Protein AF-A0A934KB02-F1 (afdb_monomer)

Sequence (490 aa):
MTASIGWLVAQRDLTGSSVRVRDAPRLWVTLIFTIPSGHIVGMHIGATSRTSLKGAVSGALEAPAEGAPSERPAAVVTAAALLAPVRAALRSAGIAATVEEGATPDWAEDTIDELIGHLGGRMQADDPPTPADRAMLLQSAAAYARAAPWERRADDVHLRLEVTIGAKRSDMTAIVTGNAGISRGLVLCPGPDVPASFVGDGDGSPPAGTCHLAFAAPGTAPADVAGQAERYAWPADLETPLFLAIGTDGPQEIDADQARALTVALAAVVEHDRQGAGMGEPLTGELILTDGRRAGYRATMATNQAAEEPGDVRIYAGQVRDDLLPEGTVIGLGGLPWAELDRVRSRAAVHLSVSRQLPRSGDGLPILILGLESHDGERLAATLRAARPEGVTMLEHGGEVLVVIITATGLHGVTTLPVDAGAIDLFRLRLAATSGWHGILVSTSAGRRDDPIHGFFECVLATAPTPASGLSRGALPRRRKSKPKSRQAR

Foldseek 3Di:
DPDFKEKEKDKDKCQPFLADDPPQNTKMKIWIAIPPVRATQFIAIDSDPLVNLLRRVVSSAPPGPPPDDNDAGQEYEYAPVCQVSNVVSCVVVVHNHHYYYDDDDPVNLVVVLQVSCVSSVAAADPAAADPQLLLLLLVLVLLLQVLQCLCQDDQQKWKFKFKDWFNDTFTWIKGADQVVPDWGWIKIAGDRADDVCSPDPDPDDGDALIKIKTFDDPPRDGPSQVVSCVVSPRDPVGGRIDIWGQHPVGIHHDHNVSSVVSSVVSVVSSVCSVVVDDAADWDKDWDQGPVRIIMIMIIHMDGNDDPPPPDDDDDFRDDAAAPLADPPWDKAWDFDAPVCVVVLQVQAPAEADDPDDFDPFDRGAIEIETAADPVVLLVSQVVCVVQPFQAWDWDDDPQKTFIWTDGVVHIYTDDIGGPPPVSVVVSVVNCVRRQQKHKYWRFHNVPDPPTHTHYIYIHGDRDDPPPPPDPPPPDDPPPDDDDDDDDDDD

Structure (mmCIF, N/CA/C/O backbone):
data_AF-A0A934KB02-F1
#
_entry.id   AF-A0A934KB02-F1
#
loop_
_atom_site.group_PDB
_atom_site.id
_atom_site.type_symbol
_atom_site.label_atom_id
_atom_site.label_alt_id
_atom_site.label_comp_id
_atom_site.label_asym_id
_atom_site.label_entity_id
_atom_site.label_seq_id
_atom_site.pdbx_PDB_ins_code
_atom_site.Cartn_x
_atom_site.Cartn_y
_atom_site.Cartn_z
_atom_site.occupancy
_atom_site.B_iso_or_equiv
_atom_site.auth_seq_id
_atom_site.auth_comp_id
_atom_site.auth_asym_id
_atom_site.auth_atom_id
_atom_site.pdbx_PDB_model_num
ATOM 1 N N . MET A 1 1 ? -43.655 5.463 16.370 1.00 40.12 1 MET A N 1
ATOM 2 C CA . MET A 1 1 ? -43.003 4.549 17.330 1.00 40.12 1 MET A CA 1
ATOM 3 C C . MET A 1 1 ? -41.561 4.997 17.438 1.00 40.12 1 MET A C 1
ATOM 5 O O . MET A 1 1 ? -40.841 4.871 16.459 1.00 40.12 1 MET A O 1
ATOM 9 N N . THR A 1 2 ? -41.174 5.626 18.543 1.00 44.88 2 THR A N 1
ATOM 10 C CA . THR A 1 2 ? -39.766 5.915 18.833 1.00 44.88 2 THR A CA 1
ATOM 11 C C . THR A 1 2 ? -39.070 4.578 19.075 1.00 44.88 2 THR A C 1
ATOM 13 O O . THR A 1 2 ? -39.503 3.806 19.928 1.00 44.88 2 THR A O 1
ATOM 16 N N . ALA A 1 3 ? -38.075 4.241 18.253 1.00 55.78 3 ALA A N 1
ATOM 17 C CA . ALA A 1 3 ? -37.271 3.043 18.467 1.00 55.78 3 ALA A CA 1
ATOM 18 C C . ALA A 1 3 ? -36.585 3.166 19.836 1.00 55.78 3 ALA A C 1
ATOM 20 O O . ALA A 1 3 ? -35.970 4.191 20.119 1.00 55.78 3 ALA A O 1
ATOM 21 N N . SER A 1 4 ? -36.736 2.162 20.701 1.00 65.31 4 SER A N 1
ATOM 22 C CA . SER A 1 4 ? -36.067 2.150 22.002 1.00 65.31 4 SER A CA 1
ATOM 23 C C . SER A 1 4 ? -34.555 2.132 21.799 1.00 65.31 4 SER A C 1
ATOM 25 O O . SER A 1 4 ? -34.055 1.283 21.059 1.00 65.31 4 SER A O 1
ATOM 27 N N . ILE A 1 5 ? -33.834 3.028 22.469 1.00 73.19 5 ILE A N 1
ATOM 28 C CA . ILE A 1 5 ? -32.374 3.101 22.384 1.00 73.19 5 ILE A CA 1
ATOM 29 C C . ILE A 1 5 ? -31.760 1.837 23.000 1.00 73.19 5 ILE A C 1
ATOM 31 O O . ILE A 1 5 ? -32.059 1.466 24.142 1.00 73.19 5 ILE A O 1
ATOM 35 N N . GLY A 1 6 ? -30.913 1.164 22.221 1.00 90.31 6 GLY A N 1
ATOM 36 C CA . GLY A 1 6 ? -30.083 0.053 22.681 1.00 90.31 6 GLY A CA 1
ATOM 37 C C . GLY A 1 6 ? -28.641 0.497 22.905 1.00 90.31 6 GLY A C 1
ATOM 38 O O . GLY A 1 6 ? -28.198 1.478 22.307 1.00 90.31 6 GLY A O 1
ATOM 39 N N . TRP A 1 7 ? -27.897 -0.225 23.743 1.00 94.88 7 TRP A N 1
ATOM 40 C CA . TRP A 1 7 ? -26.448 -0.050 23.876 1.00 94.88 7 TRP A CA 1
ATOM 41 C C . TRP A 1 7 ? -25.677 -1.221 23.263 1.00 94.88 7 TRP A C 1
ATOM 43 O O . TRP A 1 7 ? -26.070 -2.371 23.419 1.00 94.88 7 TRP A O 1
ATOM 53 N N . LEU A 1 8 ? -24.543 -0.939 22.628 1.00 96.12 8 LEU A N 1
ATOM 54 C CA . LEU A 1 8 ? -23.495 -1.910 22.318 1.00 96.12 8 LEU A CA 1
ATOM 55 C C . LEU A 1 8 ? -22.348 -1.698 23.304 1.00 96.12 8 LEU A C 1
ATOM 57 O O . LEU A 1 8 ? -21.813 -0.595 23.372 1.00 96.12 8 LEU A O 1
ATOM 61 N N . VAL A 1 9 ? -21.944 -2.733 24.039 1.00 96.81 9 VAL A N 1
ATOM 62 C CA . VAL A 1 9 ? -20.787 -2.655 24.944 1.00 96.81 9 VAL A CA 1
ATOM 63 C C . VAL A 1 9 ? -19.628 -3.453 24.369 1.00 96.81 9 VAL A C 1
ATOM 65 O O . VAL A 1 9 ? -19.712 -4.681 24.261 1.00 96.81 9 VAL A O 1
ATOM 68 N N . ALA A 1 10 ? -18.531 -2.758 24.076 1.00 96.25 10 ALA A N 1
ATOM 69 C CA . ALA A 1 10 ? -17.290 -3.335 23.582 1.00 96.25 10 ALA A CA 1
ATOM 70 C C . ALA A 1 10 ? -16.131 -3.023 24.538 1.00 96.25 10 ALA A C 1
ATOM 72 O O . ALA A 1 10 ? -16.051 -1.942 25.121 1.00 96.25 10 ALA A O 1
ATOM 73 N N . GLN A 1 11 ? -15.228 -3.986 24.719 1.00 94.81 11 GLN A N 1
ATOM 74 C CA . GLN A 1 11 ? -14.091 -3.859 25.625 1.00 94.81 11 GLN A CA 1
ATOM 75 C C . GLN A 1 11 ? -12.829 -4.465 25.009 1.00 94.81 11 GLN A C 1
ATOM 77 O O . GLN A 1 11 ? -12.876 -5.566 24.455 1.00 94.81 11 GLN A O 1
ATOM 82 N N . ARG A 1 12 ? -11.694 -3.775 25.159 1.00 92.19 12 ARG A N 1
ATOM 83 C CA . ARG A 1 12 ? -10.375 -4.254 24.729 1.00 92.19 12 ARG A CA 1
ATOM 84 C C . ARG A 1 12 ? -9.361 -4.227 25.854 1.00 92.19 12 ARG A C 1
ATOM 86 O O . ARG A 1 12 ? -9.367 -3.322 26.691 1.00 92.19 12 ARG A O 1
ATOM 93 N N . ASP A 1 13 ? -8.489 -5.226 25.822 1.00 90.31 13 ASP A N 1
ATOM 94 C CA . ASP A 1 13 ? -7.211 -5.188 26.515 1.00 90.31 13 ASP A CA 1
ATOM 95 C C . ASP A 1 13 ? -6.234 -4.384 25.650 1.00 90.31 13 ASP A C 1
ATOM 97 O O . ASP A 1 13 ? -6.075 -4.660 24.464 1.00 90.31 13 ASP A O 1
ATOM 101 N N . LEU A 1 14 ? -5.622 -3.364 26.240 1.00 85.00 14 LEU A N 1
ATOM 102 C CA . LEU A 1 14 ? -4.618 -2.516 25.606 1.00 85.00 14 LEU A CA 1
ATOM 103 C C . LEU A 1 14 ? -3.194 -2.936 26.000 1.00 85.00 14 LEU A C 1
ATOM 105 O O . LEU A 1 14 ? -2.226 -2.286 25.599 1.00 85.00 14 LEU A O 1
ATOM 109 N N . THR A 1 15 ? -3.022 -3.996 26.795 1.00 76.75 15 THR A N 1
ATOM 110 C CA . THR A 1 15 ? -1.700 -4.518 27.148 1.00 76.75 15 THR A CA 1
ATOM 111 C C . THR A 1 15 ? -0.933 -4.951 25.902 1.00 76.75 15 THR A C 1
ATOM 113 O O . THR A 1 15 ? -1.366 -5.825 25.162 1.00 76.75 15 THR A O 1
ATOM 116 N N . GLY A 1 16 ? 0.248 -4.363 25.694 1.00 65.69 16 GLY A N 1
ATOM 117 C CA . GLY A 1 16 ? 1.089 -4.667 24.531 1.00 65.69 16 GLY A CA 1
ATOM 118 C C . GLY A 1 16 ? 0.664 -3.963 23.239 1.00 65.69 16 GLY A C 1
ATOM 119 O O . GLY A 1 16 ? 1.290 -4.196 22.211 1.00 65.69 16 GLY A O 1
ATOM 120 N N . SER A 1 17 ? -0.346 -3.088 23.292 1.00 70.00 17 SER A N 1
ATOM 121 C CA . SER A 1 17 ? -0.679 -2.172 22.194 1.00 70.00 17 SER A CA 1
ATOM 122 C C . SER A 1 17 ? 0.342 -1.026 22.076 1.00 70.00 17 SER A C 1
ATOM 124 O O . SER A 1 17 ? 1.315 -0.939 22.837 1.00 70.00 17 SER A O 1
ATOM 126 N N . SER A 1 18 ? 0.105 -0.111 21.133 1.00 69.75 18 SER A N 1
ATOM 127 C CA . SER A 1 18 ? 0.823 1.166 21.012 1.00 69.75 18 SER A CA 1
ATOM 128 C C . SER A 1 18 ? 0.671 2.069 22.250 1.00 69.75 18 SER A C 1
ATOM 130 O O . SER A 1 18 ? 1.485 2.970 22.454 1.00 69.75 18 SER A O 1
ATOM 132 N N . VAL A 1 19 ? -0.313 1.813 23.121 1.00 75.94 19 VAL A N 1
ATOM 133 C CA . VAL A 1 19 ? -0.602 2.622 24.312 1.00 75.94 19 VAL A CA 1
ATOM 134 C C . VAL A 1 19 ? 0.235 2.162 25.507 1.00 75.94 19 VAL A C 1
ATOM 136 O O . VAL A 1 19 ? 0.120 1.028 25.977 1.00 75.94 19 VAL A O 1
ATOM 139 N N . ARG A 1 20 ? 1.048 3.067 26.068 1.00 72.75 20 ARG A N 1
ATOM 140 C CA . ARG A 1 20 ? 1.815 2.822 27.302 1.00 72.75 20 ARG A CA 1
ATOM 141 C C . ARG A 1 20 ? 1.571 3.921 28.325 1.00 72.75 20 ARG A C 1
ATOM 143 O O . ARG A 1 20 ? 1.866 5.084 28.076 1.00 72.75 20 ARG A O 1
ATOM 150 N N . VAL A 1 21 ? 1.106 3.536 29.512 1.00 71.94 21 VAL A N 1
ATOM 151 C CA . VAL A 1 21 ? 0.960 4.442 30.658 1.00 71.94 21 VAL A CA 1
ATOM 152 C C . VAL A 1 21 ? 1.977 4.055 31.725 1.00 71.94 21 VAL A C 1
ATOM 154 O O . VAL A 1 21 ? 2.124 2.881 32.073 1.00 71.94 21 VAL A O 1
ATOM 157 N N . ARG A 1 22 ? 2.705 5.053 32.238 1.00 73.12 22 ARG A N 1
ATOM 158 C CA . ARG A 1 22 ? 3.676 4.863 33.323 1.00 73.12 22 ARG A CA 1
ATOM 159 C C . ARG A 1 22 ? 2.962 4.251 34.538 1.00 73.12 22 ARG A C 1
ATOM 161 O O . ARG A 1 22 ? 1.884 4.703 34.904 1.00 73.12 22 ARG A O 1
ATOM 168 N N . ASP A 1 23 ? 3.557 3.213 35.124 1.00 74.19 23 ASP A N 1
ATOM 169 C CA . ASP A 1 23 ? 3.058 2.497 36.311 1.00 74.19 23 ASP A CA 1
ATOM 170 C C . ASP A 1 23 ? 1.718 1.746 36.142 1.00 74.19 23 ASP A C 1
ATOM 172 O O . ASP A 1 23 ? 1.163 1.237 37.115 1.00 74.19 23 ASP A O 1
ATOM 176 N N . ALA A 1 24 ? 1.228 1.587 34.906 1.00 75.00 24 ALA A N 1
ATOM 177 C CA . ALA A 1 24 ? 0.050 0.782 34.587 1.00 75.00 24 ALA A CA 1
ATOM 178 C C . ALA A 1 24 ? 0.412 -0.313 33.562 1.00 75.00 24 ALA A C 1
ATOM 180 O O . ALA A 1 24 ? 0.262 -0.114 32.356 1.00 75.00 24 ALA A O 1
ATOM 181 N N . PRO A 1 25 ? 0.887 -1.494 34.013 1.00 74.19 25 PRO A N 1
ATOM 182 C CA . PRO A 1 25 ? 1.325 -2.566 33.111 1.00 74.19 25 PRO A CA 1
ATOM 183 C C . PRO A 1 25 ? 0.167 -3.202 32.331 1.00 74.19 25 PRO A C 1
ATOM 185 O O . PRO A 1 25 ? 0.390 -3.935 31.367 1.00 74.19 25 PRO A O 1
ATOM 188 N N . ARG A 1 26 ? -1.075 -2.954 32.766 1.00 83.44 26 ARG A N 1
ATOM 189 C CA . ARG A 1 26 ? -2.288 -3.375 32.076 1.00 83.44 26 ARG A CA 1
ATOM 190 C C . ARG A 1 26 ? -3.283 -2.242 31.999 1.00 83.44 26 ARG A C 1
ATOM 192 O O . ARG A 1 26 ? -3.492 -1.528 32.978 1.00 83.44 26 ARG A O 1
ATOM 199 N N . LEU A 1 27 ? -3.904 -2.123 30.838 1.00 88.94 27 LEU A N 1
ATOM 200 C CA . LEU A 1 27 ? -4.888 -1.101 30.538 1.00 88.94 27 LEU A CA 1
ATOM 201 C C . LEU A 1 27 ? -6.021 -1.760 29.781 1.00 88.94 27 LEU A C 1
ATOM 203 O O . LEU A 1 27 ? -5.795 -2.555 28.883 1.00 88.94 27 LEU A O 1
ATOM 207 N N . TRP A 1 28 ? -7.238 -1.423 30.159 1.00 92.06 28 TRP A N 1
ATOM 208 C CA . TRP A 1 28 ? -8.445 -1.884 29.505 1.00 92.06 28 TRP A CA 1
ATOM 209 C C . TRP A 1 28 ? -9.258 -0.671 29.120 1.00 92.06 28 TRP A C 1
ATOM 211 O O . TRP A 1 28 ? -9.430 0.223 29.947 1.00 92.06 28 TRP A O 1
ATOM 221 N N . VAL A 1 29 ? -9.822 -0.671 27.922 1.00 93.31 29 VAL A N 1
ATOM 222 C CA . VAL A 1 29 ? -10.780 0.349 27.495 1.00 93.31 29 VAL A CA 1
ATOM 223 C C . VAL A 1 29 ? -12.139 -0.293 27.285 1.00 93.31 29 VAL A C 1
ATOM 225 O O . VAL A 1 29 ? -12.238 -1.408 26.778 1.00 93.31 29 VAL A O 1
ATOM 228 N N . THR A 1 30 ? -13.193 0.372 27.746 1.00 96.06 30 THR A N 1
ATOM 229 C CA . THR A 1 30 ? -14.578 0.003 27.436 1.00 96.06 30 THR A CA 1
ATOM 230 C C . THR A 1 30 ? -15.261 1.176 26.767 1.00 96.06 30 THR A C 1
ATOM 232 O O . THR A 1 30 ? -15.181 2.291 27.284 1.00 96.06 30 THR A O 1
ATOM 235 N N . LEU A 1 31 ? -15.932 0.903 25.652 1.00 95.88 31 LEU A N 1
ATOM 236 C CA . LEU A 1 31 ? -16.780 1.843 24.938 1.00 95.88 31 LEU A CA 1
ATOM 237 C C . LEU A 1 31 ? -18.212 1.318 24.959 1.00 95.88 31 LEU A C 1
ATOM 239 O O . LEU A 1 31 ? -18.463 0.113 24.860 1.00 95.88 31 LEU A O 1
ATOM 243 N N . ILE A 1 32 ? -19.147 2.246 25.096 1.00 95.25 32 ILE A N 1
ATOM 244 C CA . ILE A 1 32 ? -20.575 2.000 25.012 1.00 95.25 32 ILE A CA 1
ATOM 245 C C . ILE A 1 32 ? -21.100 2.863 23.881 1.00 95.25 32 ILE A C 1
ATOM 247 O O . ILE A 1 32 ? -21.014 4.088 23.953 1.00 95.25 32 ILE A O 1
ATOM 251 N N . PHE A 1 33 ? -21.653 2.223 22.861 1.00 93.88 33 PHE A N 1
ATOM 252 C CA . PHE A 1 33 ? -22.272 2.893 21.728 1.00 93.88 33 PHE A CA 1
ATOM 253 C C . PHE A 1 33 ? -23.786 2.798 21.817 1.00 93.88 33 PHE A C 1
ATOM 255 O O . PHE A 1 33 ? -24.328 1.857 22.392 1.00 93.88 33 PHE A O 1
ATOM 262 N N . THR A 1 34 ? -24.477 3.736 21.194 1.00 91.25 34 THR A N 1
ATOM 263 C CA . THR A 1 34 ? -25.920 3.651 20.968 1.00 91.25 34 THR A CA 1
ATOM 264 C C . THR A 1 34 ? -26.221 2.892 19.690 1.00 91.25 34 THR A C 1
ATOM 266 O O . THR A 1 34 ? -25.536 3.046 18.686 1.00 91.25 34 THR A O 1
ATOM 269 N N . ILE A 1 35 ? -27.274 2.084 19.707 1.00 88.38 35 ILE A N 1
ATOM 270 C CA . ILE A 1 35 ? -27.809 1.411 18.525 1.00 88.38 35 ILE A CA 1
ATOM 271 C C . ILE A 1 35 ? -29.186 2.024 18.223 1.00 88.38 35 ILE A C 1
ATOM 273 O O . ILE A 1 35 ? -30.004 2.126 19.145 1.00 88.38 35 ILE A O 1
ATOM 277 N N . PRO A 1 36 ? -29.467 2.417 16.963 1.00 82.88 36 PRO A N 1
ATOM 278 C CA . PRO A 1 36 ? -28.640 2.202 15.766 1.00 82.88 36 PRO A CA 1
ATOM 279 C C . PRO A 1 36 ? -27.648 3.330 15.435 1.00 82.88 36 PRO A C 1
ATOM 281 O O . PRO A 1 36 ? -26.921 3.204 14.459 1.00 82.88 36 PRO A O 1
ATOM 284 N N . SER A 1 37 ? -27.621 4.429 16.193 1.00 81.88 37 SER A N 1
ATOM 285 C CA . SER A 1 37 ? -26.906 5.658 15.807 1.00 81.88 37 SER A CA 1
ATOM 286 C C . SER A 1 37 ? -25.379 5.573 15.813 1.00 81.88 37 SER A C 1
ATOM 288 O O . SER A 1 37 ? -24.732 6.419 15.211 1.00 81.88 37 SER A O 1
ATOM 290 N N . GLY A 1 38 ? -24.788 4.609 16.514 1.00 86.88 38 GLY A N 1
ATOM 291 C CA . GLY A 1 38 ? -23.339 4.435 16.590 1.00 86.88 38 GLY A CA 1
ATOM 292 C C . GLY A 1 38 ? -22.601 5.466 17.450 1.00 86.88 38 GLY A C 1
ATOM 293 O O . GLY A 1 38 ? -21.389 5.369 17.593 1.00 86.88 38 GLY A O 1
ATOM 294 N N . HIS A 1 39 ? -23.291 6.426 18.078 1.00 88.31 39 HIS A N 1
ATOM 295 C CA . HIS A 1 39 ? -22.640 7.397 18.963 1.00 88.31 39 HIS A CA 1
ATOM 296 C C . HIS A 1 39 ? -22.106 6.730 20.227 1.00 88.31 39 HIS A C 1
ATOM 298 O O . HIS A 1 39 ? -22.842 5.994 20.893 1.00 88.31 39 HIS A O 1
ATOM 304 N N . ILE A 1 40 ? -20.866 7.054 20.596 1.00 90.50 40 ILE A N 1
ATOM 305 C CA . ILE A 1 40 ? -20.289 6.703 21.894 1.00 90.50 40 ILE A CA 1
ATOM 306 C C . ILE A 1 40 ? -21.052 7.474 22.976 1.00 90.50 40 ILE A C 1
ATOM 308 O O . ILE A 1 40 ? -20.998 8.695 23.019 1.00 90.50 40 ILE A O 1
ATOM 312 N N . VAL A 1 41 ? -21.750 6.771 23.864 1.00 91.75 41 VAL A N 1
ATOM 313 C CA . VAL A 1 41 ? -22.393 7.362 25.051 1.00 91.75 41 VAL A CA 1
ATOM 314 C C . VAL A 1 41 ? -21.506 7.294 26.281 1.00 91.75 41 VAL A C 1
ATOM 316 O O . VAL A 1 41 ? -21.619 8.148 27.149 1.00 91.75 41 VAL A O 1
ATOM 319 N N . GLY A 1 42 ? -20.611 6.310 26.367 1.00 92.56 42 GLY A N 1
ATOM 320 C CA . GLY A 1 42 ? -19.703 6.174 27.499 1.00 92.56 42 GLY A CA 1
ATOM 321 C C . GLY A 1 42 ? -18.383 5.548 27.097 1.00 92.56 42 GLY A C 1
ATOM 322 O O . GLY A 1 42 ? -18.338 4.621 26.292 1.00 92.56 42 GLY A O 1
ATOM 323 N N . MET A 1 43 ? -17.303 6.038 27.694 1.00 93.81 43 MET A N 1
ATOM 324 C CA . MET A 1 43 ? -15.958 5.515 27.502 1.00 93.81 43 MET A CA 1
ATOM 325 C C . MET A 1 43 ? -15.203 5.575 28.823 1.00 93.81 43 MET A C 1
ATOM 327 O O . MET A 1 43 ? -15.277 6.569 29.544 1.00 93.81 43 MET A O 1
ATOM 331 N N . HIS A 1 44 ? -14.450 4.525 29.142 1.00 93.44 44 HIS A N 1
ATOM 332 C CA . HIS A 1 44 ? -13.530 4.577 30.270 1.00 93.44 44 HIS A CA 1
ATOM 333 C C . HIS A 1 44 ? -12.337 3.641 30.094 1.00 93.44 44 HIS A C 1
ATOM 335 O O . HIS A 1 44 ? -12.481 2.488 29.676 1.00 93.44 44 HIS A O 1
ATOM 341 N N . ILE A 1 45 ? -11.162 4.144 30.475 1.00 91.25 45 ILE A N 1
ATOM 342 C CA . ILE A 1 45 ? -9.910 3.392 30.542 1.00 91.25 45 ILE A CA 1
ATOM 343 C C . ILE A 1 45 ? -9.627 3.075 32.009 1.00 91.25 45 ILE A C 1
ATOM 345 O O . ILE A 1 45 ? -9.671 3.961 32.859 1.00 91.25 45 ILE A O 1
ATOM 349 N N . GLY A 1 46 ? -9.319 1.819 32.318 1.00 90.56 46 GLY A N 1
ATOM 350 C CA . GLY A 1 46 ? -8.985 1.400 33.676 1.00 90.56 46 GLY A CA 1
ATOM 351 C C . GLY A 1 46 ? -7.915 0.318 33.717 1.00 90.56 46 GLY A C 1
ATOM 352 O O . GLY A 1 46 ? -7.681 -0.383 32.738 1.00 90.56 46 GLY A O 1
ATOM 353 N N . ALA A 1 47 ? -7.293 0.135 34.882 1.00 88.94 47 ALA A N 1
ATOM 354 C CA . ALA A 1 47 ? -6.239 -0.867 35.085 1.00 88.94 47 ALA A CA 1
ATOM 355 C C . ALA A 1 47 ? -6.737 -2.326 34.988 1.00 88.94 47 ALA A C 1
ATOM 357 O O . ALA A 1 47 ? -5.946 -3.264 34.900 1.00 88.94 47 ALA A O 1
ATOM 358 N N . THR A 1 48 ? -8.056 -2.539 35.030 1.00 91.31 48 THR A N 1
ATOM 359 C CA . THR A 1 48 ? -8.694 -3.855 34.906 1.00 91.31 48 THR A CA 1
ATOM 360 C C . THR A 1 48 ? -9.926 -3.791 34.006 1.00 91.31 48 THR A C 1
ATOM 362 O O . THR A 1 48 ? -10.603 -2.760 33.950 1.00 91.31 48 THR A O 1
ATOM 365 N N . SER A 1 49 ? -10.289 -4.930 33.409 1.00 93.69 49 SER A N 1
ATOM 366 C CA . SER A 1 49 ? -11.556 -5.128 32.682 1.00 93.69 49 SER A CA 1
ATOM 367 C C . SER A 1 49 ? -12.782 -4.679 33.497 1.00 93.69 49 SER A C 1
ATOM 369 O O . SER A 1 49 ? -13.706 -4.051 32.985 1.00 93.69 49 SER A O 1
ATOM 371 N N . ARG A 1 50 ? -12.798 -4.939 34.810 1.00 94.31 50 ARG A N 1
ATOM 372 C CA . ARG A 1 50 ? -13.935 -4.567 35.663 1.00 94.31 50 ARG A CA 1
ATOM 373 C C . ARG A 1 50 ? -14.033 -3.058 35.875 1.00 94.31 50 ARG A C 1
ATOM 375 O O . ARG A 1 50 ? -15.139 -2.521 35.908 1.00 94.31 50 ARG A O 1
ATOM 382 N N . THR A 1 51 ? -12.899 -2.395 36.088 1.00 93.88 51 THR A N 1
ATOM 383 C CA . THR A 1 51 ? -12.858 -0.948 36.341 1.00 93.88 51 THR A CA 1
ATOM 384 C C . THR A 1 51 ? -13.198 -0.161 35.085 1.00 93.88 51 THR A C 1
ATOM 386 O O . THR A 1 51 ? -14.008 0.755 35.180 1.00 93.88 51 THR A O 1
ATOM 389 N N . SER A 1 52 ? -12.668 -0.561 33.919 1.00 95.44 52 SER A N 1
ATOM 390 C CA . SER A 1 52 ? -13.008 0.062 32.633 1.00 95.44 52 SER A CA 1
ATOM 391 C C . SER A 1 52 ? -14.508 -0.047 32.345 1.00 95.44 52 SER A C 1
ATOM 393 O O . SER A 1 52 ? -15.161 0.961 32.099 1.00 95.44 52 SER A O 1
ATOM 395 N N . LEU A 1 53 ? -15.098 -1.235 32.519 1.00 97.12 53 LEU A N 1
ATOM 396 C CA . LEU A 1 53 ? -16.530 -1.435 32.296 1.00 97.12 53 LEU A CA 1
ATOM 397 C C . LEU A 1 53 ? -17.409 -0.596 33.229 1.00 97.12 53 LEU A C 1
ATOM 399 O O . LEU A 1 53 ? -18.340 0.066 32.774 1.00 97.12 53 LEU A O 1
ATOM 403 N N . LYS A 1 54 ? -17.133 -0.618 34.538 1.00 95.56 54 LYS A N 1
ATOM 404 C CA . LYS A 1 54 ? -17.925 0.157 35.504 1.00 95.56 54 LYS A CA 1
ATOM 405 C C . LYS A 1 54 ? -17.868 1.653 35.214 1.00 95.56 54 LYS A C 1
ATOM 407 O O . LYS A 1 54 ? -18.913 2.292 35.225 1.00 95.56 54 LYS A O 1
ATOM 412 N N . GLY A 1 55 ? -16.676 2.187 34.949 1.00 94.19 55 GLY A N 1
ATOM 413 C CA . GLY A 1 55 ? -16.526 3.607 34.651 1.00 94.19 55 GLY A CA 1
ATOM 414 C C . GLY A 1 55 ? -17.229 4.009 33.357 1.00 94.19 55 GLY A C 1
ATOM 415 O O . GLY A 1 55 ? -17.858 5.059 33.329 1.00 94.19 55 GLY A O 1
ATOM 416 N N . ALA A 1 56 ? -17.215 3.159 32.323 1.00 95.06 56 ALA A N 1
ATOM 417 C CA . ALA A 1 56 ? -17.907 3.452 31.067 1.00 95.06 56 ALA A CA 1
ATOM 418 C C . ALA A 1 56 ? -19.433 3.488 31.253 1.00 95.06 56 ALA A C 1
ATOM 420 O O . ALA A 1 56 ? -20.089 4.388 30.735 1.00 95.06 56 ALA A O 1
ATOM 421 N N . VAL A 1 57 ? -19.992 2.558 32.043 1.00 94.56 57 VAL A N 1
ATOM 422 C CA . VAL A 1 57 ? -21.426 2.553 32.391 1.00 94.56 57 VAL A CA 1
ATOM 423 C C . VAL A 1 57 ? -21.800 3.788 33.210 1.00 94.56 57 VAL A C 1
ATOM 425 O O . VAL A 1 57 ? -22.812 4.412 32.913 1.00 94.56 57 VAL A O 1
ATOM 428 N N . SER A 1 58 ? -21.000 4.163 34.214 1.00 92.44 58 SER A N 1
ATOM 429 C CA . SER A 1 58 ? -21.233 5.393 34.985 1.00 92.44 58 SER A CA 1
ATOM 430 C C . SER A 1 58 ? -21.175 6.637 34.097 1.00 92.44 58 SER A C 1
ATOM 432 O O . SER A 1 58 ? -22.096 7.447 34.136 1.00 92.44 58 SER A O 1
ATOM 434 N N . GLY A 1 59 ? -20.156 6.749 33.238 1.00 89.81 59 GLY A N 1
ATOM 435 C CA . GLY A 1 59 ? -20.012 7.865 32.300 1.00 89.81 59 GLY A CA 1
ATOM 436 C C . GLY A 1 59 ? -21.214 8.006 31.367 1.00 89.81 59 GLY A C 1
ATOM 437 O O . GLY A 1 59 ? -21.762 9.097 31.250 1.00 89.81 59 GLY A O 1
ATOM 438 N N . ALA A 1 60 ? -21.698 6.891 30.808 1.00 90.75 60 ALA A N 1
ATOM 439 C CA . ALA A 1 60 ? -22.877 6.884 29.940 1.00 90.75 60 ALA A CA 1
ATOM 440 C C . ALA A 1 60 ? -24.168 7.367 30.623 1.00 90.75 60 ALA A C 1
ATOM 442 O O . ALA A 1 60 ? -25.084 7.819 29.943 1.00 90.75 60 ALA A O 1
ATOM 443 N N . LEU A 1 61 ? -24.266 7.259 31.952 1.00 88.56 61 LEU A N 1
ATOM 444 C CA . LEU A 1 61 ? -25.449 7.673 32.712 1.00 88.56 61 LEU A CA 1
ATOM 445 C C . LEU A 1 61 ? -25.357 9.101 33.242 1.00 88.56 61 LEU A C 1
ATOM 447 O O . LEU A 1 61 ? -26.377 9.778 33.342 1.00 88.56 61 LEU A O 1
ATOM 451 N N . GLU A 1 62 ? -24.166 9.515 33.667 1.00 86.25 62 GLU A N 1
ATOM 452 C CA . GLU A 1 62 ? -23.959 10.771 34.392 1.00 86.25 62 GLU A CA 1
ATOM 453 C C . GLU A 1 62 ? -23.673 11.940 33.448 1.00 86.25 62 GLU A C 1
ATOM 455 O O . GLU A 1 62 ? -24.134 13.054 33.690 1.00 86.25 62 GLU A O 1
ATOM 460 N N . ALA A 1 63 ? -22.929 11.684 32.372 1.00 80.06 63 ALA A N 1
ATOM 461 C CA . ALA A 1 63 ? -22.501 12.690 31.410 1.00 80.06 63 ALA A CA 1
ATOM 462 C C . ALA A 1 63 ? -22.306 12.034 30.031 1.00 80.06 63 ALA A C 1
ATOM 464 O O . ALA A 1 63 ? -21.161 11.837 29.610 1.00 80.06 63 ALA A O 1
ATOM 465 N N . PRO A 1 64 ? -23.400 11.650 29.339 1.00 78.69 64 PRO A N 1
ATOM 466 C CA . PRO A 1 64 ? -23.297 11.106 27.991 1.00 78.69 64 PRO A CA 1
ATOM 467 C C . PRO A 1 64 ? -22.575 12.101 27.078 1.00 78.69 64 PRO A C 1
ATOM 469 O O . PRO A 1 64 ? -22.687 13.316 27.264 1.00 78.69 64 PRO A O 1
ATOM 472 N N . ALA A 1 65 ? -21.824 11.581 26.105 1.00 75.88 65 ALA A N 1
ATOM 473 C CA . ALA A 1 65 ? -21.090 12.422 25.165 1.00 75.88 65 ALA A CA 1
ATOM 474 C C . ALA A 1 65 ? -22.025 13.408 24.442 1.00 75.88 65 ALA A C 1
ATOM 476 O O . ALA A 1 65 ? -23.215 13.144 24.252 1.00 75.88 65 ALA A O 1
ATOM 477 N N . GLU A 1 66 ? -21.480 14.553 24.034 1.00 75.69 66 GLU A N 1
ATOM 478 C CA . GLU A 1 66 ? -22.246 15.599 23.360 1.00 75.69 66 GLU A CA 1
ATOM 479 C C . GLU A 1 66 ? -22.967 15.053 22.114 1.00 75.69 66 GLU A C 1
ATOM 481 O O . GLU A 1 66 ? -22.391 14.324 21.309 1.00 75.69 66 GLU A O 1
ATOM 486 N N . GLY A 1 67 ? -24.261 15.363 21.985 1.00 73.69 67 GLY A N 1
ATOM 487 C CA . GLY A 1 67 ? -25.117 14.863 20.902 1.00 73.69 67 GLY A CA 1
ATOM 488 C C . GLY A 1 67 ? -25.627 13.428 21.081 1.00 73.69 67 GLY A C 1
ATOM 489 O O . GLY A 1 67 ? -26.517 13.008 20.339 1.00 73.69 67 GLY A O 1
ATOM 490 N N . ALA A 1 68 ? -25.137 12.683 22.075 1.00 75.81 68 ALA A N 1
ATOM 491 C CA . ALA A 1 68 ? -25.600 11.331 22.332 1.00 75.81 68 ALA A CA 1
ATOM 492 C C . ALA A 1 68 ? -26.918 11.324 23.141 1.00 75.81 68 ALA A C 1
ATOM 494 O O . ALA A 1 68 ? -27.125 12.171 24.018 1.00 75.81 68 ALA A O 1
ATOM 495 N N . PRO A 1 69 ? -27.827 10.365 22.886 1.00 76.69 69 PRO A N 1
ATOM 496 C CA . PRO A 1 69 ? -29.042 10.219 23.675 1.00 76.69 69 PRO A CA 1
ATOM 497 C C . PRO A 1 69 ? -28.740 10.009 25.164 1.00 76.69 69 PRO A C 1
ATOM 499 O O . PRO A 1 69 ? -27.965 9.126 25.526 1.00 76.69 69 PRO A O 1
ATOM 502 N N . SER A 1 70 ? -29.407 10.774 26.031 1.00 73.31 70 SER A N 1
ATOM 503 C CA . SER A 1 70 ? -29.294 10.648 27.493 1.00 73.31 70 SER A CA 1
ATOM 504 C C . SER A 1 70 ? -30.243 9.608 28.102 1.00 73.31 70 SER A C 1
ATOM 506 O O . SER A 1 70 ? -30.289 9.430 29.321 1.00 73.31 70 SER A O 1
ATOM 508 N N . GLU A 1 71 ? -31.023 8.915 27.271 1.00 79.94 71 GLU A N 1
ATOM 509 C CA . GLU A 1 71 ? -31.963 7.897 27.727 1.00 79.94 71 GLU A CA 1
ATOM 510 C C . GLU A 1 71 ? -31.247 6.616 28.171 1.00 79.94 71 GLU A C 1
ATOM 512 O O . GLU A 1 71 ? -30.239 6.185 27.606 1.00 79.94 71 GLU A O 1
ATOM 517 N N . ARG A 1 72 ? -31.811 5.965 29.193 1.00 86.44 72 ARG A N 1
ATOM 518 C CA . ARG A 1 72 ? -31.334 4.660 29.659 1.00 86.44 72 ARG A CA 1
ATOM 519 C C . ARG A 1 72 ? -31.668 3.575 28.629 1.00 86.44 72 ARG A C 1
ATOM 521 O O . ARG A 1 72 ? -32.760 3.607 28.061 1.00 86.44 72 ARG A O 1
ATOM 528 N N . PRO A 1 73 ? -30.791 2.577 28.435 1.00 91.12 73 PRO A N 1
ATOM 529 C CA . PRO A 1 73 ? -31.016 1.541 27.441 1.00 91.12 73 PRO A CA 1
ATOM 530 C C . PRO A 1 73 ? -32.134 0.601 27.887 1.00 91.12 73 PRO A C 1
ATOM 532 O O . PRO A 1 73 ? -32.185 0.189 29.048 1.00 91.12 73 PRO A O 1
ATOM 535 N N . ALA A 1 74 ? -32.986 0.199 26.946 1.00 90.00 74 ALA A N 1
ATOM 536 C CA . ALA A 1 74 ? -33.919 -0.910 27.161 1.00 90.00 74 ALA A CA 1
ATOM 537 C C . ALA A 1 74 ? -33.263 -2.275 26.873 1.00 90.00 74 ALA A C 1
ATOM 539 O O . ALA A 1 74 ? -33.630 -3.287 27.472 1.00 90.00 74 ALA A O 1
ATOM 540 N N . ALA A 1 75 ? -32.266 -2.288 25.985 1.00 93.75 75 ALA A N 1
ATOM 541 C CA . ALA A 1 75 ? -31.538 -3.474 25.551 1.00 93.75 75 ALA A CA 1
ATOM 542 C C . ALA A 1 75 ? -30.038 -3.181 25.429 1.00 93.75 75 ALA A C 1
ATOM 544 O O . ALA A 1 75 ? -29.638 -2.067 25.088 1.00 93.75 75 ALA A O 1
ATOM 545 N N . VAL A 1 76 ? -29.210 -4.186 25.697 1.00 95.56 76 VAL A N 1
ATOM 546 C CA . VAL A 1 76 ? -27.754 -4.123 25.584 1.00 95.56 76 VAL A CA 1
ATOM 547 C C . VAL A 1 76 ? -27.242 -5.342 24.828 1.00 95.56 76 VAL A C 1
ATOM 549 O O . VAL A 1 76 ? -27.563 -6.474 25.182 1.00 95.56 76 VAL A O 1
ATOM 552 N N . VAL A 1 77 ? -26.406 -5.111 23.825 1.00 96.06 77 VAL A N 1
ATOM 553 C CA . VAL A 1 77 ? -25.708 -6.139 23.054 1.00 96.06 77 VAL A CA 1
ATOM 554 C C . VAL A 1 77 ? -24.238 -6.137 23.455 1.00 96.06 77 VAL A C 1
ATOM 556 O O . VAL A 1 77 ? -23.625 -5.078 23.615 1.00 96.06 77 VAL A O 1
ATOM 559 N N . THR A 1 78 ? -23.657 -7.315 23.659 1.00 96.56 78 THR A N 1
ATOM 560 C CA . THR A 1 78 ? -22.229 -7.446 23.970 1.00 96.56 78 THR A CA 1
ATOM 561 C C . THR A 1 78 ? -21.696 -8.823 23.581 1.00 96.56 78 THR A C 1
ATOM 563 O O . THR A 1 78 ? -22.461 -9.775 23.427 1.00 96.56 78 THR A O 1
ATOM 566 N N . ALA A 1 79 ? -20.375 -8.948 23.459 1.00 94.06 79 ALA A N 1
ATOM 567 C CA . ALA A 1 79 ? -19.728 -10.226 23.190 1.00 94.06 79 ALA A CA 1
ATOM 568 C C . ALA A 1 79 ? -19.983 -11.242 24.321 1.00 94.06 79 ALA A C 1
ATOM 570 O O . ALA A 1 79 ? -20.092 -10.871 25.494 1.00 94.06 79 ALA A O 1
ATOM 571 N N . ALA A 1 80 ? -19.987 -12.537 23.991 1.00 93.88 80 ALA A N 1
ATOM 572 C CA . ALA A 1 80 ? -20.271 -13.631 24.930 1.00 93.88 80 ALA A CA 1
ATOM 573 C C . ALA A 1 80 ? -19.476 -13.531 26.246 1.00 93.88 80 ALA A C 1
ATOM 575 O O . ALA A 1 80 ? -20.029 -13.647 27.343 1.00 93.88 80 ALA A O 1
ATOM 576 N N . ALA A 1 81 ? -18.176 -13.235 26.137 1.00 93.56 81 ALA A N 1
ATOM 577 C CA . ALA A 1 81 ? -17.261 -13.105 27.270 1.00 93.56 81 ALA A CA 1
ATOM 578 C C . ALA A 1 81 ? -17.629 -11.962 28.242 1.00 93.56 81 ALA A C 1
ATOM 580 O O . ALA A 1 81 ? -17.235 -11.987 29.408 1.00 93.56 81 ALA A O 1
ATOM 581 N N . LEU A 1 82 ? -18.402 -10.972 27.787 1.00 95.62 82 LEU A N 1
ATOM 582 C CA . LEU A 1 82 ? -18.788 -9.786 28.552 1.00 95.62 82 LEU A CA 1
ATOM 583 C C . LEU A 1 82 ? -20.212 -9.861 29.120 1.00 95.62 82 LEU A C 1
ATOM 585 O O . LEU A 1 82 ? -20.560 -9.033 29.962 1.00 95.62 82 LEU A O 1
ATOM 589 N N . LEU A 1 83 ? -21.018 -10.869 28.764 1.00 95.62 83 LEU A N 1
ATOM 590 C CA . LEU A 1 83 ? -22.416 -10.989 29.203 1.00 95.62 83 LEU A CA 1
ATOM 591 C C . LEU A 1 83 ? -22.589 -10.884 30.724 1.00 95.62 83 LEU A C 1
ATOM 593 O O . LEU A 1 83 ? -23.373 -10.073 31.226 1.00 95.62 83 LEU A O 1
ATOM 597 N N . ALA A 1 84 ? -21.873 -11.718 31.483 1.00 96.44 84 ALA A N 1
ATOM 598 C CA . ALA A 1 84 ? -21.980 -11.729 32.940 1.00 96.44 84 ALA A CA 1
ATOM 599 C C . ALA A 1 84 ? -21.425 -10.438 33.585 1.00 96.44 84 ALA A C 1
ATOM 601 O O . ALA A 1 84 ? -22.136 -9.861 34.420 1.00 96.44 84 ALA A O 1
ATOM 602 N N . PRO A 1 85 ? -20.231 -9.936 33.198 1.00 96.94 85 PRO A N 1
ATOM 603 C CA . PRO A 1 85 ? -19.729 -8.635 33.644 1.00 96.94 85 PRO A CA 1
ATOM 604 C C . PRO A 1 85 ? -20.685 -7.465 33.377 1.00 96.94 85 PRO A C 1
ATOM 606 O O . PRO A 1 85 ? -20.962 -6.692 34.296 1.00 96.94 85 PRO A O 1
ATOM 609 N N . VAL A 1 86 ? -21.234 -7.358 32.162 1.00 97.06 86 VAL A N 1
ATOM 610 C CA . VAL A 1 86 ? -22.153 -6.279 31.759 1.00 97.06 86 VAL A CA 1
ATOM 611 C C . VAL A 1 86 ? -23.440 -6.341 32.571 1.00 97.06 86 VAL A C 1
ATOM 613 O O . VAL A 1 86 ? -23.822 -5.348 33.187 1.00 97.06 86 VAL A O 1
ATOM 616 N N . ARG A 1 87 ? -24.060 -7.522 32.699 1.00 96.62 87 ARG A N 1
ATOM 617 C CA . ARG A 1 87 ? -25.245 -7.704 33.557 1.00 96.62 87 ARG A CA 1
ATOM 618 C C . ARG A 1 87 ? -24.978 -7.284 35.001 1.00 96.62 87 ARG A C 1
ATOM 620 O O . ARG A 1 87 ? -25.836 -6.674 35.635 1.00 96.62 87 ARG A O 1
ATOM 627 N N . ALA A 1 88 ? -23.807 -7.614 35.544 1.00 95.75 88 ALA A N 1
ATOM 628 C CA . ALA A 1 88 ? -23.443 -7.213 36.898 1.00 95.75 88 ALA A CA 1
ATOM 629 C C . ALA A 1 88 ? -23.251 -5.690 37.026 1.00 95.75 88 ALA A C 1
ATOM 631 O O . ALA A 1 88 ? -23.696 -5.108 38.020 1.00 95.75 88 ALA A O 1
ATOM 632 N N . ALA A 1 89 ? -22.625 -5.045 36.036 1.00 95.81 89 ALA A N 1
ATOM 633 C CA . ALA A 1 89 ? -22.441 -3.594 36.007 1.00 95.81 89 ALA A CA 1
ATOM 634 C C . ALA A 1 89 ? -23.785 -2.850 35.915 1.00 95.81 89 ALA A C 1
ATOM 636 O O . ALA A 1 89 ? -24.051 -1.992 36.754 1.00 95.81 89 ALA A O 1
ATOM 637 N N . LEU A 1 90 ? -24.669 -3.255 34.996 1.00 94.69 90 LEU A N 1
ATOM 638 C CA . LEU A 1 90 ? -26.004 -2.666 34.825 1.00 94.69 90 LEU A CA 1
ATOM 639 C C . LEU A 1 90 ? -26.869 -2.820 36.083 1.00 94.69 90 LEU A C 1
ATOM 641 O O . LEU A 1 90 ? -27.463 -1.846 36.543 1.00 94.69 90 LEU A O 1
ATOM 645 N N . ARG A 1 91 ? -26.875 -4.009 36.709 1.00 94.44 91 ARG A N 1
ATOM 646 C CA . ARG A 1 91 ? -27.565 -4.216 37.997 1.00 94.44 91 ARG A CA 1
ATOM 647 C C . ARG A 1 91 ? -27.015 -3.319 39.102 1.00 94.44 91 ARG A C 1
ATOM 649 O O . ARG A 1 91 ? -27.798 -2.774 39.869 1.00 94.44 91 ARG A O 1
ATOM 656 N N . SER A 1 92 ? -25.693 -3.153 39.181 1.00 93.38 92 SER A N 1
ATOM 657 C CA . SER A 1 92 ? -25.079 -2.269 40.187 1.00 93.38 92 SER A CA 1
ATOM 658 C C . SER A 1 92 ? -25.476 -0.804 39.986 1.00 93.38 92 SER A C 1
ATOM 660 O O . SER A 1 92 ? -25.554 -0.064 40.958 1.00 93.38 92 SER A O 1
ATOM 662 N N . ALA A 1 93 ? -25.746 -0.403 38.741 1.00 90.88 93 ALA A N 1
ATOM 663 C CA . ALA A 1 93 ? -26.211 0.933 38.375 1.00 90.88 93 ALA A CA 1
ATOM 664 C C . ALA A 1 93 ? -27.748 1.093 38.431 1.00 90.88 93 ALA A C 1
ATOM 666 O O . ALA A 1 93 ? -28.275 2.157 38.103 1.00 90.88 93 ALA A O 1
ATOM 667 N N . GLY A 1 94 ? -28.489 0.046 38.819 1.00 92.69 94 GLY A N 1
ATOM 668 C CA . GLY A 1 94 ? -29.953 0.072 38.868 1.00 92.69 94 GLY A CA 1
ATOM 669 C C . GLY A 1 94 ? -30.619 0.187 37.490 1.00 92.69 94 GLY A C 1
ATOM 670 O O . GLY A 1 94 ? -31.675 0.806 37.373 1.00 92.69 94 GLY A O 1
ATOM 671 N N . ILE A 1 95 ? -30.000 -0.359 36.438 1.00 90.81 95 ILE A N 1
ATOM 672 C CA . ILE A 1 95 ? -30.553 -0.374 35.076 1.00 90.81 95 ILE A CA 1
ATOM 673 C C . ILE A 1 95 ? -31.235 -1.717 34.817 1.00 90.81 95 ILE A C 1
ATOM 675 O O . ILE A 1 95 ? -30.610 -2.776 34.911 1.00 90.81 95 ILE A O 1
ATOM 679 N N . ALA A 1 96 ? -32.513 -1.661 34.446 1.00 89.75 96 ALA A N 1
ATOM 680 C CA . ALA A 1 96 ? -33.276 -2.810 33.981 1.00 89.75 96 ALA A CA 1
ATOM 681 C C . ALA A 1 96 ? -33.258 -2.850 32.445 1.00 89.75 96 ALA A C 1
ATOM 683 O O . ALA A 1 96 ? -34.136 -2.284 31.802 1.00 89.75 96 ALA A O 1
ATOM 684 N N . ALA A 1 97 ? -32.245 -3.507 31.878 1.00 92.00 97 ALA A N 1
ATOM 685 C CA . ALA A 1 97 ? -32.116 -3.738 30.440 1.00 92.00 97 ALA A CA 1
ATOM 686 C C . ALA A 1 97 ? -31.939 -5.234 30.152 1.00 92.00 97 ALA A C 1
ATOM 688 O O . ALA A 1 97 ? -31.321 -5.957 30.946 1.00 92.00 97 ALA A O 1
ATOM 689 N N . THR A 1 98 ? -32.452 -5.703 29.014 1.00 94.62 98 THR A N 1
ATOM 690 C CA . THR A 1 98 ? -32.085 -7.030 28.503 1.00 94.62 98 THR A CA 1
ATOM 691 C C . THR A 1 98 ? -30.625 -7.005 28.056 1.00 94.62 98 THR A C 1
ATOM 693 O O . THR A 1 98 ? -30.148 -5.993 27.552 1.00 94.62 98 THR A O 1
ATOM 696 N N . VAL A 1 99 ? -29.882 -8.091 28.289 1.00 96.25 99 VAL A N 1
ATOM 697 C CA . VAL A 1 99 ? -28.489 -8.208 27.827 1.00 96.25 99 VAL A CA 1
ATOM 698 C C . VAL A 1 99 ? -28.365 -9.455 26.979 1.00 96.25 99 VAL A C 1
ATOM 700 O O . VAL A 1 99 ? -28.507 -10.570 27.503 1.00 96.25 99 VAL A O 1
ATOM 703 N N . GLU A 1 100 ? -28.091 -9.243 25.703 1.00 96.06 100 GLU A N 1
ATOM 704 C CA . GLU A 1 100 ? -28.023 -10.259 24.665 1.00 96.06 100 GLU A CA 1
ATOM 705 C C . GLU A 1 100 ? -26.601 -10.390 24.128 1.00 96.06 100 GLU A C 1
ATOM 707 O O . GLU A 1 100 ? -25.790 -9.461 24.182 1.00 96.06 100 GLU A O 1
ATOM 712 N N . GLU A 1 101 ? -26.300 -11.592 23.650 1.00 95.88 101 GLU A N 1
ATOM 713 C CA . GLU A 1 101 ? -25.046 -11.866 22.969 1.00 95.88 101 GLU A CA 1
ATOM 714 C C . GLU A 1 101 ? -25.124 -11.338 21.541 1.00 95.88 101 GLU A C 1
ATOM 716 O O . GLU A 1 101 ? -26.098 -11.593 20.835 1.00 95.88 101 GLU A O 1
ATOM 721 N N . GLY A 1 102 ? -24.086 -10.636 21.106 1.00 92.62 102 GLY A N 1
ATOM 722 C CA . GLY A 1 102 ? -23.937 -10.244 19.715 1.00 92.62 102 GLY A CA 1
ATOM 723 C C . GLY A 1 102 ? -22.483 -9.981 19.364 1.00 92.62 102 GLY A C 1
ATOM 724 O O . GLY A 1 102 ? -21.663 -9.661 20.229 1.00 92.62 102 GLY A O 1
ATOM 725 N N . ALA A 1 103 ? -22.171 -10.132 18.079 1.00 89.06 103 ALA A N 1
ATOM 726 C CA . ALA A 1 103 ? -20.885 -9.721 17.543 1.00 89.06 103 ALA A CA 1
ATOM 727 C C . ALA A 1 103 ? -20.765 -8.193 17.593 1.00 89.06 103 ALA A C 1
ATOM 729 O O . ALA A 1 103 ? -21.745 -7.475 17.376 1.00 89.06 103 ALA A O 1
ATOM 730 N N . THR A 1 104 ? -19.559 -7.698 17.862 1.00 89.19 104 THR A N 1
ATOM 731 C CA . THR A 1 104 ? -19.247 -6.284 17.664 1.00 89.19 104 THR A CA 1
ATOM 732 C C . THR A 1 104 ? -19.244 -6.014 16.155 1.00 89.19 104 THR A C 1
ATOM 734 O O . THR A 1 104 ? -18.514 -6.699 15.440 1.00 89.19 104 THR A O 1
ATOM 737 N N . PRO A 1 105 ? -20.051 -5.073 15.642 1.00 88.44 105 PRO A N 1
ATOM 738 C CA . PRO A 1 105 ? -20.021 -4.718 14.227 1.00 88.44 105 PRO A CA 1
ATOM 739 C C . PRO A 1 105 ? -18.692 -4.066 13.827 1.00 88.44 105 PRO A C 1
ATOM 741 O O . PRO A 1 105 ? -18.087 -3.370 14.644 1.00 88.44 105 PRO A O 1
ATOM 744 N N . ASP A 1 106 ? -18.304 -4.195 12.556 1.00 85.69 106 ASP A N 1
ATOM 745 C CA . ASP A 1 106 ? -17.024 -3.677 12.044 1.00 85.69 106 ASP A CA 1
ATOM 746 C C . ASP A 1 106 ? -16.836 -2.174 12.288 1.00 85.69 106 ASP A C 1
ATOM 748 O O . ASP A 1 106 ? -15.766 -1.759 12.712 1.00 85.69 106 ASP A O 1
ATOM 752 N N . TRP A 1 107 ? -17.888 -1.358 12.143 1.00 85.81 107 TRP A N 1
ATOM 753 C CA . TRP A 1 107 ? -17.803 0.088 12.405 1.00 85.81 107 TRP A CA 1
ATOM 754 C C . TRP A 1 107 ? -17.414 0.415 13.856 1.00 85.81 107 TRP A C 1
ATOM 756 O O . TRP A 1 107 ? -16.697 1.380 14.105 1.00 85.81 107 TRP A O 1
ATOM 766 N N . ALA A 1 108 ? -17.884 -0.381 14.823 1.00 89.62 108 ALA A N 1
ATOM 767 C CA . ALA A 1 108 ? -17.590 -0.164 16.236 1.00 89.62 108 ALA A CA 1
ATOM 768 C C . ALA A 1 108 ? -16.169 -0.621 16.563 1.00 89.62 108 ALA A C 1
ATOM 770 O O . ALA A 1 108 ? -15.500 -0.026 17.401 1.00 89.62 108 ALA A O 1
ATOM 771 N N . GLU A 1 109 ? -15.714 -1.675 15.894 1.00 89.94 109 GLU A N 1
ATOM 772 C CA . GLU A 1 109 ? -14.336 -2.130 15.971 1.00 89.94 109 GLU A CA 1
ATOM 773 C C . GLU A 1 109 ? -13.358 -1.118 15.363 1.00 89.94 109 GLU A C 1
ATOM 775 O O . GLU A 1 109 ? -12.363 -0.794 16.001 1.00 89.94 109 GLU A O 1
ATOM 780 N N . ASP A 1 110 ? -13.677 -0.542 14.203 1.00 87.50 110 ASP A N 1
ATOM 781 C CA . ASP A 1 110 ? -12.858 0.506 13.587 1.00 87.50 110 ASP A CA 1
ATOM 782 C C . ASP A 1 110 ? -12.750 1.738 14.494 1.00 87.50 110 ASP A C 1
ATOM 784 O O . ASP A 1 110 ? -11.657 2.260 14.688 1.00 87.50 110 ASP A O 1
ATOM 788 N N . THR A 1 111 ? -13.846 2.152 15.147 1.00 88.38 111 THR A N 1
ATOM 789 C CA . THR A 1 111 ? -13.800 3.255 16.129 1.00 88.38 111 THR A CA 1
ATOM 790 C C . THR A 1 111 ? -12.880 2.936 17.316 1.00 88.38 111 THR A C 1
ATOM 792 O O . THR A 1 111 ? -12.244 3.822 17.891 1.00 88.38 111 THR A O 1
ATOM 795 N N . ILE A 1 112 ? -12.811 1.667 17.722 1.00 90.19 112 ILE A N 1
ATOM 796 C CA . ILE A 1 112 ? -11.911 1.224 18.789 1.00 90.19 112 ILE A CA 1
ATOM 797 C C . ILE A 1 112 ? -10.458 1.270 18.316 1.00 90.19 112 ILE A C 1
ATOM 799 O O . ILE A 1 112 ? -9.612 1.767 19.058 1.00 90.19 112 ILE A O 1
ATOM 803 N N . ASP A 1 113 ? -10.174 0.786 17.109 1.00 88.25 113 ASP A N 1
ATOM 804 C CA . ASP A 1 113 ? -8.831 0.798 16.524 1.00 88.25 113 ASP A CA 1
ATOM 805 C C . ASP A 1 113 ? -8.330 2.248 16.327 1.00 88.25 113 ASP A C 1
ATOM 807 O O . ASP A 1 113 ? -7.188 2.562 16.675 1.00 88.25 113 ASP A O 1
ATOM 811 N N . GLU A 1 114 ? -9.203 3.168 15.900 1.00 86.94 114 GLU A N 1
ATOM 812 C CA . GLU A 1 114 ? -8.934 4.615 15.812 1.00 86.94 114 GLU A CA 1
ATOM 813 C C . GLU A 1 114 ? -8.623 5.231 17.185 1.00 86.94 114 GLU A C 1
ATOM 815 O O . GLU A 1 114 ? -7.629 5.946 17.346 1.00 86.94 114 GLU A O 1
ATOM 820 N N . LEU A 1 115 ? -9.406 4.901 18.221 1.00 87.88 115 LEU A N 1
ATOM 821 C CA . LEU A 1 115 ? -9.124 5.344 19.589 1.00 87.88 115 LEU A CA 1
ATOM 822 C C . LEU A 1 115 ? -7.770 4.819 20.086 1.00 87.88 115 LEU A C 1
ATOM 824 O O . LEU A 1 115 ? -7.019 5.563 20.719 1.00 87.88 115 LEU A O 1
ATOM 828 N N . ILE A 1 116 ? -7.447 3.551 19.823 1.00 86.88 116 ILE A N 1
ATOM 829 C CA . ILE A 1 116 ? -6.153 2.960 20.195 1.00 86.88 116 ILE A CA 1
ATOM 830 C C . ILE A 1 116 ? -5.018 3.696 19.482 1.00 86.88 116 ILE A C 1
ATOM 832 O O . ILE A 1 116 ? -4.020 4.035 20.121 1.00 86.88 116 ILE A O 1
ATOM 836 N N . GLY A 1 117 ? -5.189 4.007 18.197 1.00 83.00 117 GLY A N 1
ATOM 837 C CA . GLY A 1 117 ? -4.250 4.824 17.438 1.00 83.00 117 GLY A CA 1
ATOM 838 C C . GLY A 1 117 ? -4.040 6.201 18.047 1.00 83.00 117 GLY A C 1
ATOM 839 O O . GLY A 1 117 ? -2.900 6.578 18.328 1.00 83.00 117 GLY A O 1
ATOM 840 N N . HIS A 1 118 ? -5.129 6.909 18.336 1.00 85.62 118 HIS A N 1
ATOM 841 C CA . HIS A 1 118 ? -5.096 8.224 18.967 1.00 85.62 118 HIS A CA 1
ATOM 842 C C . HIS A 1 118 ? -4.378 8.199 20.323 1.00 85.62 118 HIS A C 1
ATOM 844 O O . HIS A 1 118 ? -3.473 8.994 20.574 1.00 85.62 118 HIS A O 1
ATOM 850 N N . LEU A 1 119 ? -4.718 7.239 21.188 1.00 84.31 119 LEU A N 1
ATOM 851 C CA . LEU A 1 119 ? -4.064 7.053 22.488 1.00 84.31 119 LEU A CA 1
ATOM 852 C C . LEU A 1 119 ? -2.589 6.647 22.354 1.00 84.31 119 LEU A C 1
ATOM 854 O O . LEU A 1 119 ? -1.784 6.943 23.238 1.00 84.31 119 LEU A O 1
ATOM 858 N N . GLY A 1 120 ? -2.232 5.978 21.258 1.00 80.12 120 GLY A N 1
ATOM 859 C CA . GLY A 1 120 ? -0.859 5.663 20.870 1.00 80.12 120 GLY A CA 1
ATOM 860 C C . GLY A 1 120 ? -0.088 6.857 20.296 1.00 80.12 120 GLY A C 1
ATOM 861 O O . GLY A 1 120 ? 1.083 6.705 19.954 1.00 80.12 120 GLY A O 1
ATOM 862 N N . GLY A 1 121 ? -0.718 8.033 20.194 1.00 80.44 121 GLY A N 1
ATOM 863 C CA . GLY A 1 121 ? -0.124 9.258 19.662 1.00 80.44 121 GLY A CA 1
ATOM 864 C C . GLY A 1 121 ? -0.220 9.402 18.142 1.00 80.44 121 GLY A C 1
ATOM 865 O O . GLY A 1 121 ? 0.426 10.292 17.592 1.00 80.44 121 GLY A O 1
ATOM 866 N N . ARG A 1 122 ? -0.999 8.556 17.451 1.00 83.00 122 ARG A N 1
ATOM 867 C CA . ARG A 1 122 ? -1.246 8.696 16.008 1.00 83.00 122 ARG A CA 1
ATOM 868 C C . ARG A 1 122 ? -2.284 9.790 15.769 1.00 83.00 122 ARG A C 1
ATOM 870 O O . ARG A 1 122 ? -3.398 9.726 16.295 1.00 83.00 122 ARG A O 1
ATOM 877 N N . MET A 1 123 ? -1.920 10.789 14.973 1.00 85.75 123 MET A N 1
ATOM 878 C CA . MET A 1 123 ? -2.839 11.844 14.553 1.00 85.75 123 MET A CA 1
ATOM 879 C C . MET A 1 123 ? -3.931 11.237 13.666 1.00 85.75 123 MET A C 1
ATOM 881 O O . MET A 1 123 ? -3.621 10.496 12.739 1.00 85.75 123 MET A O 1
ATOM 885 N N . GLN A 1 124 ? -5.195 11.491 13.997 1.00 86.12 124 GLN A N 1
ATOM 886 C CA . GLN A 1 124 ? -6.340 10.934 13.274 1.00 86.12 124 GLN A CA 1
ATOM 887 C C . GLN A 1 124 ? -6.723 11.847 12.108 1.00 86.12 124 GLN A C 1
ATOM 889 O O . GLN A 1 124 ? -6.542 13.060 12.199 1.00 86.12 124 GLN A O 1
ATOM 894 N N . ALA A 1 125 ? -7.253 11.263 11.036 1.00 87.12 125 ALA A N 1
ATOM 895 C CA . ALA A 1 125 ? -7.835 12.021 9.937 1.00 87.12 125 ALA A CA 1
ATOM 896 C C . ALA A 1 125 ? -9.189 12.621 10.347 1.00 87.12 125 ALA A C 1
ATOM 898 O O . ALA A 1 125 ? -9.968 11.969 11.042 1.00 87.12 125 ALA A O 1
ATOM 899 N N . ASP A 1 126 ? -9.488 13.830 9.867 1.00 86.06 126 ASP A N 1
ATOM 900 C CA . ASP A 1 126 ? -10.792 14.472 10.092 1.00 86.06 126 ASP A CA 1
ATOM 901 C C . ASP A 1 126 ? -11.940 13.720 9.392 1.00 86.06 126 ASP A C 1
ATOM 903 O O . ASP A 1 126 ? -13.058 13.676 9.902 1.00 86.06 126 ASP A O 1
ATOM 907 N N . ASP A 1 127 ? -11.657 13.125 8.227 1.00 90.25 127 ASP A N 1
ATOM 908 C CA . ASP A 1 127 ? -12.599 12.327 7.432 1.00 90.25 127 ASP A CA 1
ATOM 909 C C . ASP A 1 127 ? -12.018 10.923 7.181 1.00 90.25 127 ASP A C 1
ATOM 911 O O . ASP A 1 127 ? -11.337 10.701 6.172 1.00 90.25 127 ASP A O 1
ATOM 915 N N . PRO A 1 128 ? -12.192 9.973 8.117 1.00 90.12 128 PRO A N 1
ATOM 916 C CA . PRO A 1 128 ? -11.623 8.640 7.985 1.00 90.12 128 PRO A CA 1
ATOM 917 C C . PRO A 1 128 ? -12.298 7.836 6.855 1.00 90.12 128 PRO A C 1
ATOM 919 O O . PRO A 1 128 ? -13.490 8.003 6.583 1.00 90.12 128 PRO A O 1
ATOM 922 N N . PRO A 1 129 ? -11.579 6.900 6.207 1.00 92.38 129 PRO A N 1
ATOM 923 C CA . PRO A 1 129 ? -12.153 6.049 5.176 1.00 92.38 129 PRO A CA 1
ATOM 924 C C . PRO A 1 129 ? -13.301 5.196 5.721 1.00 92.38 129 PRO A C 1
ATOM 926 O O . PRO A 1 129 ? -13.196 4.589 6.791 1.00 92.38 129 PRO A O 1
ATOM 929 N N . THR A 1 130 ? -14.374 5.076 4.937 1.00 90.94 130 THR A N 1
ATOM 930 C CA . THR A 1 130 ? -15.482 4.169 5.266 1.00 90.94 130 THR A CA 1
ATOM 931 C C . THR A 1 130 ? -15.016 2.704 5.283 1.00 90.94 130 THR A C 1
ATOM 933 O O . THR A 1 130 ? -14.036 2.368 4.612 1.00 90.94 130 THR A O 1
ATOM 936 N N . PRO A 1 131 ? -15.739 1.780 5.947 1.00 90.56 131 PRO A N 1
ATOM 937 C CA . PRO A 1 131 ? -15.420 0.349 5.904 1.00 90.56 131 PRO A CA 1
ATOM 938 C C . PRO A 1 131 ? -15.263 -0.214 4.485 1.00 90.56 131 PRO A C 1
ATOM 940 O O . PRO A 1 131 ? -14.369 -1.012 4.209 1.00 90.56 131 PRO A O 1
ATOM 943 N N . ALA A 1 132 ? -16.101 0.245 3.550 1.00 92.44 132 ALA A N 1
ATOM 944 C CA . ALA A 1 132 ? -16.005 -0.152 2.151 1.00 92.44 132 ALA A CA 1
ATOM 945 C C . ALA A 1 132 ? -14.716 0.375 1.496 1.00 92.44 132 ALA A C 1
ATOM 947 O O . ALA A 1 132 ? -14.055 -0.370 0.771 1.00 92.44 132 ALA A O 1
ATOM 948 N N . ASP A 1 133 ? -14.337 1.631 1.770 1.00 94.31 133 ASP A N 1
ATOM 949 C CA . ASP A 1 133 ? -13.083 2.224 1.284 1.00 94.31 133 ASP A CA 1
ATOM 950 C C . ASP A 1 133 ? -11.863 1.469 1.825 1.00 94.31 133 ASP A C 1
ATOM 952 O O . ASP A 1 133 ? -10.956 1.143 1.057 1.00 94.31 133 ASP A O 1
ATOM 956 N N . ARG A 1 134 ? -11.863 1.117 3.120 1.00 93.62 134 ARG A N 1
ATOM 957 C CA . ARG A 1 134 ? -10.796 0.320 3.752 1.00 93.62 134 ARG A CA 1
ATOM 958 C C . ARG A 1 134 ? -10.663 -1.056 3.104 1.00 93.62 134 ARG A C 1
ATOM 960 O O . ARG A 1 134 ? -9.555 -1.451 2.740 1.00 93.62 134 ARG A O 1
ATOM 967 N N . ALA A 1 135 ? -11.780 -1.755 2.900 1.00 94.62 135 ALA A N 1
ATOM 968 C CA . ALA A 1 135 ? -11.792 -3.058 2.238 1.00 94.62 135 ALA A CA 1
ATOM 969 C C . ALA A 1 135 ? -11.203 -2.985 0.817 1.00 94.62 135 ALA A C 1
ATOM 971 O O . ALA A 1 135 ? -10.367 -3.809 0.443 1.00 94.62 135 ALA A O 1
ATOM 972 N N . MET A 1 136 ? -11.596 -1.974 0.034 1.00 96.75 136 MET A N 1
ATOM 973 C CA . MET A 1 136 ? -11.096 -1.783 -1.331 1.00 96.75 136 MET A CA 1
ATOM 974 C C . MET A 1 136 ? -9.602 -1.417 -1.364 1.00 96.75 136 MET A C 1
ATOM 976 O O . MET A 1 136 ? -8.858 -1.925 -2.213 1.00 96.75 136 MET A O 1
ATOM 980 N N . LEU A 1 137 ? -9.149 -0.574 -0.431 1.00 97.62 137 LEU A N 1
ATOM 981 C CA . LEU A 1 137 ? -7.740 -0.214 -0.287 1.00 97.62 137 LEU A CA 1
ATOM 982 C C . LEU A 1 137 ? -6.890 -1.440 0.057 1.00 97.62 137 LEU A C 1
ATOM 984 O O . LEU A 1 137 ? -5.886 -1.690 -0.610 1.00 97.62 137 LEU A O 1
ATOM 988 N N . LEU A 1 138 ? -7.304 -2.235 1.047 1.00 97.50 138 LEU A N 1
ATOM 989 C CA . LEU A 1 138 ? -6.602 -3.457 1.444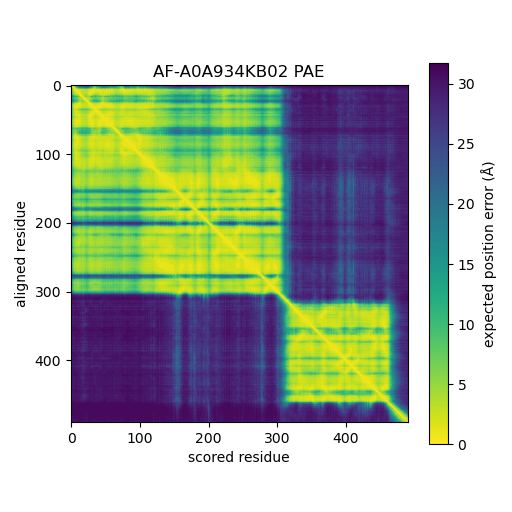 1.00 97.50 138 LEU A CA 1
ATOM 990 C C . LEU A 1 138 ? -6.587 -4.499 0.323 1.00 97.50 138 LEU A C 1
ATOM 992 O O . LEU A 1 138 ? -5.553 -5.115 0.080 1.00 97.50 138 LEU A O 1
ATOM 996 N N . GLN A 1 139 ? -7.679 -4.649 -0.429 1.00 97.19 139 GLN A N 1
ATOM 997 C CA . GLN A 1 139 ? -7.700 -5.522 -1.604 1.00 97.19 139 GLN A CA 1
ATOM 998 C C . GLN A 1 139 ? -6.676 -5.079 -2.663 1.00 97.19 139 GLN A C 1
ATOM 1000 O O . GLN A 1 139 ? -5.941 -5.909 -3.207 1.00 97.19 139 GLN A O 1
ATOM 1005 N N . SER A 1 140 ? -6.596 -3.774 -2.933 1.00 97.94 140 SER A N 1
ATOM 1006 C CA . SER A 1 140 ? -5.648 -3.208 -3.900 1.00 97.94 140 SER A CA 1
ATOM 1007 C C . SER A 1 140 ? -4.202 -3.320 -3.410 1.00 97.94 140 SER A C 1
ATOM 1009 O O . SER A 1 140 ? -3.311 -3.675 -4.182 1.00 97.94 140 SER A O 1
ATOM 1011 N N . ALA A 1 141 ? -3.967 -3.107 -2.114 1.00 98.25 141 ALA A N 1
ATOM 1012 C CA . ALA A 1 141 ? -2.664 -3.288 -1.483 1.00 98.25 141 ALA A CA 1
ATOM 1013 C C . ALA A 1 141 ? -2.226 -4.762 -1.480 1.00 98.25 141 ALA A C 1
ATOM 1015 O O . ALA A 1 141 ? -1.053 -5.044 -1.704 1.00 98.25 141 ALA A O 1
ATOM 1016 N N . ALA A 1 142 ? -3.147 -5.713 -1.308 1.00 98.00 142 ALA A N 1
ATOM 1017 C CA . ALA A 1 142 ? -2.847 -7.141 -1.401 1.00 98.00 142 ALA A CA 1
ATOM 1018 C C . ALA A 1 142 ? -2.491 -7.553 -2.839 1.00 98.00 142 ALA A C 1
ATOM 1020 O O . ALA A 1 142 ? -1.575 -8.349 -3.048 1.00 98.00 142 ALA A O 1
ATOM 1021 N N . ALA A 1 143 ? -3.184 -7.002 -3.843 1.00 97.75 143 ALA A N 1
ATOM 1022 C CA . ALA A 1 143 ? -2.832 -7.209 -5.249 1.00 97.75 143 ALA A CA 1
ATOM 1023 C C . ALA A 1 143 ? -1.435 -6.650 -5.565 1.00 97.75 143 ALA A C 1
ATOM 1025 O O . ALA A 1 143 ? -0.626 -7.334 -6.191 1.00 97.75 143 ALA A O 1
ATOM 1026 N N . TYR A 1 144 ? -1.129 -5.452 -5.062 1.00 97.75 144 TYR A N 1
ATOM 1027 C CA . TYR A 1 144 ? 0.197 -4.844 -5.142 1.00 97.75 144 TYR A CA 1
ATOM 1028 C C . TYR A 1 144 ? 1.276 -5.700 -4.474 1.00 97.75 144 TYR A C 1
ATOM 1030 O O . TYR A 1 144 ? 2.306 -5.982 -5.084 1.00 97.75 144 TYR A O 1
ATOM 1038 N N . ALA A 1 145 ? 1.018 -6.169 -3.253 1.00 96.56 145 ALA A N 1
ATOM 1039 C CA . ALA A 1 145 ? 1.956 -6.984 -2.497 1.00 96.56 145 ALA A CA 1
ATOM 1040 C C . ALA A 1 145 ? 2.293 -8.298 -3.218 1.00 96.56 145 ALA A C 1
ATOM 1042 O O . ALA A 1 145 ? 3.454 -8.685 -3.294 1.00 96.56 145 ALA A O 1
ATOM 1043 N N . ARG A 1 146 ? 1.281 -8.956 -3.798 1.00 96.31 146 ARG A N 1
ATOM 1044 C CA . ARG A 1 146 ? 1.456 -10.189 -4.582 1.00 96.31 146 ARG A CA 1
ATOM 1045 C C . ARG A 1 146 ? 2.164 -9.964 -5.908 1.00 96.31 146 ARG A C 1
ATOM 1047 O O . ARG A 1 146 ? 2.887 -10.846 -6.356 1.00 96.31 146 ARG A O 1
ATOM 1054 N N . ALA A 1 147 ? 1.932 -8.819 -6.550 1.00 94.06 147 ALA A N 1
ATOM 1055 C CA . ALA A 1 147 ? 2.658 -8.462 -7.760 1.00 94.06 147 ALA A CA 1
ATOM 1056 C C . ALA A 1 147 ? 4.147 -8.238 -7.457 1.00 94.06 147 ALA A C 1
ATOM 1058 O O . ALA A 1 147 ? 4.978 -8.542 -8.305 1.00 94.06 147 ALA A O 1
ATOM 1059 N N . ALA A 1 148 ? 4.491 -7.752 -6.260 1.00 92.56 148 ALA A N 1
ATOM 1060 C CA . ALA A 1 148 ? 5.863 -7.473 -5.836 1.00 92.56 148 ALA A CA 1
ATOM 1061 C C . ALA A 1 148 ? 6.654 -6.608 -6.848 1.00 92.56 148 ALA A C 1
ATOM 1063 O O . ALA A 1 148 ? 7.753 -6.979 -7.267 1.00 92.56 148 ALA A O 1
ATOM 1064 N N . PRO A 1 149 ? 6.125 -5.442 -7.278 1.00 86.75 149 PRO A N 1
ATOM 1065 C CA . PRO A 1 149 ? 6.759 -4.631 -8.323 1.00 86.75 149 PRO A CA 1
ATOM 1066 C C . PRO A 1 149 ? 8.149 -4.111 -7.928 1.00 86.75 149 PRO A C 1
ATOM 1068 O O . PRO A 1 149 ? 8.968 -3.829 -8.800 1.00 86.75 149 PRO A O 1
ATOM 1071 N N . TRP A 1 150 ? 8.449 -4.025 -6.629 1.00 85.50 150 TRP A N 1
ATOM 1072 C CA . TRP A 1 150 ? 9.771 -3.655 -6.106 1.00 85.50 150 TRP A CA 1
ATOM 1073 C C . TRP A 1 150 ? 10.878 -4.650 -6.481 1.00 85.50 150 TRP A C 1
ATOM 1075 O O . TRP A 1 150 ? 12.051 -4.294 -6.454 1.00 85.50 150 TRP A O 1
ATOM 1085 N N . GLU A 1 151 ? 10.547 -5.890 -6.851 1.00 82.75 151 GLU A N 1
ATOM 1086 C CA . GLU A 1 151 ? 11.543 -6.860 -7.329 1.00 82.75 151 GLU A CA 1
ATOM 1087 C C . GLU A 1 151 ? 12.074 -6.504 -8.723 1.00 82.75 151 GLU A C 1
ATOM 1089 O O . GLU A 1 151 ? 13.158 -6.941 -9.103 1.00 82.75 151 GLU A O 1
ATOM 1094 N N . ARG A 1 152 ? 11.314 -5.712 -9.489 1.00 73.75 152 ARG A N 1
ATOM 1095 C CA . ARG A 1 152 ? 11.607 -5.380 -10.892 1.00 73.75 152 ARG A CA 1
ATOM 1096 C C . ARG A 1 152 ? 11.843 -3.895 -11.136 1.00 73.75 152 ARG A C 1
ATOM 1098 O O . ARG A 1 152 ? 12.444 -3.543 -12.148 1.00 73.75 152 ARG A O 1
ATOM 1105 N N . ARG A 1 153 ? 11.365 -3.021 -10.248 1.00 74.25 153 ARG A N 1
ATOM 1106 C CA . ARG A 1 153 ? 11.523 -1.566 -10.363 1.00 74.25 153 ARG A CA 1
ATOM 1107 C C . ARG A 1 153 ? 12.621 -1.077 -9.439 1.00 74.25 153 ARG A C 1
ATOM 1109 O O . ARG A 1 153 ? 12.577 -1.364 -8.250 1.00 74.25 153 ARG A O 1
ATOM 1116 N N . ALA A 1 154 ? 13.563 -0.325 -9.995 1.00 69.50 154 ALA A N 1
ATOM 1117 C CA . ALA A 1 154 ? 14.550 0.403 -9.214 1.00 69.50 154 ALA A CA 1
ATOM 1118 C C . ALA A 1 154 ? 13.891 1.574 -8.465 1.00 69.50 154 ALA A C 1
ATOM 1120 O O . ALA A 1 154 ? 12.906 2.142 -8.940 1.00 69.50 154 ALA A O 1
ATOM 1121 N N . ASP A 1 155 ? 14.451 1.941 -7.311 1.00 66.44 155 ASP A N 1
ATOM 1122 C CA . ASP A 1 155 ? 13.889 2.977 -6.431 1.00 66.44 155 ASP A CA 1
ATOM 1123 C C . ASP A 1 155 ? 13.963 4.401 -7.051 1.00 66.44 155 ASP A C 1
ATOM 1125 O O . ASP A 1 155 ? 13.293 5.322 -6.583 1.00 66.44 155 ASP A O 1
ATOM 1129 N N . ASP A 1 156 ? 14.753 4.603 -8.114 1.00 70.44 156 ASP A N 1
ATOM 1130 C CA . ASP A 1 156 ? 14.886 5.865 -8.864 1.00 70.44 156 ASP A CA 1
ATOM 1131 C C . ASP A 1 156 ? 13.949 5.978 -10.086 1.00 70.44 156 ASP A C 1
ATOM 1133 O O . ASP A 1 156 ? 13.939 7.007 -10.778 1.00 70.44 156 ASP A O 1
ATOM 1137 N N . VAL A 1 157 ? 13.136 4.941 -10.325 1.00 78.12 157 VAL A N 1
ATOM 1138 C CA . VAL A 1 157 ? 12.095 4.885 -11.356 1.00 78.12 157 VAL A CA 1
ATOM 1139 C C . VAL A 1 157 ? 10.723 5.034 -10.701 1.00 78.12 157 VAL A C 1
ATOM 1141 O O . VAL A 1 157 ? 10.318 4.234 -9.857 1.00 78.12 157 VAL A O 1
ATOM 1144 N N . HIS A 1 158 ? 9.959 6.031 -11.137 1.00 86.69 158 HIS A N 1
ATOM 1145 C CA . HIS A 1 158 ? 8.634 6.342 -10.606 1.00 86.69 158 HIS A CA 1
ATOM 1146 C C . HIS A 1 158 ? 7.575 6.378 -11.712 1.00 86.69 158 HIS A C 1
ATOM 1148 O O . HIS A 1 158 ? 7.873 6.443 -12.906 1.00 86.69 158 HIS A O 1
ATOM 1154 N N . LEU A 1 159 ? 6.304 6.338 -11.315 1.00 90.56 159 LEU A N 1
ATOM 1155 C CA . LEU A 1 159 ? 5.178 6.573 -12.211 1.00 90.56 159 LEU A CA 1
ATOM 1156 C C . LEU A 1 159 ? 4.614 7.969 -11.973 1.00 90.56 159 LEU A C 1
ATOM 1158 O O . LEU A 1 159 ? 4.156 8.281 -10.875 1.00 90.56 159 LEU A O 1
ATOM 1162 N N . ARG A 1 160 ? 4.579 8.781 -13.026 1.00 93.56 160 ARG A N 1
ATOM 1163 C CA . ARG A 1 160 ? 3.729 9.970 -13.078 1.00 93.56 160 ARG A CA 1
ATOM 1164 C C . ARG A 1 160 ? 2.299 9.527 -13.329 1.00 93.56 160 ARG A C 1
ATOM 1166 O O . ARG A 1 160 ? 2.033 8.823 -14.305 1.00 93.56 160 ARG A O 1
ATOM 1173 N N . LEU A 1 161 ? 1.397 9.924 -12.446 1.00 95.81 161 LEU A N 1
ATOM 1174 C CA . LEU A 1 161 ? -0.007 9.553 -12.466 1.00 95.81 161 LEU A CA 1
ATOM 1175 C C . LEU A 1 161 ? -0.869 10.798 -12.668 1.00 95.81 161 LEU A C 1
ATOM 1177 O O . LEU A 1 161 ? -0.860 11.707 -11.846 1.00 95.81 161 LEU A O 1
ATOM 1181 N N . GLU A 1 162 ? -1.676 10.802 -13.723 1.00 96.81 162 GLU A N 1
ATOM 1182 C CA . GLU A 1 162 ? -2.825 11.702 -13.829 1.00 96.81 162 GLU A CA 1
ATOM 1183 C C . GLU A 1 162 ? -4.049 10.927 -13.336 1.00 96.81 162 GLU A C 1
ATOM 1185 O O . GLU A 1 162 ? -4.495 9.984 -13.994 1.00 96.81 162 GLU A O 1
ATOM 1190 N N . VAL A 1 163 ? -4.586 11.291 -12.173 1.00 96.69 163 VAL A N 1
ATOM 1191 C CA . VAL A 1 163 ? -5.725 10.613 -11.542 1.00 96.69 163 VAL A CA 1
ATOM 1192 C C . VAL A 1 163 ? -6.964 11.493 -11.646 1.00 96.69 163 VAL A C 1
ATOM 1194 O O . VAL A 1 163 ? -6.937 12.670 -11.296 1.00 96.69 163 VAL A O 1
ATOM 1197 N N . THR A 1 164 ? -8.074 10.923 -12.108 1.00 96.62 164 THR A N 1
ATOM 1198 C CA . THR A 1 164 ? -9.381 11.589 -12.147 1.00 96.62 164 THR A CA 1
ATOM 1199 C C . THR A 1 164 ? -10.374 10.809 -11.300 1.00 96.62 164 THR A C 1
ATOM 1201 O O . THR A 1 164 ? -10.644 9.654 -11.607 1.00 96.62 164 THR A O 1
ATOM 1204 N N . ILE A 1 165 ? -10.938 11.427 -10.260 1.00 94.19 165 ILE A N 1
ATOM 1205 C CA . ILE A 1 165 ? -11.980 10.839 -9.404 1.00 94.19 165 ILE A CA 1
ATOM 1206 C C . ILE A 1 165 ? -13.197 11.765 -9.428 1.00 94.19 165 ILE A C 1
ATOM 1208 O O . ILE A 1 165 ? -13.172 12.875 -8.887 1.00 94.19 165 ILE A O 1
ATOM 1212 N N . GLY A 1 166 ? -14.283 11.322 -10.064 1.00 89.62 166 GLY A N 1
ATOM 1213 C CA . GLY A 1 166 ? -15.421 12.202 -10.336 1.00 89.62 166 GLY A CA 1
ATOM 1214 C C . GLY A 1 166 ? -14.996 13.394 -11.203 1.00 89.62 166 GLY A C 1
ATOM 1215 O O . GLY A 1 166 ? -14.500 13.204 -12.308 1.00 89.62 166 GLY A O 1
ATOM 1216 N N . ALA A 1 167 ? -15.179 14.620 -10.704 1.00 87.12 167 ALA A N 1
ATOM 1217 C CA . ALA A 1 167 ? -14.772 15.847 -11.399 1.00 87.12 167 ALA A CA 1
ATOM 1218 C C . ALA A 1 167 ? -13.353 16.334 -11.037 1.00 87.12 167 ALA A C 1
ATOM 1220 O O . ALA A 1 167 ? -12.843 17.257 -11.670 1.00 87.12 167 ALA A O 1
ATOM 1221 N N . LYS A 1 168 ? -12.719 15.753 -10.008 1.00 92.75 168 LYS A N 1
ATOM 1222 C CA . LYS A 1 168 ? -11.403 16.177 -9.517 1.00 92.75 168 LYS A CA 1
ATOM 1223 C C . LYS A 1 168 ? -10.317 15.475 -10.323 1.00 92.75 168 LYS A C 1
ATOM 1225 O O . LYS A 1 168 ? -10.283 14.247 -10.362 1.00 92.75 168 LYS A O 1
ATOM 1230 N N . ARG A 1 169 ? -9.432 16.262 -10.933 1.00 94.00 169 ARG A N 1
ATOM 1231 C CA . ARG A 1 169 ? -8.195 15.792 -11.559 1.00 94.00 169 ARG A CA 1
ATOM 1232 C C . ARG A 1 169 ? -7.014 16.195 -10.683 1.00 94.00 169 ARG A C 1
ATOM 1234 O O . ARG A 1 169 ? -6.935 17.351 -10.273 1.00 94.00 169 ARG A O 1
ATOM 1241 N N . SER A 1 170 ? -6.117 15.252 -10.441 1.00 94.56 170 SER A N 1
ATOM 1242 C CA . SER A 1 170 ? -4.916 15.435 -9.636 1.00 94.56 170 SER A CA 1
ATOM 1243 C C . SER A 1 170 ? -3.727 14.799 -10.340 1.00 94.56 170 SER A C 1
ATOM 1245 O O . SER A 1 170 ? -3.820 13.654 -10.784 1.00 94.56 170 SER A O 1
ATOM 1247 N N . ASP A 1 171 ? -2.610 15.513 -10.379 1.00 95.69 171 ASP A N 1
ATOM 1248 C CA . ASP A 1 171 ? -1.331 14.946 -10.794 1.00 95.69 171 ASP A CA 1
ATOM 1249 C C . ASP A 1 171 ? -0.586 14.456 -9.549 1.00 95.69 171 ASP A C 1
ATOM 1251 O O . ASP A 1 171 ? -0.548 15.137 -8.518 1.00 95.69 171 ASP A O 1
ATOM 1255 N N . MET A 1 172 ? -0.048 13.246 -9.626 1.00 96.00 172 MET A N 1
ATOM 1256 C CA . MET A 1 172 ? 0.602 12.552 -8.521 1.00 96.00 172 MET A CA 1
ATOM 1257 C C . MET A 1 172 ? 1.829 11.795 -9.021 1.00 96.00 172 MET A C 1
ATOM 1259 O O . MET A 1 172 ? 1.933 11.455 -10.199 1.00 96.00 172 MET A O 1
ATOM 1263 N N . THR A 1 173 ? 2.731 11.470 -8.105 1.00 94.50 173 THR A N 1
ATOM 1264 C CA . THR A 1 173 ? 3.920 10.669 -8.387 1.00 94.50 173 THR A CA 1
ATOM 1265 C C . THR A 1 173 ? 3.943 9.453 -7.477 1.00 94.50 173 THR A C 1
ATOM 1267 O O . THR A 1 173 ? 3.950 9.592 -6.258 1.00 94.50 173 THR A O 1
ATOM 1270 N N . ALA A 1 174 ? 3.942 8.259 -8.064 1.00 95.12 174 ALA A N 1
ATOM 1271 C CA . ALA A 1 174 ? 4.000 6.993 -7.349 1.00 95.12 174 ALA A CA 1
ATOM 1272 C C . ALA A 1 174 ? 5.409 6.394 -7.430 1.00 95.12 174 ALA A C 1
ATOM 1274 O O . ALA A 1 174 ? 5.899 6.065 -8.511 1.00 95.12 174 ALA A O 1
ATOM 1275 N N . ILE A 1 175 ? 6.045 6.241 -6.274 1.00 91.12 175 ILE A N 1
ATOM 1276 C CA . ILE A 1 175 ? 7.399 5.721 -6.098 1.00 91.12 175 ILE A CA 1
ATOM 1277 C C . ILE A 1 175 ? 7.278 4.341 -5.458 1.00 91.12 175 ILE A C 1
ATOM 1279 O O . ILE A 1 175 ? 6.790 4.205 -4.334 1.00 91.12 175 ILE A O 1
ATOM 1283 N N . VAL A 1 176 ? 7.696 3.307 -6.184 1.00 90.31 176 VAL A N 1
ATOM 1284 C CA . VAL A 1 176 ? 7.767 1.941 -5.654 1.00 90.31 176 VAL A CA 1
ATOM 1285 C C . VAL A 1 176 ? 9.017 1.837 -4.795 1.00 90.31 176 VAL A C 1
ATOM 1287 O O . VAL A 1 176 ? 10.099 2.168 -5.263 1.00 90.31 176 VAL A O 1
ATOM 1290 N N . THR A 1 177 ? 8.869 1.394 -3.546 1.00 87.19 177 THR A N 1
ATOM 1291 C CA . THR A 1 177 ? 9.995 1.268 -2.615 1.00 87.19 177 THR A CA 1
ATOM 1292 C C . THR A 1 177 ? 10.295 -0.187 -2.306 1.00 87.19 177 THR A C 1
ATOM 1294 O O . THR A 1 177 ? 9.394 -1.031 -2.248 1.00 87.19 177 THR A O 1
ATOM 1297 N N . GLY A 1 178 ? 11.567 -0.466 -2.032 1.00 79.88 178 GLY A N 1
ATOM 1298 C CA . GLY A 1 178 ? 12.015 -1.739 -1.474 1.00 79.88 178 GLY A CA 1
ATOM 1299 C C . GLY A 1 178 ? 13.020 -2.482 -2.339 1.00 79.88 178 GLY A C 1
ATOM 1300 O O . GLY A 1 178 ? 13.468 -3.547 -1.916 1.00 79.88 178 GLY A O 1
ATOM 1301 N N . ASN A 1 179 ? 13.413 -1.935 -3.494 1.00 73.75 179 ASN A N 1
ATOM 1302 C CA . ASN A 1 179 ? 14.420 -2.560 -4.345 1.00 73.75 179 ASN A CA 1
ATOM 1303 C C . ASN A 1 179 ? 15.796 -2.569 -3.666 1.00 73.75 179 ASN A C 1
ATOM 1305 O O . ASN A 1 179 ? 16.463 -3.601 -3.648 1.00 73.75 179 ASN A O 1
ATOM 1309 N N . ALA A 1 180 ? 16.165 -1.483 -2.975 1.00 62.91 180 ALA A N 1
ATOM 1310 C CA . ALA A 1 180 ? 17.365 -1.430 -2.135 1.00 62.91 180 ALA A CA 1
ATOM 1311 C C . ALA A 1 180 ? 17.260 -2.239 -0.819 1.00 62.91 180 ALA A C 1
ATOM 1313 O O . ALA A 1 180 ? 18.169 -2.194 0.011 1.00 62.91 180 ALA A O 1
ATOM 1314 N N . GLY A 1 181 ? 16.158 -2.965 -0.590 1.00 56.62 181 GLY A N 1
ATOM 1315 C CA . GLY A 1 181 ? 15.993 -3.865 0.556 1.00 56.62 181 GLY A CA 1
ATOM 1316 C C . GLY A 1 181 ? 15.718 -3.190 1.906 1.00 56.62 181 GLY A C 1
ATOM 1317 O O . GLY A 1 181 ? 15.846 -3.848 2.934 1.00 56.62 181 GLY A O 1
ATOM 1318 N N . ILE A 1 182 ? 15.349 -1.902 1.929 1.00 66.00 182 ILE A N 1
ATOM 1319 C CA . ILE A 1 182 ? 15.099 -1.156 3.179 1.00 66.00 182 ILE A CA 1
ATOM 1320 C C . ILE A 1 182 ? 13.654 -1.332 3.663 1.00 66.00 182 ILE A C 1
ATOM 1322 O O . ILE A 1 182 ? 13.423 -1.840 4.756 1.00 66.00 182 ILE A O 1
ATOM 1326 N N . SER A 1 183 ? 12.674 -0.900 2.866 1.00 77.12 183 SER A N 1
ATOM 1327 C CA . SER A 1 183 ? 11.249 -1.006 3.199 1.00 77.12 183 SER A CA 1
ATOM 1328 C C . SER A 1 183 ? 10.424 -1.167 1.928 1.00 77.12 183 SER A C 1
ATOM 1330 O O . SER A 1 183 ? 10.459 -0.311 1.039 1.00 77.12 183 SER A O 1
ATOM 1332 N N . ARG A 1 184 ? 9.703 -2.287 1.831 1.00 90.25 184 ARG A N 1
ATOM 1333 C CA . ARG A 1 184 ? 8.817 -2.588 0.703 1.00 90.25 184 ARG A CA 1
ATOM 1334 C C . ARG A 1 184 ? 7.533 -1.791 0.841 1.00 90.25 184 ARG A C 1
ATOM 1336 O O . ARG A 1 184 ? 6.950 -1.745 1.926 1.00 90.25 184 ARG A O 1
ATOM 1343 N N . GLY A 1 185 ? 7.083 -1.194 -0.253 1.00 93.88 185 GLY A N 1
ATOM 1344 C CA . GLY A 1 185 ? 5.934 -0.309 -0.179 1.00 93.88 185 GLY A CA 1
ATOM 1345 C C . GLY A 1 185 ? 5.715 0.535 -1.419 1.00 93.88 185 GLY A C 1
ATOM 1346 O O . GLY A 1 185 ? 6.291 0.284 -2.478 1.00 93.88 185 GLY A O 1
ATOM 1347 N N . LEU A 1 186 ? 4.842 1.524 -1.274 1.00 95.31 186 LEU A N 1
ATOM 1348 C CA . LEU A 1 186 ? 4.544 2.537 -2.275 1.00 95.31 186 LEU A CA 1
ATOM 1349 C C . LEU A 1 186 ? 4.455 3.895 -1.580 1.00 95.31 186 LEU A C 1
ATOM 1351 O O . LEU A 1 186 ? 3.745 4.032 -0.584 1.00 95.31 186 LEU A O 1
ATOM 1355 N N . VAL A 1 187 ? 5.119 4.903 -2.134 1.00 93.81 187 VAL A N 1
ATOM 1356 C CA . VAL A 1 187 ? 4.948 6.302 -1.736 1.00 93.81 187 VAL A CA 1
ATOM 1357 C C . VAL A 1 187 ? 4.217 7.038 -2.848 1.00 93.81 187 VAL A C 1
ATOM 1359 O O . VAL A 1 187 ? 4.637 7.005 -4.000 1.00 93.81 187 VAL A O 1
ATOM 1362 N N . LEU A 1 188 ? 3.115 7.694 -2.510 1.00 96.44 188 LEU A N 1
ATOM 1363 C CA . LEU A 1 188 ? 2.316 8.506 -3.414 1.00 96.44 188 LEU A CA 1
ATOM 1364 C C . LEU A 1 188 ? 2.457 9.972 -3.015 1.00 96.44 188 LEU A C 1
ATOM 1366 O O . LEU A 1 188 ? 1.892 10.403 -2.013 1.00 96.44 188 LEU A O 1
ATOM 1370 N N . CYS A 1 189 ? 3.202 10.733 -3.805 1.00 94.62 189 CYS A N 1
ATOM 1371 C CA . CYS A 1 189 ? 3.441 12.152 -3.589 1.00 94.62 189 CYS A CA 1
ATOM 1372 C C . CYS A 1 189 ? 2.461 13.002 -4.414 1.00 94.62 189 CYS A C 1
ATOM 1374 O O . CYS A 1 189 ? 2.151 12.644 -5.556 1.00 94.62 189 CYS A O 1
ATOM 1376 N N . PRO A 1 190 ? 1.999 14.149 -3.891 1.00 93.62 190 PRO A N 1
ATOM 1377 C CA . PRO A 1 190 ? 1.267 15.123 -4.686 1.00 93.62 190 PRO A CA 1
ATOM 1378 C C . PRO A 1 190 ? 2.191 15.795 -5.708 1.00 93.62 190 PRO A C 1
ATOM 1380 O O . PRO A 1 190 ? 3.337 16.126 -5.405 1.00 93.62 190 PRO A O 1
ATOM 1383 N N . GLY A 1 191 ? 1.657 16.060 -6.898 1.00 91.44 191 GLY A N 1
ATOM 1384 C CA . GLY A 1 191 ? 2.374 16.718 -7.983 1.00 91.44 191 GLY A CA 1
ATOM 1385 C C . GLY A 1 191 ? 3.031 15.748 -8.975 1.00 91.44 191 GLY A C 1
ATOM 1386 O O . GLY A 1 191 ? 3.169 14.553 -8.704 1.00 91.44 191 GLY A O 1
ATOM 1387 N N . PRO A 1 192 ? 3.423 16.263 -10.152 1.00 85.88 192 PRO A N 1
ATOM 1388 C CA . PRO A 1 192 ? 3.921 15.456 -11.268 1.00 85.88 192 PRO A CA 1
ATOM 1389 C C . PRO A 1 192 ? 5.400 15.063 -11.148 1.00 85.88 192 PRO A C 1
ATOM 1391 O O . PRO A 1 192 ? 5.900 14.328 -12.000 1.00 85.88 192 PRO A O 1
ATOM 1394 N N . ASP A 1 193 ? 6.107 15.570 -10.139 1.00 85.12 193 ASP A N 1
ATOM 1395 C CA . ASP A 1 193 ? 7.539 15.365 -9.964 1.00 85.12 193 ASP A CA 1
ATOM 1396 C C . ASP A 1 193 ? 7.843 14.776 -8.589 1.00 85.12 193 ASP A C 1
ATOM 1398 O O . ASP A 1 193 ? 7.143 15.027 -7.604 1.00 85.12 193 ASP A O 1
ATOM 1402 N N . VAL A 1 194 ? 8.931 14.009 -8.522 1.00 84.25 194 VAL A N 1
ATOM 1403 C CA . VAL A 1 194 ? 9.449 13.464 -7.267 1.00 84.25 194 VAL A CA 1
ATOM 1404 C C . VAL A 1 194 ? 9.871 14.629 -6.370 1.00 84.25 194 VAL A C 1
ATOM 1406 O O . VAL A 1 194 ? 10.685 15.455 -6.794 1.00 84.25 194 VAL A O 1
ATOM 1409 N N . PRO A 1 195 ? 9.361 14.717 -5.131 1.00 82.12 195 PRO A N 1
ATOM 1410 C CA . PRO A 1 195 ? 9.767 15.777 -4.222 1.00 82.12 195 PRO A CA 1
ATOM 1411 C C . PRO A 1 195 ? 11.267 15.708 -3.925 1.00 82.12 195 PRO A C 1
ATOM 1413 O O . PRO A 1 195 ? 11.827 14.623 -3.787 1.00 82.12 195 PRO A O 1
ATOM 1416 N N . ALA A 1 196 ? 11.907 16.866 -3.743 1.00 77.44 196 ALA A N 1
ATOM 1417 C CA . ALA A 1 196 ? 13.343 16.946 -3.456 1.00 77.44 196 ALA A CA 1
ATOM 1418 C C . ALA A 1 196 ? 13.767 16.156 -2.201 1.00 77.44 196 ALA A C 1
ATOM 1420 O O . ALA A 1 196 ? 14.900 15.696 -2.130 1.00 77.44 196 ALA A O 1
ATOM 1421 N N . SER A 1 197 ? 12.858 15.940 -1.242 1.00 72.00 197 SER A N 1
ATOM 1422 C CA . SER A 1 197 ? 13.086 15.092 -0.061 1.00 72.00 197 SER A CA 1
ATOM 1423 C C . SER A 1 197 ? 13.310 13.609 -0.380 1.00 72.00 197 SER A C 1
ATOM 1425 O O . SER A 1 197 ? 13.776 12.869 0.478 1.00 72.00 197 SER A O 1
ATOM 1427 N N . PHE A 1 198 ? 13.010 13.170 -1.605 1.00 71.56 198 PHE A N 1
ATOM 1428 C CA . PHE A 1 198 ? 13.275 11.815 -2.093 1.00 71.56 198 PHE A CA 1
ATOM 1429 C C . PHE A 1 198 ? 14.436 11.760 -3.108 1.00 71.56 198 PHE A C 1
ATOM 1431 O O . PHE A 1 198 ? 14.699 10.698 -3.671 1.00 71.56 198 PHE A O 1
ATOM 1438 N N . VAL A 1 199 ? 15.138 12.876 -3.362 1.00 62.78 199 VAL A N 1
ATOM 1439 C CA . VAL A 1 199 ? 16.231 12.964 -4.348 1.00 62.78 199 VAL A CA 1
ATOM 1440 C C . VAL A 1 199 ? 17.540 13.410 -3.673 1.00 62.78 199 VAL A C 1
ATOM 1442 O O . VAL A 1 199 ? 17.664 14.553 -3.243 1.00 62.78 199 VAL A O 1
ATOM 1445 N N . GLY A 1 200 ? 18.553 12.531 -3.637 1.00 57.50 200 GLY A N 1
ATOM 1446 C CA . GLY A 1 200 ? 19.904 12.832 -3.119 1.00 57.50 200 GLY A CA 1
ATOM 1447 C C . GLY A 1 200 ? 20.022 12.853 -1.585 1.00 57.50 200 GLY A C 1
ATOM 1448 O O . GLY A 1 200 ? 19.213 12.242 -0.896 1.00 57.50 200 GLY A O 1
ATOM 1449 N N . ASP A 1 201 ? 21.016 13.577 -1.048 1.00 47.38 201 ASP A N 1
ATOM 1450 C CA . ASP A 1 201 ? 21.224 13.824 0.401 1.00 47.38 201 ASP A CA 1
ATOM 1451 C C . ASP A 1 201 ? 20.203 14.837 0.979 1.00 47.38 201 ASP A C 1
ATOM 1453 O O . ASP A 1 201 ? 20.520 15.649 1.851 1.00 47.38 201 ASP A O 1
ATOM 1457 N N . GLY A 1 202 ? 18.989 14.873 0.429 1.00 47.03 202 GLY A N 1
ATOM 1458 C CA . GLY A 1 202 ? 17.979 15.870 0.754 1.00 47.03 202 GLY A CA 1
ATOM 1459 C C . GLY A 1 202 ? 17.463 15.726 2.184 1.00 47.03 202 GLY A C 1
ATOM 1460 O O . GLY A 1 202 ? 16.566 14.929 2.442 1.00 47.03 202 GLY A O 1
ATOM 1461 N N . ASP A 1 203 ? 17.967 16.554 3.100 1.00 48.62 203 ASP A N 1
ATOM 1462 C CA . ASP A 1 203 ? 17.320 16.808 4.390 1.00 48.62 203 ASP A CA 1
ATOM 1463 C C . ASP A 1 203 ? 15.991 17.542 4.136 1.00 48.62 203 ASP A C 1
ATOM 1465 O O . ASP A 1 203 ? 15.949 18.746 3.870 1.00 48.62 203 ASP A O 1
ATOM 1469 N N . GLY A 1 204 ? 14.879 16.810 4.182 1.00 61.56 204 GLY A N 1
ATOM 1470 C CA . GLY A 1 204 ? 13.548 17.381 4.012 1.00 61.56 204 GLY A CA 1
ATOM 1471 C C . GLY A 1 204 ? 12.444 16.393 4.363 1.00 61.56 204 GLY A C 1
ATOM 1472 O O . GLY A 1 204 ? 12.550 15.199 4.105 1.00 61.56 204 GLY A O 1
ATOM 1473 N N . SER A 1 205 ? 11.355 16.889 4.951 1.00 70.56 205 SER A N 1
ATOM 1474 C CA . SER A 1 205 ? 10.145 16.078 5.129 1.00 70.56 205 SER A CA 1
ATOM 1475 C C . SER A 1 205 ? 9.415 15.918 3.788 1.00 70.56 205 SER A C 1
ATOM 1477 O O . SER A 1 205 ? 9.452 16.839 2.963 1.00 70.56 205 SER A O 1
ATOM 1479 N N . PRO A 1 206 ? 8.747 14.780 3.533 1.00 83.69 206 PRO A N 1
ATOM 1480 C CA . PRO A 1 206 ? 7.838 14.656 2.398 1.00 83.69 206 PRO A CA 1
ATOM 1481 C C . PRO A 1 206 ? 6.780 15.773 2.412 1.00 83.69 206 PRO A C 1
ATOM 1483 O O . PRO A 1 206 ? 6.405 16.243 3.490 1.00 83.69 206 PRO A O 1
ATOM 1486 N N . PRO A 1 207 ? 6.290 16.224 1.245 1.00 87.38 207 PRO A N 1
ATOM 1487 C CA . PRO A 1 207 ? 5.270 17.264 1.194 1.00 87.38 207 PRO A CA 1
ATOM 1488 C C . PRO A 1 207 ? 3.947 16.785 1.806 1.00 87.38 207 PRO A C 1
ATOM 1490 O O . PRO A 1 207 ? 3.600 15.602 1.728 1.00 87.38 207 PRO A O 1
ATOM 1493 N N . ALA A 1 208 ? 3.180 17.723 2.365 1.00 89.12 208 ALA A N 1
ATOM 1494 C CA . ALA A 1 208 ? 1.829 17.445 2.838 1.00 89.12 208 ALA A CA 1
ATOM 1495 C C . ALA A 1 208 ? 0.955 16.900 1.693 1.00 89.12 208 ALA A C 1
ATOM 1497 O O . ALA A 1 208 ? 1.017 17.397 0.570 1.00 89.12 208 ALA A O 1
ATOM 1498 N N . GLY A 1 209 ? 0.154 15.876 1.979 1.00 88.94 209 GLY A N 1
ATOM 1499 C CA . GLY A 1 209 ? -0.598 15.084 1.005 1.00 88.94 209 GLY A CA 1
ATOM 1500 C C . GLY A 1 209 ? 0.121 13.816 0.533 1.00 88.94 209 GLY A C 1
ATOM 1501 O O . GLY A 1 209 ? -0.478 13.029 -0.197 1.00 88.94 209 GLY A O 1
ATOM 1502 N N . THR A 1 210 ? 1.374 13.587 0.943 1.00 93.19 210 THR A N 1
ATOM 1503 C CA . THR A 1 210 ? 2.076 12.331 0.637 1.00 93.19 210 THR A CA 1
ATOM 1504 C C . THR A 1 210 ? 1.442 11.171 1.398 1.00 93.19 210 THR A C 1
ATOM 1506 O O . THR A 1 210 ? 1.245 11.270 2.606 1.00 93.19 210 THR A O 1
ATOM 1509 N N . CYS A 1 211 ? 1.156 10.067 0.711 1.00 96.12 211 CYS A N 1
ATOM 1510 C CA . CYS A 1 211 ? 0.642 8.832 1.300 1.00 96.12 211 CYS A CA 1
ATOM 1511 C C . CYS A 1 211 ? 1.678 7.712 1.176 1.00 96.12 211 CYS A C 1
ATOM 1513 O O . CYS A 1 211 ? 2.337 7.576 0.150 1.00 96.12 211 CYS A O 1
ATOM 1515 N N . HIS A 1 212 ? 1.790 6.877 2.198 1.00 94.12 212 HIS A N 1
ATOM 1516 C CA . HIS A 1 212 ? 2.713 5.757 2.269 1.00 94.12 212 HIS A CA 1
ATOM 1517 C C . HIS A 1 212 ? 1.929 4.472 2.521 1.00 94.12 212 HIS A C 1
ATOM 1519 O O . HIS A 1 212 ? 1.154 4.389 3.471 1.00 94.12 212 HIS A O 1
ATOM 1525 N N . LEU A 1 213 ? 2.177 3.464 1.692 1.00 96.81 213 LEU A N 1
ATOM 1526 C CA . LEU A 1 213 ? 1.979 2.059 2.020 1.00 96.81 213 LEU A CA 1
ATOM 1527 C C . LEU A 1 213 ? 3.353 1.482 2.355 1.00 96.81 213 LEU A C 1
ATOM 1529 O O . LEU A 1 213 ? 4.258 1.556 1.528 1.00 96.81 213 LEU A O 1
ATOM 1533 N N . ALA A 1 214 ? 3.499 0.874 3.524 1.00 94.12 214 ALA A N 1
ATOM 1534 C CA . ALA A 1 214 ? 4.667 0.078 3.887 1.00 94.12 214 ALA A CA 1
ATOM 1535 C C . ALA A 1 214 ? 4.229 -1.294 4.399 1.00 94.12 214 ALA A C 1
ATOM 1537 O O . ALA A 1 214 ? 3.106 -1.453 4.872 1.00 94.12 214 ALA A O 1
ATOM 1538 N N . PHE A 1 215 ? 5.119 -2.278 4.340 1.00 94.19 215 PHE A N 1
ATOM 1539 C CA . PHE A 1 215 ? 4.869 -3.597 4.912 1.00 94.19 215 PHE A CA 1
ATOM 1540 C C . PHE A 1 215 ? 5.651 -3.778 6.210 1.00 94.19 215 PHE A C 1
ATOM 1542 O O . PHE A 1 215 ? 6.872 -3.624 6.249 1.00 94.19 215 PHE A O 1
ATOM 1549 N N . ALA A 1 216 ? 4.936 -4.078 7.293 1.00 90.44 216 ALA A N 1
ATOM 1550 C CA . ALA A 1 216 ? 5.542 -4.348 8.585 1.00 90.44 216 ALA A CA 1
ATOM 1551 C C . ALA A 1 216 ? 6.257 -5.702 8.562 1.00 90.44 216 ALA A C 1
ATOM 1553 O O . ALA A 1 216 ? 5.678 -6.710 8.151 1.00 90.44 216 ALA A O 1
ATOM 1554 N N . ALA A 1 217 ? 7.480 -5.747 9.095 1.00 84.31 217 ALA A N 1
ATOM 1555 C CA . ALA A 1 217 ? 8.178 -7.010 9.297 1.00 84.31 217 ALA A CA 1
ATOM 1556 C C . ALA A 1 217 ? 7.335 -7.959 10.179 1.00 84.31 217 ALA A C 1
ATOM 1558 O O . ALA A 1 217 ? 6.621 -7.485 11.078 1.00 84.31 217 ALA A O 1
ATOM 1559 N N . PRO A 1 218 ? 7.431 -9.287 9.987 1.00 82.25 218 PRO A N 1
ATOM 1560 C CA . PRO A 1 218 ? 6.630 -10.257 10.729 1.00 82.25 218 PRO A CA 1
ATOM 1561 C C . PRO A 1 218 ? 6.661 -10.027 12.247 1.00 82.25 218 PRO A C 1
ATOM 1563 O O . PRO A 1 218 ? 7.724 -9.979 12.865 1.00 82.25 218 PRO A O 1
ATOM 1566 N N . GLY A 1 219 ? 5.479 -9.870 12.850 1.00 82.06 219 GLY A N 1
ATOM 1567 C CA . GLY A 1 219 ? 5.320 -9.656 14.294 1.00 82.06 219 GLY A CA 1
ATOM 1568 C C . GLY A 1 219 ? 5.660 -8.250 14.803 1.00 82.06 219 GLY A C 1
ATOM 1569 O O . GLY A 1 219 ? 5.676 -8.049 16.016 1.00 82.06 219 GLY A O 1
ATOM 1570 N N . THR A 1 220 ? 5.929 -7.283 13.919 1.00 85.94 220 THR A N 1
ATOM 1571 C CA . THR A 1 220 ? 6.226 -5.890 14.314 1.00 85.94 220 THR A CA 1
ATOM 1572 C C . THR A 1 220 ? 5.042 -4.933 14.154 1.00 85.94 220 THR A C 1
ATOM 1574 O O . THR A 1 220 ? 5.075 -3.834 14.705 1.00 85.94 220 THR A O 1
ATOM 1577 N N . ALA A 1 221 ? 3.986 -5.345 13.443 1.00 86.81 221 ALA A N 1
ATOM 1578 C CA . ALA A 1 221 ? 2.771 -4.549 13.291 1.00 86.81 221 ALA A CA 1
ATOM 1579 C C . ALA A 1 221 ? 2.049 -4.347 14.641 1.00 86.81 221 ALA A C 1
ATOM 1581 O O . ALA A 1 221 ? 1.925 -5.307 15.411 1.00 86.81 221 ALA A O 1
ATOM 1582 N N . PRO A 1 222 ? 1.532 -3.136 14.930 1.00 84.56 222 PRO A N 1
ATOM 1583 C CA . PRO A 1 222 ? 0.636 -2.918 16.063 1.00 84.56 222 PRO A CA 1
ATOM 1584 C C . PRO A 1 222 ? -0.591 -3.838 15.994 1.00 84.56 222 PRO A C 1
ATOM 1586 O O . PRO A 1 222 ? -1.120 -4.092 14.913 1.00 84.56 222 PRO A O 1
ATOM 1589 N N . ALA A 1 223 ? -1.047 -4.334 17.147 1.00 84.50 223 ALA A N 1
ATOM 1590 C CA . ALA A 1 223 ? -2.122 -5.327 17.219 1.00 84.50 223 ALA A CA 1
ATOM 1591 C C . ALA A 1 223 ? -3.456 -4.826 16.636 1.00 84.50 223 ALA A C 1
ATOM 1593 O O . ALA A 1 223 ? -4.170 -5.595 16.003 1.00 84.50 223 ALA A O 1
ATOM 1594 N N . ASP A 1 224 ? -3.761 -3.542 16.820 1.00 85.19 224 ASP A N 1
ATOM 1595 C CA . ASP A 1 224 ? -4.912 -2.851 16.230 1.00 85.19 224 ASP A CA 1
ATOM 1596 C C . ASP A 1 224 ? -4.837 -2.828 14.694 1.00 85.19 224 ASP A C 1
ATOM 1598 O O . ASP A 1 224 ? -5.807 -3.151 14.016 1.00 85.19 224 ASP A O 1
ATOM 1602 N N . VAL A 1 225 ? -3.654 -2.569 14.128 1.00 88.56 225 VAL A N 1
ATOM 1603 C CA . VAL A 1 225 ? -3.456 -2.563 12.670 1.00 88.56 225 VAL A CA 1
ATOM 1604 C C . VAL A 1 225 ? -3.527 -3.978 12.090 1.00 88.56 225 VAL A C 1
ATOM 1606 O O . VAL A 1 225 ? -4.161 -4.198 11.059 1.00 88.56 225 VAL A O 1
ATOM 1609 N N . ALA A 1 226 ? -2.919 -4.960 12.762 1.00 89.75 226 ALA A N 1
ATOM 1610 C CA . ALA A 1 226 ? -3.002 -6.362 12.354 1.00 89.75 226 ALA A CA 1
ATOM 1611 C C . ALA A 1 226 ? -4.445 -6.895 12.423 1.00 89.75 226 ALA A C 1
ATOM 1613 O O . ALA A 1 226 ? -4.896 -7.558 11.490 1.00 89.75 226 ALA A O 1
ATOM 1614 N N . GLY A 1 227 ? -5.177 -6.560 13.492 1.00 89.31 227 GLY A N 1
ATOM 1615 C CA . GLY A 1 227 ? -6.583 -6.923 13.659 1.00 89.31 227 GLY A CA 1
ATOM 1616 C C . GLY A 1 227 ? -7.480 -6.286 12.599 1.00 89.31 227 GLY A C 1
ATOM 1617 O O . GLY A 1 227 ? -8.333 -6.970 12.035 1.00 89.31 227 GLY A O 1
ATOM 1618 N N . GLN A 1 228 ? -7.250 -5.014 12.260 1.00 90.12 228 GLN A N 1
ATOM 1619 C CA . GLN A 1 228 ? -7.961 -4.358 11.163 1.00 90.12 228 GLN A CA 1
ATOM 1620 C C . GLN A 1 228 ? -7.671 -5.034 9.815 1.00 90.12 228 GLN A C 1
ATOM 1622 O O . GLN A 1 228 ? -8.602 -5.314 9.061 1.00 90.12 228 GLN A O 1
ATOM 1627 N N . ALA A 1 229 ? -6.408 -5.349 9.513 1.00 93.12 229 ALA A N 1
ATOM 1628 C CA . ALA A 1 229 ? -6.054 -6.046 8.279 1.00 93.12 229 ALA A CA 1
ATOM 1629 C C . ALA A 1 229 ? -6.776 -7.405 8.172 1.00 93.12 229 ALA A C 1
ATOM 1631 O O . ALA A 1 229 ? -7.395 -7.695 7.148 1.00 93.12 229 ALA A O 1
ATOM 1632 N N . GLU A 1 230 ? -6.771 -8.210 9.239 1.00 92.19 230 GLU A N 1
ATOM 1633 C CA . GLU A 1 230 ? -7.482 -9.495 9.291 1.00 92.19 230 GLU A CA 1
ATOM 1634 C C . GLU A 1 230 ? -8.997 -9.332 9.078 1.00 92.19 230 GLU A C 1
ATOM 1636 O O . GLU A 1 230 ? -9.588 -10.053 8.269 1.00 92.19 230 GLU A O 1
ATOM 1641 N N . ARG A 1 231 ? -9.616 -8.346 9.743 1.00 92.19 231 ARG A N 1
ATOM 1642 C CA . ARG A 1 231 ? -11.055 -8.037 9.641 1.00 92.19 231 ARG A CA 1
ATOM 1643 C C . ARG A 1 231 ? -11.493 -7.796 8.197 1.00 92.19 231 ARG A C 1
ATOM 1645 O O . ARG A 1 231 ? -12.550 -8.257 7.778 1.00 92.19 231 ARG A O 1
ATOM 1652 N N . TYR A 1 232 ? -10.643 -7.131 7.424 1.00 92.94 232 TYR A N 1
ATOM 1653 C CA . TYR A 1 232 ? -10.866 -6.822 6.013 1.00 92.94 232 TYR A CA 1
ATOM 1654 C C . TYR A 1 232 ? -10.237 -7.854 5.061 1.00 92.94 232 TYR A C 1
ATOM 1656 O O . TYR A 1 232 ? -9.919 -7.543 3.912 1.00 92.94 232 TYR A O 1
ATOM 1664 N N . ALA A 1 233 ? -10.101 -9.100 5.526 1.00 92.94 233 ALA A N 1
ATOM 1665 C CA . ALA A 1 233 ? -9.654 -10.259 4.757 1.00 92.94 233 ALA A CA 1
ATOM 1666 C C . ALA A 1 233 ? -8.245 -10.120 4.150 1.00 92.94 233 ALA A C 1
ATOM 1668 O O . ALA A 1 233 ? -7.976 -10.637 3.058 1.00 92.94 233 ALA A O 1
ATOM 1669 N N . TRP A 1 234 ? -7.329 -9.446 4.855 1.00 95.62 234 TRP A N 1
ATOM 1670 C CA . TRP A 1 234 ? -5.922 -9.422 4.464 1.00 95.62 234 TRP A CA 1
ATOM 1671 C C . TRP A 1 234 ? -5.339 -10.846 4.425 1.00 95.62 234 TRP A C 1
ATOM 1673 O O . TRP A 1 234 ? -5.570 -11.632 5.350 1.00 95.62 234 TRP A O 1
ATOM 1683 N N . PRO A 1 235 ? -4.575 -11.211 3.382 1.00 94.62 235 PRO A N 1
ATOM 1684 C CA . PRO A 1 235 ? -3.998 -12.547 3.279 1.00 94.62 235 PRO A CA 1
ATOM 1685 C C . PRO A 1 235 ? -2.953 -12.812 4.371 1.00 94.62 235 PRO A C 1
ATOM 1687 O O . PRO A 1 235 ? -2.006 -12.046 4.536 1.00 94.62 235 PRO A O 1
ATOM 1690 N N . ALA A 1 236 ? -3.098 -13.926 5.091 1.00 90.75 236 ALA A N 1
ATOM 1691 C CA . ALA A 1 236 ? -2.223 -14.284 6.212 1.00 90.75 236 ALA A CA 1
ATOM 1692 C C . ALA A 1 236 ? -0.772 -14.616 5.804 1.00 90.75 236 ALA A C 1
ATOM 1694 O O . ALA A 1 236 ? 0.113 -14.652 6.655 1.00 90.75 236 ALA A O 1
ATOM 1695 N N . ASP A 1 237 ? -0.529 -14.887 4.521 1.00 91.88 237 ASP A N 1
ATOM 1696 C CA . ASP A 1 237 ? 0.792 -15.142 3.943 1.00 91.88 237 ASP A CA 1
ATOM 1697 C C . ASP A 1 237 ? 1.570 -13.859 3.604 1.00 91.88 237 ASP A C 1
ATOM 1699 O O . ASP A 1 237 ? 2.755 -13.934 3.279 1.00 91.88 237 ASP A O 1
ATOM 1703 N N . LEU A 1 238 ? 0.928 -12.690 3.691 1.00 93.38 238 LEU A N 1
ATOM 1704 C CA . LEU A 1 238 ? 1.533 -11.400 3.371 1.00 93.38 238 LEU A CA 1
ATOM 1705 C C . LEU A 1 238 ? 1.894 -10.608 4.630 1.00 93.38 238 LEU A C 1
ATOM 1707 O O . LEU A 1 238 ? 1.183 -10.623 5.635 1.00 93.38 238 LEU A O 1
ATOM 1711 N N . GLU A 1 239 ? 2.981 -9.843 4.535 1.00 93.81 239 GLU A N 1
ATOM 1712 C CA . GLU A 1 239 ? 3.384 -8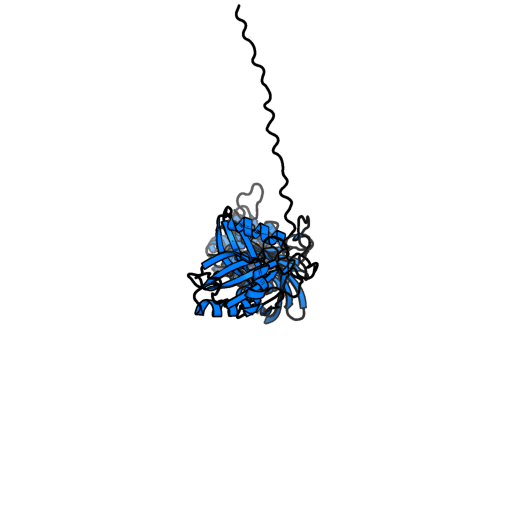.862 5.546 1.00 93.81 239 GLU A CA 1
ATOM 1713 C C . GLU A 1 239 ? 2.259 -7.834 5.785 1.00 93.81 239 GLU A C 1
ATOM 1715 O O . GLU A 1 239 ? 1.581 -7.411 4.847 1.00 93.81 239 GLU A O 1
ATOM 1720 N N . THR A 1 240 ? 2.025 -7.445 7.044 1.00 94.38 240 THR A N 1
ATOM 1721 C CA . THR A 1 240 ? 0.898 -6.569 7.411 1.00 94.38 240 THR A CA 1
ATOM 1722 C C . THR A 1 240 ? 1.074 -5.174 6.800 1.00 94.38 240 THR A C 1
ATOM 1724 O O . THR A 1 240 ? 2.144 -4.579 6.965 1.00 94.38 240 THR A O 1
ATOM 1727 N N . PRO A 1 241 ? 0.052 -4.614 6.130 1.00 96.44 241 PRO A N 1
ATOM 1728 C CA . PRO A 1 241 ? 0.149 -3.308 5.504 1.00 96.44 241 PRO A CA 1
ATOM 1729 C C . PRO A 1 241 ? 0.008 -2.209 6.559 1.00 96.44 241 PRO A C 1
ATOM 1731 O O . PRO A 1 241 ? -0.844 -2.272 7.444 1.00 96.44 241 PRO A O 1
ATOM 1734 N N . LEU A 1 242 ? 0.842 -1.185 6.439 1.00 93.38 242 LEU A N 1
ATOM 1735 C CA . LEU A 1 242 ? 0.792 0.045 7.212 1.00 93.38 242 LEU A CA 1
ATOM 1736 C C . LEU A 1 242 ? 0.496 1.192 6.253 1.00 93.38 242 LEU A C 1
ATOM 1738 O O . LEU A 1 242 ? 1.207 1.364 5.260 1.00 93.38 242 LEU A O 1
ATOM 1742 N N . PHE A 1 243 ? -0.524 1.982 6.570 1.00 94.25 243 PHE A N 1
ATOM 1743 C CA . PHE A 1 243 ? -0.881 3.174 5.813 1.00 94.25 243 PHE A CA 1
ATOM 1744 C C . PHE A 1 243 ? -0.596 4.418 6.646 1.00 94.25 243 PHE A C 1
ATOM 1746 O O . PHE A 1 243 ? -0.906 4.455 7.833 1.00 94.25 243 PHE A O 1
ATOM 1753 N N . LEU A 1 244 ? 0.004 5.429 6.028 1.00 92.31 244 LEU A N 1
ATOM 1754 C CA . LEU A 1 244 ? 0.335 6.691 6.682 1.00 92.31 244 LEU A CA 1
ATOM 1755 C C . LEU A 1 244 ? 0.211 7.827 5.673 1.00 92.31 244 LEU A C 1
ATOM 1757 O O . LEU A 1 244 ? 0.651 7.686 4.535 1.00 92.31 244 LEU A O 1
ATOM 1761 N N . ALA A 1 245 ? -0.325 8.964 6.090 1.00 93.12 245 ALA A N 1
ATOM 1762 C CA . ALA A 1 245 ? -0.273 10.200 5.328 1.00 93.12 245 ALA A CA 1
ATOM 1763 C C . ALA A 1 245 ? 0.604 11.241 6.025 1.00 93.12 245 ALA A C 1
ATOM 1765 O O . ALA A 1 245 ? 0.817 11.201 7.235 1.00 93.12 245 ALA A O 1
ATOM 1766 N N . ILE A 1 246 ? 1.105 12.199 5.255 1.00 90.50 246 ILE A N 1
ATOM 1767 C CA . ILE A 1 246 ? 1.790 13.383 5.765 1.00 90.50 246 ILE A CA 1
ATOM 1768 C C . ILE A 1 246 ? 0.818 14.555 5.664 1.00 90.50 246 ILE A C 1
ATOM 1770 O O . ILE A 1 246 ? 0.496 15.001 4.566 1.00 90.50 246 ILE A O 1
ATOM 1774 N N . GLY A 1 247 ? 0.315 15.027 6.801 1.00 86.69 247 GLY A N 1
ATOM 1775 C CA . GLY A 1 247 ? -0.509 16.227 6.915 1.00 86.69 247 GLY A CA 1
ATOM 1776 C C . GLY A 1 247 ? 0.329 17.498 7.074 1.00 86.69 247 GLY A C 1
ATOM 1777 O O . GLY A 1 247 ? 1.561 17.469 7.040 1.00 86.69 247 GLY A O 1
ATOM 1778 N N . THR A 1 248 ? -0.340 18.635 7.274 1.00 84.88 248 THR A N 1
ATOM 1779 C CA . THR A 1 248 ? 0.313 19.926 7.570 1.00 84.88 248 THR A CA 1
ATOM 1780 C C . THR A 1 248 ? 1.065 19.917 8.895 1.00 84.88 248 THR A C 1
ATOM 1782 O O . THR A 1 248 ? 2.104 20.562 9.015 1.00 84.88 248 THR A O 1
ATOM 1785 N N . ASP A 1 249 ? 0.559 19.156 9.862 1.00 83.19 249 ASP A N 1
ATOM 1786 C CA . ASP A 1 249 ? 1.083 19.073 11.226 1.00 83.19 249 ASP A CA 1
ATOM 1787 C C . ASP A 1 249 ? 1.947 17.819 11.454 1.00 83.19 249 ASP A C 1
ATOM 1789 O O . ASP A 1 249 ? 2.322 17.502 12.584 1.00 83.19 249 ASP A O 1
ATOM 1793 N N . GLY A 1 250 ? 2.304 17.123 10.368 1.00 82.88 250 GLY A N 1
ATOM 1794 C CA . GLY A 1 250 ? 3.152 15.936 10.380 1.00 82.88 250 GLY A CA 1
ATOM 1795 C C . GLY A 1 250 ? 2.411 14.641 10.024 1.00 82.88 250 GLY A C 1
ATOM 1796 O O . GLY A 1 250 ? 1.368 14.678 9.372 1.00 82.88 250 GLY A O 1
ATOM 1797 N N . PRO A 1 251 ? 2.977 13.475 10.382 1.00 85.38 251 PRO A N 1
ATOM 1798 C CA . PRO A 1 251 ? 2.396 12.178 10.052 1.00 85.38 251 PRO A CA 1
ATOM 1799 C C . PRO A 1 251 ? 1.037 11.933 10.724 1.00 85.38 251 PRO A C 1
ATOM 1801 O O . PRO A 1 251 ? 0.886 12.156 11.926 1.00 85.38 251 PRO A O 1
ATOM 1804 N N . GLN A 1 252 ? 0.083 11.405 9.961 1.00 88.62 252 GLN A N 1
ATOM 1805 C CA . GLN A 1 252 ? -1.290 11.126 10.385 1.00 88.62 252 GLN A CA 1
ATOM 1806 C C . GLN A 1 252 ? -1.857 9.872 9.705 1.00 88.62 252 GLN A C 1
ATOM 1808 O O . GLN A 1 252 ? -1.300 9.373 8.725 1.00 88.62 252 GLN A O 1
ATOM 1813 N N . GLU A 1 253 ? -2.972 9.362 10.222 1.00 90.44 253 GLU A N 1
ATOM 1814 C CA . GLU A 1 253 ? -3.783 8.346 9.547 1.00 90.44 253 GLU A CA 1
ATOM 1815 C C . GLU A 1 253 ? -4.275 8.860 8.184 1.00 90.44 253 GLU A C 1
ATOM 1817 O O . GLU A 1 253 ? -4.460 10.063 7.984 1.00 90.44 253 GLU A O 1
ATOM 1822 N N . ILE A 1 254 ? -4.488 7.944 7.239 1.00 94.31 254 ILE A N 1
ATOM 1823 C CA . ILE A 1 254 ? -5.015 8.300 5.917 1.00 94.31 254 ILE A CA 1
ATOM 1824 C C . ILE A 1 254 ? -6.485 8.729 6.009 1.00 94.31 254 ILE A C 1
ATOM 1826 O O . ILE A 1 254 ? -7.278 8.094 6.705 1.00 94.31 254 ILE A O 1
ATOM 1830 N N . ASP A 1 255 ? -6.854 9.772 5.272 1.00 94.62 255 ASP A N 1
ATOM 1831 C CA . ASP A 1 255 ? -8.249 10.187 5.094 1.00 94.62 255 ASP A CA 1
ATOM 1832 C C . ASP A 1 255 ? -8.940 9.436 3.933 1.00 94.62 255 ASP A C 1
ATOM 1834 O O . ASP A 1 255 ? -8.321 8.661 3.192 1.00 94.62 255 ASP A O 1
ATOM 1838 N N . ALA A 1 256 ? -10.249 9.641 3.770 1.00 94.06 256 ALA A N 1
ATOM 1839 C CA . ALA A 1 256 ? -11.055 8.985 2.743 1.00 94.06 256 ALA A CA 1
ATOM 1840 C C . ALA A 1 256 ? -10.614 9.318 1.302 1.00 94.06 256 ALA A C 1
ATOM 1842 O O . ALA A 1 256 ? -10.640 8.445 0.427 1.00 94.06 256 ALA A O 1
ATOM 1843 N N . ASP A 1 257 ? -10.197 10.556 1.033 1.00 94.31 257 ASP A N 1
ATOM 1844 C CA . ASP A 1 257 ? -9.739 11.012 -0.285 1.00 94.31 257 ASP A CA 1
ATOM 1845 C C . ASP A 1 257 ? -8.368 10.393 -0.624 1.00 94.31 257 ASP A C 1
ATOM 1847 O O . ASP A 1 257 ? -8.148 9.907 -1.740 1.00 94.31 257 ASP A O 1
ATOM 1851 N N . GLN A 1 258 ? -7.471 10.348 0.359 1.00 95.69 258 GLN A N 1
ATOM 1852 C CA . GLN A 1 258 ? -6.152 9.724 0.306 1.00 95.69 258 GLN A CA 1
ATOM 1853 C C . GLN A 1 258 ? -6.253 8.212 0.110 1.00 95.69 258 GLN A C 1
ATOM 1855 O O . GLN A 1 258 ? -5.571 7.665 -0.757 1.00 95.69 258 GLN A O 1
ATOM 1860 N N . ALA A 1 259 ? -7.149 7.533 0.833 1.00 96.75 259 ALA A N 1
ATOM 1861 C CA . ALA A 1 259 ? -7.402 6.104 0.660 1.00 96.75 259 ALA A CA 1
ATOM 1862 C C . ALA A 1 259 ? -7.832 5.772 -0.777 1.00 96.75 259 ALA A C 1
ATOM 1864 O O . ALA A 1 259 ? -7.331 4.819 -1.381 1.00 96.75 259 ALA A O 1
ATOM 1865 N N . ARG A 1 260 ? -8.716 6.585 -1.369 1.00 96.69 260 ARG A N 1
ATOM 1866 C CA . ARG A 1 260 ? -9.165 6.413 -2.763 1.00 96.69 260 ARG A CA 1
ATOM 1867 C C . ARG A 1 260 ? -8.044 6.691 -3.756 1.00 96.69 260 ARG A C 1
ATOM 1869 O O . ARG A 1 260 ? -7.857 5.910 -4.685 1.00 96.69 260 ARG A O 1
ATOM 1876 N N . ALA A 1 261 ? -7.285 7.768 -3.564 1.00 96.56 261 ALA A N 1
ATOM 1877 C CA . ALA A 1 261 ? -6.141 8.087 -4.413 1.00 96.56 261 ALA A CA 1
ATOM 1878 C C . ALA A 1 261 ? -5.085 6.972 -4.384 1.00 96.56 261 ALA A C 1
ATOM 1880 O O . ALA A 1 261 ? -4.629 6.524 -5.436 1.00 96.56 261 ALA A O 1
ATOM 1881 N N . LEU A 1 262 ? -4.758 6.466 -3.192 1.00 97.88 262 LEU A N 1
ATOM 1882 C CA . LEU A 1 262 ? -3.812 5.371 -3.009 1.00 97.88 262 LEU A CA 1
ATOM 1883 C C . LEU A 1 262 ? -4.327 4.064 -3.623 1.00 97.88 262 LEU A C 1
ATOM 1885 O O . LEU A 1 262 ? -3.568 3.371 -4.293 1.00 97.88 262 LEU A O 1
ATOM 1889 N N . THR A 1 263 ? -5.621 3.766 -3.485 1.00 98.25 263 THR A N 1
ATOM 1890 C CA . THR A 1 263 ? -6.281 2.631 -4.156 1.00 98.25 263 THR A CA 1
ATOM 1891 C C . THR A 1 263 ? -6.087 2.695 -5.675 1.00 98.25 263 THR A C 1
ATOM 1893 O O . THR A 1 263 ? -5.668 1.714 -6.293 1.00 98.25 263 THR A O 1
ATOM 1896 N N . VAL A 1 264 ? -6.337 3.863 -6.280 1.00 97.94 264 VAL A N 1
ATOM 1897 C CA . VAL A 1 264 ? -6.148 4.081 -7.723 1.00 97.94 264 VAL A CA 1
ATOM 1898 C C . VAL A 1 264 ? -4.679 3.926 -8.117 1.00 97.94 264 VAL A C 1
ATOM 1900 O O . VAL A 1 264 ? -4.377 3.265 -9.110 1.00 97.94 264 VAL A O 1
ATOM 1903 N N . ALA A 1 265 ? -3.762 4.497 -7.334 1.00 97.81 265 ALA A N 1
ATOM 1904 C CA . ALA A 1 265 ? -2.329 4.417 -7.594 1.00 97.81 265 ALA A CA 1
ATOM 1905 C C . ALA A 1 265 ? -1.806 2.973 -7.530 1.00 97.81 265 ALA A C 1
ATOM 1907 O O . ALA A 1 265 ? -1.073 2.553 -8.422 1.00 97.81 265 ALA A O 1
ATOM 1908 N N . LEU A 1 266 ? -2.223 2.189 -6.531 1.00 98.31 266 LEU A N 1
ATOM 1909 C CA . LEU A 1 266 ? -1.859 0.775 -6.403 1.00 98.31 266 LEU A CA 1
ATOM 1910 C C . LEU A 1 266 ? -2.316 -0.025 -7.627 1.00 98.31 266 LEU A C 1
ATOM 1912 O O . LEU A 1 266 ? -1.520 -0.762 -8.209 1.00 98.31 266 LEU A O 1
ATOM 1916 N N . ALA A 1 267 ? -3.563 0.171 -8.065 1.00 97.12 267 ALA A N 1
ATOM 1917 C CA . ALA A 1 267 ? -4.086 -0.469 -9.270 1.00 97.12 267 ALA A CA 1
ATOM 1918 C C . ALA A 1 267 ? -3.293 -0.073 -10.528 1.00 97.12 267 ALA A C 1
ATOM 1920 O O . ALA A 1 267 ? -2.948 -0.937 -11.335 1.00 97.12 267 ALA A O 1
ATOM 1921 N N . ALA A 1 268 ? -2.956 1.212 -10.673 1.00 95.94 268 ALA A N 1
ATOM 1922 C CA . ALA A 1 268 ? -2.162 1.711 -11.792 1.00 95.94 268 ALA A CA 1
ATOM 1923 C C . ALA A 1 268 ? -0.751 1.105 -11.827 1.00 95.94 268 ALA A C 1
ATOM 1925 O O . ALA A 1 268 ? -0.276 0.704 -12.890 1.00 95.94 268 ALA A O 1
ATOM 1926 N N . VAL A 1 269 ? -0.088 0.996 -10.671 1.00 94.62 269 VAL A N 1
ATOM 1927 C CA . VAL A 1 269 ? 1.255 0.406 -10.572 1.00 94.62 269 VAL A CA 1
ATOM 1928 C C . VAL A 1 269 ? 1.230 -1.084 -10.905 1.00 94.62 269 VAL A C 1
ATOM 1930 O O . VAL A 1 269 ? 2.093 -1.541 -11.656 1.00 94.62 269 VAL A O 1
ATOM 1933 N N . VAL A 1 270 ? 0.246 -1.825 -10.383 1.00 94.75 270 VAL A N 1
ATOM 1934 C CA . VAL A 1 270 ? 0.068 -3.259 -10.664 1.00 94.75 270 VAL A CA 1
ATOM 1935 C C . VAL A 1 270 ? -0.183 -3.497 -12.147 1.00 94.75 270 VAL A C 1
ATOM 1937 O O . VAL A 1 270 ? 0.467 -4.349 -12.745 1.00 94.75 270 VAL A O 1
ATOM 1940 N N . GLU A 1 271 ? -1.087 -2.739 -12.765 1.00 92.00 271 GLU A N 1
ATOM 1941 C CA . GLU A 1 271 ? -1.387 -2.907 -14.187 1.00 92.00 271 GLU A CA 1
ATOM 1942 C C . GLU A 1 271 ? -0.188 -2.524 -15.064 1.00 92.00 271 GLU A C 1
ATOM 1944 O O . GLU A 1 271 ? 0.138 -3.240 -16.011 1.00 92.00 271 GLU A O 1
ATOM 1949 N N . HIS A 1 272 ? 0.528 -1.449 -14.721 1.00 89.00 272 HIS A N 1
ATOM 1950 C CA . HIS A 1 272 ? 1.752 -1.075 -15.428 1.00 89.00 272 HIS A CA 1
ATOM 1951 C C . HIS A 1 272 ? 2.822 -2.159 -15.319 1.00 89.00 272 HIS A C 1
ATOM 1953 O O . HIS A 1 272 ? 3.518 -2.449 -16.291 1.00 89.00 272 HIS A O 1
ATOM 1959 N N . ASP A 1 273 ? 2.997 -2.724 -14.129 1.00 85.50 273 ASP A N 1
ATOM 1960 C CA . ASP A 1 273 ? 3.966 -3.787 -13.895 1.00 85.50 273 ASP A CA 1
ATOM 1961 C C . ASP A 1 273 ? 3.594 -5.058 -14.677 1.00 85.50 273 ASP A C 1
ATOM 1963 O O . ASP A 1 273 ? 4.431 -5.612 -15.386 1.00 85.50 273 ASP A O 1
ATOM 1967 N N . ARG A 1 274 ? 2.312 -5.440 -14.671 1.00 83.69 274 ARG A N 1
ATOM 1968 C CA . ARG A 1 274 ? 1.787 -6.592 -15.416 1.00 83.69 274 ARG A CA 1
ATOM 1969 C C . ARG A 1 274 ? 1.979 -6.477 -16.931 1.00 83.69 274 ARG A C 1
ATOM 1971 O O . ARG A 1 274 ? 2.231 -7.483 -17.589 1.00 83.69 274 ARG A O 1
ATOM 1978 N N . GLN A 1 275 ? 1.807 -5.281 -17.493 1.00 77.00 275 GLN A N 1
ATOM 1979 C CA . GLN A 1 275 ? 1.935 -5.036 -18.936 1.00 77.00 275 GLN A CA 1
ATOM 1980 C C . GLN A 1 275 ? 3.394 -4.882 -19.388 1.00 77.00 275 GLN A C 1
ATOM 1982 O O . GLN A 1 275 ? 3.660 -4.920 -20.586 1.00 77.00 275 GLN A O 1
ATOM 1987 N N . GLY A 1 276 ? 4.335 -4.684 -18.456 1.00 66.19 276 GLY A N 1
ATOM 1988 C CA . GLY A 1 276 ? 5.734 -4.412 -18.786 1.00 66.19 276 GLY A CA 1
ATOM 1989 C C . GLY A 1 276 ? 5.919 -3.148 -19.632 1.00 66.19 276 GLY A C 1
ATOM 1990 O O . GLY A 1 276 ? 6.842 -3.098 -20.442 1.00 66.19 276 GLY A O 1
ATOM 1991 N N . ALA A 1 277 ? 5.026 -2.159 -19.489 1.00 57.97 277 ALA A N 1
ATOM 1992 C CA . ALA A 1 277 ? 5.060 -0.931 -20.282 1.00 57.97 277 ALA A CA 1
ATOM 1993 C C . ALA A 1 277 ? 6.425 -0.230 -20.137 1.00 57.97 277 ALA A C 1
ATOM 1995 O O . ALA A 1 277 ? 6.931 -0.056 -19.025 1.00 57.97 277 ALA A O 1
ATOM 1996 N N . GLY A 1 278 ? 7.038 0.119 -21.271 1.00 55.44 278 GLY A N 1
ATOM 1997 C CA . GLY A 1 278 ? 8.371 0.720 -21.326 1.00 55.44 278 GLY A CA 1
ATOM 1998 C C . GLY A 1 278 ? 8.392 2.194 -20.909 1.00 55.44 278 GLY A C 1
ATOM 1999 O O . GLY A 1 278 ? 7.360 2.819 -20.670 1.00 55.44 278 GLY A O 1
ATOM 2000 N N . MET A 1 279 ? 9.593 2.775 -20.821 1.00 58.25 279 MET A N 1
ATOM 2001 C CA . MET A 1 279 ? 9.774 4.199 -20.502 1.00 58.25 279 MET A CA 1
ATOM 2002 C C . MET A 1 279 ? 8.996 5.085 -21.484 1.00 58.25 279 MET A C 1
ATOM 2004 O O . MET A 1 279 ? 9.144 4.950 -22.696 1.00 58.25 279 MET A O 1
ATOM 2008 N N . GLY A 1 280 ? 8.193 6.016 -20.961 1.00 56.44 280 GLY A N 1
ATOM 2009 C CA . GLY A 1 280 ? 7.464 7.004 -21.761 1.00 56.44 280 GLY A CA 1
ATOM 2010 C C . GLY A 1 280 ? 6.182 6.519 -22.450 1.00 56.44 280 GLY A C 1
ATOM 2011 O O . GLY A 1 280 ? 5.466 7.356 -23.001 1.00 56.44 280 GLY A O 1
ATOM 2012 N N . GLU A 1 281 ? 5.838 5.228 -22.400 1.00 68.38 281 GLU A N 1
ATOM 2013 C CA . GLU A 1 281 ? 4.553 4.745 -22.920 1.00 68.38 281 GLU A CA 1
ATOM 2014 C C . GLU A 1 281 ? 3.445 4.938 -21.872 1.00 68.38 281 GLU A C 1
ATOM 2016 O O . GLU A 1 281 ? 3.505 4.349 -20.790 1.00 68.38 281 GLU A O 1
ATOM 2021 N N . PRO A 1 282 ? 2.425 5.772 -22.148 1.00 81.88 282 PRO A N 1
ATOM 2022 C CA . PRO A 1 282 ? 1.354 5.993 -21.194 1.00 81.88 282 PRO A CA 1
ATOM 2023 C C . PRO A 1 282 ? 0.416 4.784 -21.158 1.00 81.88 282 PRO A C 1
ATOM 2025 O O . PRO A 1 282 ? -0.214 4.438 -22.157 1.00 81.88 282 PRO A O 1
ATOM 2028 N N . LEU A 1 283 ? 0.245 4.206 -19.975 1.00 87.94 283 LEU A N 1
ATOM 2029 C CA . LEU A 1 283 ? -0.815 3.253 -19.683 1.00 87.94 283 LEU A CA 1
ATOM 2030 C C . LEU A 1 283 ? -2.044 4.012 -19.178 1.00 87.94 283 LEU A C 1
ATOM 2032 O O . LEU A 1 283 ? -1.932 4.891 -18.327 1.00 87.94 283 LEU A O 1
ATOM 2036 N N . THR A 1 284 ? -3.230 3.649 -19.658 1.00 93.38 284 THR A N 1
ATOM 2037 C CA . THR A 1 284 ? -4.494 4.172 -19.122 1.00 93.38 284 THR A CA 1
ATOM 2038 C C . THR A 1 284 ? -5.339 3.042 -18.572 1.00 93.38 284 THR A C 1
ATOM 2040 O O . THR A 1 284 ? -5.321 1.933 -19.103 1.00 93.38 284 THR A O 1
ATOM 2043 N N . GLY A 1 285 ? -6.082 3.330 -17.513 1.00 94.19 285 GLY A N 1
ATOM 2044 C CA . GLY A 1 285 ? -6.998 2.374 -16.919 1.00 94.19 285 GLY A CA 1
ATOM 2045 C C . GLY A 1 285 ? -8.022 3.059 -16.036 1.00 94.19 285 GLY A C 1
ATOM 2046 O O . GLY A 1 285 ? -8.003 4.274 -15.834 1.00 94.19 285 GLY A O 1
ATOM 2047 N N . GLU A 1 286 ? -8.964 2.266 -15.547 1.00 96.00 286 GLU A N 1
ATOM 2048 C CA . GLU A 1 286 ? -10.099 2.761 -14.787 1.00 96.00 286 GLU A CA 1
ATOM 2049 C C . GLU A 1 286 ? -10.535 1.753 -13.730 1.00 96.00 286 GLU A C 1
ATOM 2051 O O . GLU A 1 286 ? -10.310 0.550 -13.859 1.00 96.00 286 GLU A O 1
ATOM 2056 N N . LEU A 1 287 ? -11.202 2.260 -12.700 1.00 95.56 287 LEU A N 1
ATOM 2057 C CA . LEU A 1 287 ? -11.821 1.485 -11.634 1.00 95.56 287 LEU A CA 1
ATOM 2058 C C . LEU A 1 287 ? -13.093 2.177 -11.137 1.00 95.56 287 LEU A C 1
ATOM 2060 O O . LEU A 1 287 ? -13.257 3.392 -11.258 1.00 95.56 287 LEU A O 1
ATOM 2064 N N . ILE A 1 288 ? -14.004 1.392 -10.574 1.00 96.50 288 ILE A N 1
ATOM 2065 C CA . ILE A 1 288 ? -15.204 1.901 -9.907 1.00 96.50 288 ILE A CA 1
ATOM 2066 C C . ILE A 1 288 ? -14.939 1.885 -8.406 1.00 96.50 288 ILE A C 1
ATOM 2068 O O . ILE A 1 288 ? -14.620 0.833 -7.856 1.00 96.50 288 ILE A O 1
ATOM 2072 N N . LEU A 1 289 ? -15.042 3.049 -7.767 1.00 96.25 289 LEU A N 1
ATOM 2073 C CA . LEU A 1 289 ? -14.910 3.192 -6.320 1.00 96.25 289 LEU A CA 1
ATOM 2074 C C . LEU A 1 289 ? -16.174 2.699 -5.603 1.00 96.25 289 LEU A C 1
ATOM 2076 O O . LEU A 1 289 ? -17.243 2.548 -6.195 1.00 96.25 289 LEU A O 1
ATOM 2080 N N . THR A 1 290 ? -16.046 2.487 -4.300 1.00 93.94 290 THR A N 1
ATOM 2081 C CA . THR A 1 290 ? -17.084 1.976 -3.383 1.00 93.94 290 THR A CA 1
ATOM 2082 C C . THR A 1 290 ? -18.372 2.802 -3.372 1.00 93.94 290 THR A C 1
ATOM 2084 O O . THR A 1 290 ? -19.454 2.256 -3.184 1.00 93.94 290 THR A O 1
ATOM 2087 N N . ASP A 1 291 ? -18.277 4.108 -3.618 1.00 91.75 291 ASP A N 1
ATOM 2088 C CA . ASP A 1 291 ? -19.418 5.024 -3.705 1.00 91.75 291 ASP A CA 1
ATOM 2089 C C . ASP A 1 291 ? -19.993 5.157 -5.125 1.00 91.75 291 ASP A C 1
ATOM 2091 O O . ASP A 1 291 ? -20.819 6.030 -5.394 1.00 91.75 291 ASP A O 1
ATOM 2095 N N . GLY A 1 292 ? -19.541 4.310 -6.051 1.00 92.56 292 GLY A N 1
ATOM 2096 C CA . GLY A 1 292 ? -19.975 4.288 -7.442 1.00 92.56 292 GLY A CA 1
ATOM 2097 C C . GLY A 1 292 ? -19.293 5.322 -8.338 1.00 92.56 292 GLY A C 1
ATOM 2098 O O . GLY A 1 292 ? -19.543 5.320 -9.547 1.00 92.56 292 GLY A O 1
ATOM 2099 N N . ARG A 1 293 ? -18.415 6.193 -7.813 1.00 93.69 293 ARG A N 1
ATOM 2100 C CA . ARG A 1 293 ? -17.636 7.103 -8.665 1.00 93.69 293 ARG A CA 1
ATOM 2101 C C . ARG A 1 293 ? -16.674 6.307 -9.545 1.00 93.69 293 ARG A C 1
ATOM 2103 O O . ARG A 1 293 ? -15.945 5.437 -9.076 1.00 93.69 293 ARG A O 1
ATOM 2110 N N . ARG A 1 294 ? -16.622 6.657 -10.831 1.00 94.38 294 ARG A N 1
ATOM 2111 C CA . ARG A 1 294 ? -15.582 6.172 -11.745 1.00 94.38 294 ARG A CA 1
ATOM 2112 C C . ARG A 1 294 ? -14.296 6.943 -11.477 1.00 94.38 294 ARG A C 1
ATOM 2114 O O . ARG A 1 294 ? -14.308 8.177 -11.443 1.00 94.38 294 ARG A O 1
ATOM 2121 N N . ALA A 1 295 ? -13.212 6.205 -11.298 1.00 96.75 295 ALA A N 1
ATOM 2122 C CA . ALA A 1 295 ? -11.871 6.739 -11.222 1.00 96.75 295 ALA A CA 1
ATOM 2123 C C . ALA A 1 295 ? -11.073 6.283 -12.446 1.00 96.75 295 ALA A C 1
ATOM 2125 O O . ALA A 1 295 ? -11.065 5.103 -12.788 1.00 96.75 295 ALA A O 1
ATOM 2126 N N . GLY A 1 296 ? -10.440 7.231 -13.127 1.00 96.44 296 GLY A N 1
ATOM 2127 C CA . GLY A 1 296 ? -9.550 6.982 -14.255 1.00 96.44 296 GLY A CA 1
ATOM 2128 C C . GLY A 1 296 ? -8.121 7.345 -13.887 1.00 96.44 296 GLY A C 1
ATOM 2129 O O . GLY A 1 296 ? -7.899 8.272 -13.105 1.00 96.44 296 GLY A O 1
ATOM 2130 N N . TYR A 1 297 ? -7.159 6.637 -14.461 1.00 96.56 297 TYR A N 1
ATOM 2131 C CA . TYR A 1 297 ? -5.750 6.968 -14.330 1.00 96.56 297 TYR A CA 1
ATOM 2132 C C . TYR A 1 297 ? -5.036 6.912 -15.676 1.00 96.56 297 TYR A C 1
ATOM 2134 O O . TYR A 1 297 ? -5.354 6.101 -16.550 1.00 96.56 297 TYR A O 1
ATOM 2142 N N . ARG A 1 298 ? -4.019 7.759 -15.809 1.00 95.38 298 ARG A N 1
ATOM 2143 C CA . ARG A 1 298 ? -2.976 7.652 -16.823 1.00 95.38 298 ARG A CA 1
ATOM 2144 C C . ARG A 1 298 ? -1.632 7.576 -16.115 1.00 95.38 298 ARG A C 1
ATOM 2146 O O . ARG A 1 298 ? -1.267 8.512 -15.416 1.00 95.38 298 ARG A O 1
ATOM 2153 N N . ALA A 1 299 ? -0.919 6.474 -16.292 1.00 93.44 299 ALA A N 1
ATOM 2154 C CA . ALA A 1 299 ? 0.384 6.224 -15.698 1.00 93.44 299 ALA A CA 1
ATOM 2155 C C . ALA A 1 299 ? 1.471 6.290 -16.770 1.00 93.44 299 ALA A C 1
ATOM 2157 O O . ALA A 1 299 ? 1.358 5.632 -17.800 1.00 93.44 299 ALA A O 1
ATOM 2158 N N . THR A 1 300 ? 2.522 7.067 -16.531 1.00 88.50 300 THR A N 1
ATOM 2159 C CA . THR A 1 300 ? 3.695 7.140 -17.413 1.00 88.50 300 THR A CA 1
ATOM 2160 C C . THR A 1 300 ? 4.952 6.973 -16.578 1.00 88.50 300 THR A C 1
ATOM 2162 O O . THR A 1 300 ? 5.114 7.649 -15.563 1.00 88.50 300 THR A O 1
ATOM 2165 N N . MET A 1 301 ? 5.843 6.080 -16.994 1.00 83.31 301 MET A N 1
ATOM 2166 C CA . MET A 1 301 ? 7.104 5.857 -16.294 1.00 83.31 301 MET A CA 1
ATOM 2167 C C . MET A 1 301 ? 8.089 7.009 -16.523 1.00 83.31 301 MET A C 1
ATOM 2169 O O . MET A 1 301 ? 8.223 7.500 -17.647 1.00 83.31 301 MET A O 1
ATOM 2173 N N . ALA A 1 302 ? 8.761 7.431 -15.454 1.00 81.12 302 ALA A N 1
ATOM 2174 C CA . ALA A 1 302 ? 9.726 8.525 -15.420 1.00 81.12 302 ALA A CA 1
ATOM 2175 C C . ALA A 1 302 ? 10.848 8.234 -14.398 1.00 81.12 302 ALA A C 1
ATOM 2177 O O . ALA A 1 302 ? 10.747 7.306 -13.597 1.00 81.12 302 ALA A O 1
ATOM 2178 N N . THR A 1 303 ? 11.932 9.011 -14.440 1.00 75.50 303 THR A N 1
ATOM 2179 C CA . THR A 1 303 ? 13.107 8.869 -13.557 1.00 75.50 303 THR A CA 1
ATOM 2180 C C . THR A 1 303 ? 13.363 10.140 -12.756 1.00 75.50 303 THR A C 1
ATOM 2182 O O . THR A 1 303 ? 13.053 11.233 -13.225 1.00 75.50 303 THR A O 1
ATOM 2185 N N . ASN A 1 304 ? 13.953 10.012 -11.562 1.00 62.88 304 ASN A N 1
ATOM 2186 C CA . ASN A 1 304 ? 14.196 11.135 -10.633 1.00 62.88 304 ASN A CA 1
ATOM 2187 C C . ASN A 1 304 ? 15.174 12.192 -11.173 1.00 62.88 304 ASN A C 1
ATOM 2189 O O . ASN A 1 304 ? 15.222 13.315 -10.674 1.00 62.88 304 ASN A O 1
ATOM 2193 N N . GLN A 1 305 ? 15.961 11.845 -12.188 1.00 53.09 305 GLN A N 1
ATOM 2194 C CA . GLN A 1 305 ? 16.743 12.819 -12.927 1.00 53.09 305 GLN A CA 1
ATOM 2195 C C . GLN A 1 305 ? 15.840 13.448 -13.983 1.00 53.09 305 GLN A C 1
ATOM 2197 O O . GLN A 1 305 ? 15.312 12.746 -14.851 1.00 53.09 305 GLN A O 1
ATOM 2202 N N . ALA A 1 306 ? 15.694 14.778 -13.928 1.00 40.59 306 ALA A N 1
ATOM 2203 C CA . ALA A 1 306 ? 15.381 15.515 -15.137 1.00 40.59 306 ALA A CA 1
ATOM 2204 C C . ALA A 1 306 ? 16.375 15.015 -16.179 1.00 40.59 306 ALA A C 1
ATOM 2206 O O . ALA A 1 306 ? 17.585 15.053 -15.943 1.00 40.59 306 ALA A O 1
ATOM 2207 N N . ALA A 1 307 ? 15.870 14.509 -17.297 1.00 36.03 307 ALA A N 1
ATOM 2208 C CA . ALA A 1 307 ? 16.694 14.464 -18.476 1.00 36.03 307 ALA A CA 1
ATOM 2209 C C . ALA A 1 307 ? 17.093 15.926 -18.736 1.00 36.03 307 ALA A C 1
ATOM 2211 O O . ALA A 1 307 ? 16.379 16.672 -19.401 1.00 36.03 307 ALA A O 1
ATOM 2212 N N . GLU A 1 308 ? 18.243 16.364 -18.210 1.00 31.56 308 GLU A N 1
ATOM 2213 C CA . GLU A 1 308 ? 19.144 17.055 -19.112 1.00 31.56 308 GLU A CA 1
ATOM 2214 C C . GLU A 1 308 ? 19.176 16.128 -20.317 1.00 31.56 308 GLU A C 1
ATOM 2216 O O . GLU A 1 308 ? 19.503 14.952 -20.184 1.00 31.56 308 GLU A O 1
ATOM 2221 N N . GLU A 1 309 ? 18.650 16.588 -21.442 1.00 36.84 309 GLU A N 1
ATOM 2222 C CA . GLU A 1 309 ? 18.924 15.949 -22.708 1.00 36.84 309 GLU A CA 1
ATOM 2223 C C . GLU A 1 309 ? 20.314 16.450 -23.130 1.00 36.84 309 GLU A C 1
ATOM 2225 O O . GLU A 1 309 ? 20.401 17.458 -23.838 1.00 36.84 309 GLU A O 1
ATOM 2230 N N . PRO A 1 310 ? 21.447 15.805 -22.772 1.00 33.38 310 PRO A N 1
ATOM 2231 C CA . PRO A 1 310 ? 22.470 15.682 -23.774 1.00 33.38 310 PRO A CA 1
ATOM 2232 C C . PRO A 1 310 ? 21.875 14.719 -24.798 1.00 33.38 310 PRO A C 1
ATOM 2234 O O . PRO A 1 310 ? 21.535 13.577 -24.478 1.00 33.38 310 PRO A O 1
ATOM 2237 N N . GLY A 1 311 ? 21.686 15.202 -26.025 1.00 36.44 311 GLY A N 1
ATOM 2238 C CA . GLY A 1 311 ? 21.303 14.338 -27.132 1.00 36.44 311 GLY A CA 1
ATOM 2239 C C . GLY A 1 311 ? 22.111 13.035 -27.086 1.00 36.44 311 GLY A C 1
ATOM 2240 O O . GLY A 1 311 ? 23.338 13.067 -26.976 1.00 36.44 311 GLY A O 1
ATOM 2241 N N . ASP A 1 312 ? 21.392 11.914 -27.150 1.00 37.69 312 ASP A N 1
ATOM 2242 C CA . ASP A 1 312 ? 21.888 10.536 -27.270 1.00 37.69 312 ASP A CA 1
ATOM 2243 C C . ASP A 1 312 ? 22.256 9.736 -25.998 1.00 37.69 312 ASP A C 1
ATOM 2245 O O . ASP A 1 312 ? 22.998 8.760 -26.114 1.00 37.69 312 ASP A O 1
ATOM 2249 N N . VAL A 1 313 ? 21.702 10.017 -24.809 1.00 36.62 313 VAL A N 1
ATOM 2250 C CA . VAL A 1 313 ? 21.766 9.044 -23.688 1.00 36.62 313 VAL A CA 1
ATOM 2251 C C . VAL A 1 313 ? 20.412 8.363 -23.464 1.00 36.62 313 VAL A C 1
ATOM 2253 O O . VAL A 1 313 ? 19.497 8.934 -22.879 1.00 36.62 313 VAL A O 1
ATOM 2256 N N . ARG A 1 314 ? 20.287 7.110 -23.925 1.00 41.47 314 ARG A N 1
ATOM 2257 C CA . ARG A 1 314 ? 19.165 6.209 -23.611 1.00 41.47 314 ARG A CA 1
ATOM 2258 C C . ARG A 1 314 ? 19.540 5.332 -22.418 1.00 41.47 314 ARG A C 1
ATOM 2260 O O . ARG A 1 314 ? 20.450 4.513 -22.516 1.00 41.47 314 ARG A O 1
ATOM 2267 N N . ILE A 1 315 ? 18.848 5.506 -21.294 1.00 38.50 315 ILE A N 1
ATOM 2268 C CA . ILE A 1 315 ? 18.991 4.634 -20.122 1.00 38.50 315 ILE A CA 1
ATOM 2269 C C . ILE A 1 315 ? 18.130 3.387 -20.358 1.00 38.50 315 ILE A C 1
ATOM 2271 O O . ILE A 1 315 ? 16.905 3.474 -20.400 1.00 38.50 315 ILE A O 1
ATOM 2275 N N . TYR A 1 316 ? 18.769 2.226 -20.515 1.00 43.28 316 TYR A N 1
ATOM 2276 C CA . TYR A 1 316 ? 18.089 0.930 -20.579 1.00 43.28 316 TYR A CA 1
ATOM 2277 C C . TYR A 1 316 ? 18.062 0.299 -19.187 1.00 43.28 316 TYR A C 1
ATOM 2279 O O . TYR A 1 316 ? 19.050 -0.288 -18.753 1.00 43.28 316 TYR A O 1
ATOM 2287 N N . ALA A 1 317 ? 16.929 0.406 -18.493 1.00 41.84 317 ALA A N 1
ATOM 2288 C CA . ALA A 1 317 ? 16.626 -0.412 -17.322 1.00 41.84 317 ALA A CA 1
ATOM 2289 C C . ALA A 1 317 ? 15.796 -1.621 -17.783 1.00 41.84 317 ALA A C 1
ATOM 2291 O O . ALA A 1 317 ? 14.657 -1.469 -18.218 1.00 41.84 317 ALA A O 1
ATOM 2292 N N . GLY A 1 318 ? 16.375 -2.822 -17.752 1.00 47.12 318 GLY A N 1
ATOM 2293 C CA . GLY A 1 318 ? 15.694 -4.057 -18.140 1.00 47.12 318 GLY A CA 1
ATOM 2294 C C . GLY A 1 318 ? 16.468 -5.289 -17.683 1.00 47.12 318 GLY A C 1
ATOM 2295 O O . GLY A 1 318 ? 17.694 -5.251 -17.594 1.00 47.12 318 GLY A O 1
ATOM 2296 N N . GLN A 1 319 ? 15.759 -6.378 -17.375 1.00 52.56 319 GLN A N 1
ATOM 2297 C CA . GLN A 1 319 ? 16.385 -7.666 -17.074 1.00 52.56 319 GLN A CA 1
ATOM 2298 C C . GLN A 1 319 ? 17.225 -8.110 -18.278 1.00 52.56 319 GLN A C 1
ATOM 2300 O O . GLN A 1 319 ? 16.751 -8.062 -19.415 1.00 52.56 319 GLN A O 1
ATOM 2305 N N . VAL A 1 320 ? 18.464 -8.541 -18.032 1.00 64.25 320 VAL A N 1
ATOM 2306 C CA . VAL A 1 320 ? 19.289 -9.157 -19.074 1.00 64.25 320 VAL A CA 1
ATOM 2307 C C . VAL A 1 320 ? 18.629 -10.479 -19.471 1.00 64.25 320 VAL A C 1
ATOM 2309 O O . VAL A 1 320 ? 18.424 -11.347 -18.623 1.00 64.25 320 VAL A O 1
ATOM 2312 N N . ARG A 1 321 ? 18.227 -10.597 -20.739 1.00 71.81 321 ARG A N 1
ATOM 2313 C CA . ARG A 1 321 ? 17.559 -11.788 -21.287 1.00 71.81 321 ARG A CA 1
ATOM 2314 C C . ARG A 1 321 ? 18.570 -12.692 -21.982 1.00 71.81 321 ARG A C 1
ATOM 2316 O O . ARG A 1 321 ? 19.369 -12.198 -22.770 1.00 71.81 321 ARG A O 1
ATOM 2323 N N . ASP A 1 322 ? 18.450 -14.000 -21.795 1.00 74.31 322 ASP A N 1
ATOM 2324 C CA . ASP A 1 322 ? 19.347 -14.996 -22.408 1.00 74.31 322 ASP A CA 1
ATOM 2325 C C . ASP A 1 322 ? 18.716 -15.697 -23.627 1.00 74.31 322 ASP A C 1
ATOM 2327 O O . ASP A 1 322 ? 19.054 -16.824 -23.973 1.00 74.31 322 ASP A O 1
ATOM 2331 N N . ASP A 1 323 ? 17.754 -15.049 -24.284 1.00 77.06 323 ASP A N 1
ATOM 2332 C CA . ASP A 1 323 ? 16.922 -15.647 -25.336 1.00 77.06 323 ASP A CA 1
ATOM 2333 C C . ASP A 1 323 ? 17.329 -15.268 -26.766 1.00 77.06 323 ASP A C 1
ATOM 2335 O O . ASP A 1 323 ? 16.724 -15.733 -27.734 1.00 77.06 323 ASP A O 1
ATOM 2339 N N . LEU A 1 324 ? 18.347 -14.418 -26.915 1.00 83.12 324 LEU A N 1
ATOM 2340 C CA . LEU A 1 324 ? 18.791 -13.950 -28.224 1.00 83.12 324 LEU A CA 1
ATOM 2341 C C . LEU A 1 324 ? 19.616 -15.006 -28.967 1.00 83.12 324 LEU A C 1
ATOM 2343 O O . LEU A 1 324 ? 19.548 -15.083 -30.195 1.00 83.12 324 LEU A O 1
ATOM 2347 N N . LEU A 1 325 ? 20.420 -15.789 -28.246 1.00 84.94 325 LEU A N 1
ATOM 2348 C CA . LEU A 1 325 ? 21.395 -16.694 -28.846 1.00 84.94 325 LEU A CA 1
ATOM 2349 C C . LEU A 1 325 ? 20.898 -18.143 -28.835 1.00 84.94 325 LEU A C 1
ATOM 2351 O O . LEU A 1 325 ? 20.579 -18.674 -27.773 1.00 84.94 325 LEU A O 1
ATOM 2355 N N . PRO A 1 326 ? 20.874 -18.818 -29.996 1.00 83.38 326 PRO A N 1
ATOM 2356 C CA . PRO A 1 326 ? 20.691 -20.261 -30.061 1.00 83.38 326 PRO A CA 1
ATOM 2357 C C . PRO A 1 326 ? 21.758 -21.019 -29.261 1.00 83.38 326 PRO A C 1
ATOM 2359 O O . PRO A 1 326 ? 22.918 -20.597 -29.175 1.00 83.38 326 PRO A O 1
ATOM 2362 N N . GLU A 1 327 ? 21.381 -22.184 -28.736 1.00 80.38 327 GLU A N 1
ATOM 2363 C CA . GLU A 1 327 ? 22.319 -23.104 -28.093 1.00 80.38 327 GLU A CA 1
ATOM 2364 C C . GLU A 1 327 ? 23.441 -23.507 -29.069 1.00 80.38 327 GLU A C 1
ATOM 2366 O O . GLU A 1 327 ? 23.205 -23.726 -30.257 1.00 80.38 327 GLU A O 1
ATOM 2371 N N . GLY A 1 328 ? 24.682 -23.578 -28.577 1.00 79.75 328 GLY A N 1
ATOM 2372 C CA . GLY A 1 328 ? 25.853 -23.917 -29.396 1.00 79.75 328 GLY A CA 1
ATOM 2373 C C . GLY A 1 328 ? 26.479 -22.746 -30.164 1.00 79.75 328 GLY A C 1
ATOM 2374 O O . GLY A 1 328 ? 27.434 -22.962 -30.911 1.00 79.75 328 GLY A O 1
ATOM 2375 N N . THR A 1 329 ? 25.998 -21.512 -29.968 1.00 87.31 329 THR A N 1
ATOM 2376 C CA . THR A 1 329 ? 26.638 -20.308 -30.523 1.00 87.31 329 THR A CA 1
ATOM 2377 C C . THR A 1 329 ? 28.086 -20.188 -30.036 1.00 87.31 329 THR A C 1
ATOM 2379 O O . THR A 1 329 ? 28.352 -20.134 -28.835 1.00 87.31 329 THR A O 1
ATOM 2382 N N . VAL A 1 330 ? 29.036 -20.096 -30.968 1.00 86.25 330 VAL A N 1
ATOM 2383 C CA . VAL A 1 330 ? 30.440 -19.797 -30.668 1.00 86.25 330 VAL A CA 1
ATOM 2384 C C . VAL A 1 330 ? 30.587 -18.296 -30.470 1.00 86.25 330 VAL A C 1
ATOM 2386 O O . VAL A 1 330 ? 30.250 -17.514 -31.356 1.00 86.25 330 VAL A O 1
ATOM 2389 N N . ILE A 1 331 ? 31.117 -17.884 -29.322 1.00 89.00 331 ILE A N 1
ATOM 2390 C CA . ILE A 1 331 ? 31.229 -16.471 -28.957 1.00 89.00 331 ILE A CA 1
ATOM 2391 C C . ILE A 1 331 ? 32.702 -16.091 -28.871 1.00 89.00 331 ILE A C 1
ATOM 2393 O O . ILE A 1 331 ? 33.488 -16.757 -28.199 1.00 89.00 331 ILE A O 1
ATOM 2397 N N . GLY A 1 332 ? 33.080 -15.008 -29.546 1.00 84.69 332 GLY A N 1
ATOM 2398 C CA . GLY A 1 332 ? 34.446 -14.494 -29.537 1.00 84.69 332 GLY A CA 1
ATOM 2399 C C . GLY A 1 332 ? 34.499 -12.983 -29.373 1.00 84.69 332 GLY A C 1
ATOM 2400 O O . GLY A 1 332 ? 33.698 -12.257 -29.951 1.00 84.69 332 GLY A O 1
ATOM 2401 N N . LEU A 1 333 ? 35.483 -12.496 -28.621 1.00 86.94 333 LEU A N 1
ATOM 2402 C CA . LEU A 1 333 ? 35.849 -11.081 -28.593 1.00 86.94 333 LEU A CA 1
ATOM 2403 C C . LEU A 1 333 ? 37.112 -10.899 -29.434 1.00 86.94 333 LEU A C 1
ATOM 2405 O O . LEU A 1 333 ? 38.132 -11.542 -29.185 1.00 86.94 333 LEU A O 1
ATOM 2409 N N . GLY A 1 334 ? 37.040 -10.046 -30.451 1.00 85.44 334 GLY A N 1
ATOM 2410 C CA . GLY A 1 334 ? 38.096 -9.908 -31.447 1.00 85.44 334 GLY A CA 1
ATOM 2411 C C . GLY A 1 334 ? 38.315 -8.476 -31.917 1.00 85.44 334 GLY A C 1
ATOM 2412 O O . GLY A 1 334 ? 37.770 -7.516 -31.375 1.00 85.44 334 GLY A O 1
ATOM 2413 N N . GLY A 1 335 ? 39.151 -8.341 -32.942 1.00 86.88 335 GLY A N 1
ATOM 2414 C CA . GLY A 1 335 ? 39.369 -7.094 -33.664 1.00 86.88 335 GLY A CA 1
ATOM 2415 C C . GLY A 1 335 ? 39.358 -7.361 -35.164 1.00 86.88 335 GLY A C 1
ATOM 2416 O O . GLY A 1 335 ? 40.005 -8.298 -35.629 1.00 86.88 335 GLY A O 1
ATOM 2417 N N . LEU A 1 336 ? 38.619 -6.550 -35.912 1.00 87.69 336 LEU A N 1
ATOM 2418 C CA . LEU A 1 336 ? 38.579 -6.552 -37.365 1.00 87.69 336 LEU A CA 1
ATOM 2419 C C . LEU A 1 336 ? 39.621 -5.558 -37.897 1.00 87.69 336 LEU A C 1
ATOM 2421 O O . LEU A 1 336 ? 39.463 -4.353 -37.683 1.00 87.69 336 LEU A O 1
ATOM 2425 N N . PRO A 1 337 ? 40.670 -6.011 -38.604 1.00 88.50 337 PRO A N 1
ATOM 2426 C CA . PRO A 1 337 ? 41.654 -5.104 -39.179 1.00 88.50 337 PRO A CA 1
ATOM 2427 C C . PRO A 1 337 ? 40.994 -4.086 -40.112 1.00 88.50 337 PRO A C 1
ATOM 2429 O O . PRO A 1 337 ? 40.139 -4.442 -40.924 1.00 88.50 337 PRO A O 1
ATOM 2432 N N . TRP A 1 338 ? 41.439 -2.829 -40.062 1.00 88.19 338 TRP A N 1
ATOM 2433 C CA . TRP A 1 338 ? 40.860 -1.748 -40.873 1.00 88.19 338 TRP A CA 1
ATOM 2434 C C . TRP A 1 338 ? 40.849 -2.047 -42.377 1.00 88.19 338 TRP A C 1
ATOM 2436 O O . TRP A 1 338 ? 39.922 -1.643 -43.075 1.00 88.19 338 TRP A O 1
ATOM 2446 N N . ALA A 1 339 ? 41.852 -2.784 -42.861 1.00 89.69 339 ALA A N 1
ATOM 2447 C CA . ALA A 1 339 ? 41.962 -3.197 -44.258 1.00 89.69 339 ALA A CA 1
ATOM 2448 C C . ALA A 1 339 ? 40.873 -4.197 -44.698 1.00 89.69 339 ALA A C 1
ATOM 2450 O O . ALA A 1 339 ? 40.568 -4.274 -45.884 1.00 89.69 339 ALA A O 1
ATOM 2451 N N . GLU A 1 340 ? 40.273 -4.948 -43.769 1.00 89.38 340 GLU A N 1
ATOM 2452 C CA . GLU A 1 340 ? 39.221 -5.932 -44.065 1.00 89.38 340 GLU A CA 1
ATOM 2453 C C . GLU A 1 340 ? 37.806 -5.367 -43.848 1.00 89.38 340 GLU A C 1
ATOM 2455 O O . GLU A 1 340 ? 36.829 -6.004 -44.239 1.00 89.38 340 GLU A O 1
ATOM 2460 N N . LEU A 1 341 ? 37.664 -4.168 -43.268 1.00 90.19 341 LEU A N 1
ATOM 2461 C CA . LEU A 1 341 ? 36.362 -3.600 -42.904 1.00 90.19 341 LEU A CA 1
ATOM 2462 C C . LEU A 1 341 ? 35.427 -3.441 -44.111 1.00 90.19 341 LEU A C 1
ATOM 2464 O O . LEU A 1 341 ? 34.290 -3.904 -44.074 1.00 90.19 341 LEU A O 1
ATOM 2468 N N . ASP A 1 342 ? 35.904 -2.842 -45.203 1.00 90.12 342 ASP A N 1
ATOM 2469 C CA . ASP A 1 342 ? 35.075 -2.614 -46.396 1.00 90.12 342 ASP A CA 1
ATOM 2470 C C . ASP A 1 342 ? 34.699 -3.940 -47.092 1.00 90.12 342 ASP A C 1
ATOM 2472 O O . ASP A 1 342 ? 33.621 -4.078 -47.681 1.00 90.12 342 ASP A O 1
ATOM 2476 N N . ARG A 1 343 ? 35.540 -4.970 -46.940 1.00 90.38 343 ARG A N 1
ATOM 2477 C CA . ARG A 1 343 ? 35.237 -6.330 -47.397 1.00 90.38 343 ARG A CA 1
ATOM 2478 C C . ARG A 1 343 ? 34.148 -6.986 -46.548 1.00 90.38 343 ARG A C 1
ATOM 2480 O O . ARG A 1 343 ? 33.254 -7.612 -47.104 1.00 90.38 343 ARG A O 1
ATOM 2487 N N . VAL A 1 344 ? 34.193 -6.843 -45.225 1.00 92.12 344 VAL A N 1
ATOM 2488 C CA . VAL A 1 344 ? 33.146 -7.368 -44.331 1.00 92.12 344 VAL A CA 1
ATOM 2489 C C . VAL A 1 344 ? 31.811 -6.669 -44.589 1.00 92.12 344 VAL A C 1
ATOM 2491 O O . VAL A 1 344 ? 30.805 -7.349 -44.769 1.00 92.12 344 VAL A O 1
ATOM 2494 N N . ARG A 1 345 ? 31.809 -5.334 -44.713 1.00 93.19 345 ARG A N 1
ATOM 2495 C CA . ARG A 1 345 ? 30.614 -4.535 -45.043 1.00 93.19 345 ARG A CA 1
ATOM 2496 C C . ARG A 1 345 ? 29.933 -4.993 -46.330 1.00 93.19 345 ARG A C 1
ATOM 2498 O O . ARG A 1 345 ? 28.719 -5.136 -46.364 1.00 93.19 345 ARG A O 1
ATOM 2505 N N . SER A 1 346 ? 30.718 -5.239 -47.380 1.00 91.50 346 SER A N 1
ATOM 2506 C CA . SER A 1 346 ? 30.195 -5.658 -48.690 1.00 91.50 346 SER A CA 1
ATOM 2507 C C . SER A 1 346 ? 29.757 -7.122 -48.749 1.00 91.50 346 SER A C 1
ATOM 2509 O O . SER A 1 346 ? 28.926 -7.468 -49.585 1.00 91.50 346 SER A O 1
ATOM 2511 N N . ARG A 1 347 ? 30.304 -7.988 -47.888 1.00 93.75 347 ARG A N 1
ATOM 2512 C CA . ARG A 1 347 ? 29.960 -9.418 -47.838 1.00 93.75 347 ARG A CA 1
ATOM 2513 C C . ARG A 1 347 ? 28.828 -9.754 -46.875 1.00 93.75 347 ARG A C 1
ATOM 2515 O O . ARG A 1 347 ? 28.265 -10.839 -46.995 1.00 93.75 347 ARG A O 1
ATOM 2522 N N . ALA A 1 348 ? 28.534 -8.885 -45.913 1.00 93.81 348 ALA A N 1
ATOM 2523 C CA . ALA A 1 348 ? 27.464 -9.114 -44.958 1.00 93.81 348 ALA A CA 1
ATOM 2524 C C . ALA A 1 348 ? 26.103 -9.091 -45.665 1.00 93.81 348 ALA A C 1
ATOM 2526 O O . ALA A 1 348 ? 25.746 -8.095 -46.294 1.00 93.81 348 ALA A O 1
ATOM 2527 N N . ALA A 1 349 ? 25.322 -10.166 -45.531 1.00 93.44 349 ALA A N 1
ATOM 2528 C CA . ALA A 1 349 ? 23.960 -10.213 -46.070 1.00 93.44 349 ALA A CA 1
ATOM 2529 C C . ALA A 1 349 ? 23.077 -9.107 -45.462 1.00 93.44 349 ALA A C 1
ATOM 2531 O O . ALA A 1 349 ? 22.225 -8.525 -46.135 1.00 93.44 349 ALA A O 1
ATOM 2532 N N . VAL A 1 350 ? 23.328 -8.775 -44.193 1.00 93.56 350 VAL A N 1
ATOM 2533 C CA . VAL A 1 350 ? 22.751 -7.627 -43.500 1.00 93.56 350 VAL A CA 1
ATOM 2534 C C . VAL A 1 350 ? 23.868 -6.741 -42.962 1.00 93.56 350 VAL A C 1
ATOM 2536 O O . VAL A 1 350 ? 24.624 -7.164 -42.095 1.00 93.56 350 VAL A O 1
ATOM 2539 N N . HIS A 1 351 ? 23.932 -5.490 -43.418 1.00 93.75 351 HIS A N 1
ATOM 2540 C CA . HIS A 1 351 ? 24.814 -4.470 -42.848 1.00 93.75 351 HIS A CA 1
ATOM 2541 C C . HIS A 1 351 ? 24.001 -3.298 -42.295 1.00 93.75 351 HIS A C 1
ATOM 2543 O O . HIS A 1 351 ? 23.160 -2.739 -43.003 1.00 93.75 351 HIS A O 1
ATOM 2549 N N . LEU A 1 352 ? 24.239 -2.937 -41.031 1.00 87.44 352 LEU A N 1
ATOM 2550 C CA . LEU A 1 352 ? 23.772 -1.682 -40.435 1.00 87.44 352 LEU A CA 1
ATOM 2551 C C . LEU A 1 352 ? 24.984 -0.838 -40.031 1.00 87.44 352 LEU A C 1
ATOM 2553 O O . LEU A 1 352 ? 25.875 -1.324 -39.338 1.00 87.44 352 LEU A O 1
ATOM 2557 N N . SER A 1 353 ? 25.000 0.423 -40.465 1.00 82.88 353 SER A N 1
ATOM 2558 C CA . SER A 1 353 ? 26.036 1.398 -40.118 1.00 82.88 353 SER A CA 1
ATOM 2559 C C . SER A 1 353 ? 25.432 2.570 -39.348 1.00 82.88 353 SER A C 1
ATOM 2561 O O . SER A 1 353 ? 24.269 2.926 -39.552 1.00 82.88 353 SER A O 1
ATOM 2563 N N . VAL A 1 354 ? 26.226 3.172 -38.465 1.00 73.75 354 VAL A N 1
ATOM 2564 C CA . VAL A 1 354 ? 25.840 4.353 -37.684 1.00 73.75 354 VAL A CA 1
ATOM 2565 C C . VAL A 1 354 ? 26.137 5.611 -38.500 1.00 73.75 354 VAL A C 1
ATOM 2567 O O . VAL A 1 354 ? 27.196 5.717 -39.112 1.00 73.75 354 VAL A O 1
ATOM 2570 N N . SER A 1 355 ? 25.242 6.605 -38.482 1.00 62.12 355 SER A N 1
ATOM 2571 C CA . SER A 1 355 ? 25.366 7.873 -39.234 1.00 62.12 355 SER A CA 1
ATOM 2572 C C . SER A 1 355 ? 26.445 8.840 -38.704 1.00 62.12 355 SER A C 1
ATOM 2574 O O . SER A 1 355 ? 26.307 10.056 -38.815 1.00 62.12 355 SER A O 1
ATOM 2576 N N . ARG A 1 356 ? 27.524 8.319 -38.115 1.00 65.56 356 ARG A N 1
ATOM 2577 C CA . ARG A 1 356 ? 28.658 9.075 -37.570 1.00 65.56 356 ARG A CA 1
ATOM 2578 C C . ARG A 1 356 ? 29.948 8.661 -38.287 1.00 65.56 356 ARG A C 1
ATOM 2580 O O . ARG A 1 356 ? 30.030 7.591 -38.883 1.00 65.56 356 ARG A O 1
ATOM 2587 N N . GLN A 1 357 ? 30.974 9.507 -38.252 1.00 73.06 357 GLN A N 1
ATOM 2588 C CA . GLN A 1 357 ? 32.255 9.174 -38.873 1.00 73.06 357 GLN A CA 1
ATOM 2589 C C . GLN A 1 357 ? 33.056 8.237 -37.959 1.00 73.06 357 GLN A C 1
ATOM 2591 O O . GLN A 1 357 ? 33.407 8.614 -36.844 1.00 73.06 357 GLN A O 1
ATOM 2596 N N . LEU A 1 358 ? 33.346 7.027 -38.441 1.00 74.12 358 LEU A N 1
ATOM 2597 C CA . LEU A 1 358 ? 34.140 6.025 -37.729 1.00 74.12 358 LEU A CA 1
ATOM 2598 C C . LEU A 1 358 ? 35.617 6.464 -37.633 1.00 74.12 358 LEU A C 1
ATOM 2600 O O . LEU A 1 358 ? 36.280 6.562 -38.675 1.00 74.12 358 LEU A O 1
ATOM 2604 N N . PRO A 1 359 ? 36.166 6.703 -36.427 1.00 73.62 359 PRO A N 1
ATOM 2605 C CA . PRO A 1 359 ? 37.588 6.952 -36.250 1.00 73.62 359 PRO A CA 1
ATOM 2606 C C . PRO A 1 359 ? 38.370 5.655 -36.502 1.00 73.62 359 PRO A C 1
ATOM 2608 O O . PRO A 1 359 ? 38.191 4.652 -35.815 1.00 73.62 359 PRO A O 1
ATOM 2611 N N . ARG A 1 360 ? 39.246 5.660 -37.513 1.00 78.62 360 ARG A N 1
ATOM 2612 C CA . ARG A 1 360 ? 40.156 4.539 -37.812 1.00 78.62 360 ARG A CA 1
ATOM 2613 C C . ARG A 1 360 ? 41.414 4.638 -36.939 1.00 78.62 360 ARG A C 1
ATOM 2615 O O . ARG A 1 360 ? 42.479 5.014 -37.424 1.00 78.62 360 ARG A O 1
ATOM 2622 N N . SER A 1 361 ? 41.272 4.359 -35.648 1.00 74.94 361 SER A N 1
ATOM 2623 C CA . SER A 1 361 ? 42.335 4.430 -34.632 1.00 74.94 361 SER A CA 1
ATOM 2624 C C . SER A 1 361 ? 42.588 3.068 -33.973 1.00 74.94 361 SER A C 1
ATOM 2626 O O . SER A 1 361 ? 41.692 2.243 -33.875 1.00 74.94 361 SER A O 1
ATOM 2628 N N . GLY A 1 362 ? 43.818 2.801 -33.522 1.00 80.94 362 GLY A N 1
ATOM 2629 C CA . GLY A 1 362 ? 44.193 1.478 -32.995 1.00 80.94 362 GLY A CA 1
ATOM 2630 C C . GLY A 1 362 ? 44.452 0.423 -34.085 1.00 80.94 362 GLY A C 1
ATOM 2631 O O . GLY A 1 362 ? 44.593 0.756 -35.263 1.00 80.94 362 GLY A O 1
ATOM 2632 N N . ASP A 1 363 ? 44.546 -0.851 -33.690 1.00 80.50 363 ASP A N 1
ATOM 2633 C CA . ASP A 1 363 ? 44.927 -1.986 -34.553 1.00 80.50 363 ASP A CA 1
ATOM 2634 C C . ASP A 1 363 ? 43.764 -2.579 -35.380 1.00 80.50 363 ASP A C 1
ATOM 2636 O O . ASP A 1 363 ? 43.994 -3.337 -36.325 1.00 80.50 363 ASP A O 1
ATOM 2640 N N . GLY A 1 364 ? 42.521 -2.200 -35.078 1.00 85.75 364 GLY A N 1
ATOM 2641 C CA . GLY A 1 364 ? 41.318 -2.610 -35.800 1.00 85.75 364 GLY A CA 1
ATOM 2642 C C . GLY A 1 364 ? 40.037 -2.209 -35.067 1.00 85.75 364 GLY A C 1
ATOM 2643 O O . GLY A 1 364 ? 40.084 -1.729 -33.936 1.00 85.75 364 GLY A O 1
ATOM 2644 N N . LEU A 1 365 ? 38.885 -2.433 -35.701 1.00 89.69 365 LEU A N 1
ATOM 2645 C CA . LEU A 1 365 ? 37.578 -2.254 -35.070 1.00 89.69 365 LEU A CA 1
ATOM 2646 C C . LEU A 1 365 ? 37.333 -3.409 -34.083 1.00 89.69 365 LEU A C 1
ATOM 2648 O O . LEU A 1 365 ? 37.336 -4.559 -34.521 1.00 89.69 365 LEU A O 1
ATOM 2652 N N . PRO A 1 366 ? 37.100 -3.173 -32.783 1.00 91.69 366 PRO A N 1
ATOM 2653 C CA . PRO A 1 366 ? 36.704 -4.240 -31.865 1.00 91.69 366 PRO A CA 1
ATOM 2654 C C . PRO A 1 366 ? 35.391 -4.880 -32.319 1.00 91.69 366 PRO A C 1
ATOM 2656 O O . PRO A 1 366 ? 34.461 -4.177 -32.714 1.00 91.69 366 PRO A O 1
ATOM 2659 N N . ILE A 1 367 ? 35.311 -6.210 -32.275 1.00 93.44 367 ILE A N 1
ATOM 2660 C CA . ILE A 1 367 ? 34.117 -6.946 -32.699 1.00 93.44 367 ILE A CA 1
ATOM 2661 C C . ILE A 1 367 ? 33.725 -8.044 -31.711 1.00 93.44 367 ILE A C 1
ATOM 2663 O O . ILE A 1 367 ? 34.581 -8.773 -31.208 1.00 93.44 367 ILE A O 1
ATOM 2667 N N . LEU A 1 368 ? 32.423 -8.168 -31.463 1.00 94.19 368 LEU A N 1
ATOM 2668 C CA . LEU A 1 368 ? 31.809 -9.366 -30.900 1.00 94.19 368 LEU A CA 1
ATOM 2669 C C . LEU A 1 368 ? 31.481 -10.314 -32.056 1.00 94.19 368 LEU A C 1
ATOM 2671 O O . LEU A 1 368 ? 30.770 -9.934 -32.983 1.00 94.19 368 LEU A O 1
ATOM 2675 N N . ILE A 1 369 ? 32.007 -11.530 -32.009 1.00 93.00 369 ILE A N 1
ATOM 2676 C CA . ILE A 1 369 ? 31.821 -12.566 -33.023 1.00 93.00 369 ILE A CA 1
ATOM 2677 C C . ILE A 1 369 ? 30.809 -13.574 -32.492 1.00 93.00 369 ILE A C 1
ATOM 2679 O O . ILE A 1 369 ? 31.003 -14.129 -31.412 1.00 93.00 369 ILE A O 1
ATOM 2683 N N . LEU A 1 370 ? 29.761 -13.813 -33.274 1.00 93.56 370 LEU A N 1
ATOM 2684 C CA . LEU A 1 370 ? 28.722 -14.807 -33.036 1.00 93.56 370 LEU A CA 1
ATOM 2685 C C . LEU A 1 370 ? 28.777 -15.816 -34.191 1.00 93.56 370 LEU A C 1
ATOM 2687 O O . LEU A 1 370 ? 28.337 -15.529 -35.306 1.00 93.56 370 LEU A O 1
ATOM 2691 N N . GLY A 1 371 ? 29.392 -16.967 -33.935 1.00 90.44 371 GLY A N 1
ATOM 2692 C CA . GLY A 1 371 ? 29.582 -18.056 -34.887 1.00 90.44 371 GLY A CA 1
ATOM 2693 C C . GLY A 1 371 ? 28.497 -19.119 -34.746 1.00 90.44 371 GLY A C 1
ATOM 2694 O O . GLY A 1 371 ? 28.436 -19.785 -33.716 1.00 90.44 371 GLY A O 1
ATOM 2695 N N . LEU A 1 372 ? 27.667 -19.305 -35.774 1.00 91.62 372 LEU A N 1
ATOM 2696 C CA . LEU A 1 372 ? 26.547 -20.259 -35.767 1.00 91.62 372 LEU A CA 1
ATOM 2697 C C . LEU A 1 372 ? 26.540 -21.163 -37.007 1.00 91.62 372 LEU A C 1
ATOM 2699 O O . LEU A 1 372 ? 27.329 -20.984 -37.932 1.00 91.62 372 LEU A O 1
ATOM 2703 N N . GLU A 1 373 ? 25.621 -22.122 -37.051 1.00 85.94 373 GLU A N 1
ATOM 2704 C CA . GLU A 1 373 ? 25.252 -22.806 -38.294 1.00 85.94 373 GLU A CA 1
ATOM 2705 C C . GLU A 1 373 ? 24.480 -21.858 -39.232 1.00 85.94 373 GLU A C 1
ATOM 2707 O O . GLU A 1 373 ? 23.799 -20.933 -38.781 1.00 85.94 373 GLU A O 1
ATOM 2712 N N . SER A 1 374 ? 24.559 -22.076 -40.551 1.00 80.38 374 SER A N 1
ATOM 2713 C CA . SER A 1 374 ? 24.112 -21.084 -41.547 1.00 80.38 374 SER A CA 1
ATOM 2714 C C . SER A 1 374 ? 22.643 -20.657 -41.421 1.00 80.38 374 SER A C 1
ATOM 2716 O O . SER A 1 374 ? 22.343 -19.470 -41.536 1.00 80.38 374 SER A O 1
ATOM 2718 N N . HIS A 1 375 ? 21.729 -21.596 -41.155 1.00 82.12 375 HIS A N 1
ATOM 2719 C CA . HIS A 1 375 ? 20.301 -21.294 -40.974 1.00 82.12 375 HIS A CA 1
ATOM 2720 C C . HIS A 1 375 ? 20.049 -20.396 -39.750 1.00 82.12 375 HIS A C 1
ATOM 2722 O O . HIS A 1 375 ? 19.237 -19.470 -39.790 1.00 82.12 375 HIS A O 1
ATOM 2728 N N . ASP A 1 376 ? 20.770 -20.643 -38.659 1.00 88.00 376 ASP A N 1
ATOM 2729 C CA . ASP A 1 376 ? 20.601 -19.897 -37.416 1.00 88.00 376 ASP A CA 1
ATOM 2730 C C . ASP A 1 376 ? 21.274 -18.523 -37.489 1.00 88.00 376 ASP A C 1
ATOM 2732 O O . ASP A 1 376 ? 20.764 -17.558 -36.914 1.00 88.00 376 ASP A O 1
ATOM 2736 N N . GLY A 1 377 ? 22.355 -18.407 -38.268 1.00 89.75 377 GLY A N 1
ATOM 2737 C CA . GLY A 1 377 ? 23.015 -17.141 -38.574 1.00 89.75 377 GLY A CA 1
ATOM 2738 C C . GLY A 1 377 ? 22.104 -16.147 -39.300 1.00 89.75 377 GLY A C 1
ATOM 2739 O O . GLY A 1 377 ? 22.042 -14.980 -38.911 1.00 89.75 377 GLY A O 1
ATOM 2740 N N . GLU A 1 378 ? 21.349 -16.588 -40.312 1.00 90.56 378 GLU A N 1
ATOM 2741 C CA . GLU A 1 378 ? 20.389 -15.726 -41.026 1.00 90.56 378 GLU A CA 1
ATOM 2742 C C . GLU A 1 378 ? 19.265 -15.234 -40.107 1.00 90.56 378 GLU A C 1
ATOM 2744 O O . GLU A 1 378 ? 18.948 -14.040 -40.082 1.00 90.56 378 GLU A O 1
ATOM 2749 N N . ARG A 1 379 ? 18.699 -16.138 -39.299 1.00 90.75 379 ARG A N 1
ATOM 2750 C CA . ARG A 1 379 ? 17.642 -15.805 -38.336 1.00 90.75 379 ARG A CA 1
ATOM 2751 C C . ARG A 1 379 ? 18.132 -14.826 -37.268 1.00 90.75 379 ARG A C 1
ATOM 2753 O O . ARG A 1 379 ? 17.429 -13.860 -36.960 1.00 90.75 379 ARG A O 1
ATOM 2760 N N . LEU A 1 380 ? 19.330 -15.038 -36.722 1.00 92.19 380 LEU A N 1
ATOM 2761 C CA . LEU A 1 380 ? 19.915 -14.138 -35.728 1.00 92.19 380 LEU A CA 1
ATOM 2762 C C . LEU A 1 380 ? 20.213 -12.760 -36.329 1.00 92.19 380 LEU A C 1
ATOM 2764 O O . LEU A 1 380 ? 19.882 -11.745 -35.720 1.00 92.19 380 LEU A O 1
ATOM 2768 N N . ALA A 1 381 ? 20.768 -12.701 -37.542 1.00 93.62 381 ALA A N 1
ATOM 2769 C CA . ALA A 1 381 ? 21.019 -11.436 -38.227 1.00 93.62 381 ALA A CA 1
ATOM 2770 C C . ALA A 1 381 ? 19.717 -10.655 -38.494 1.00 93.62 381 ALA A C 1
ATOM 2772 O O . ALA A 1 381 ? 19.671 -9.442 -38.286 1.00 93.62 381 ALA A O 1
ATOM 2773 N N . ALA A 1 382 ? 18.635 -11.331 -38.895 1.00 91.38 382 ALA A N 1
ATOM 2774 C CA . ALA A 1 382 ? 17.323 -10.701 -39.047 1.00 91.38 382 ALA A CA 1
ATOM 2775 C C . ALA A 1 382 ? 16.770 -10.179 -37.708 1.00 91.38 382 ALA A C 1
ATOM 2777 O O . ALA A 1 382 ? 16.252 -9.061 -37.648 1.00 91.38 382 ALA A O 1
ATOM 2778 N N . THR A 1 383 ? 16.936 -10.954 -36.633 1.00 90.31 383 THR A N 1
ATOM 2779 C CA . THR A 1 383 ? 16.497 -10.588 -35.276 1.00 90.31 383 THR A CA 1
ATOM 2780 C C . THR A 1 383 ? 17.251 -9.362 -34.764 1.00 90.31 383 THR A C 1
ATOM 2782 O O . THR A 1 383 ? 16.628 -8.382 -34.363 1.00 90.31 383 THR A O 1
ATOM 2785 N N . LEU A 1 384 ? 18.583 -9.355 -34.873 1.00 91.94 384 LEU A N 1
ATOM 2786 C CA . LEU A 1 384 ? 19.414 -8.202 -34.524 1.00 91.94 384 LEU A CA 1
ATOM 2787 C C . LEU A 1 384 ? 19.050 -6.977 -35.367 1.00 91.94 384 LEU A C 1
ATOM 2789 O O . LEU A 1 384 ? 18.873 -5.889 -34.829 1.00 91.94 384 LEU A O 1
ATOM 2793 N N . ARG A 1 385 ? 18.846 -7.130 -36.680 1.00 92.25 385 ARG A N 1
ATOM 2794 C CA . ARG A 1 385 ? 18.406 -6.018 -37.537 1.00 92.25 385 ARG A CA 1
ATOM 2795 C C . ARG A 1 385 ? 17.104 -5.387 -37.043 1.00 92.25 385 ARG A C 1
ATOM 2797 O O . ARG A 1 385 ? 16.996 -4.162 -37.047 1.00 92.25 385 ARG A O 1
ATOM 2804 N N . ALA A 1 386 ? 16.129 -6.208 -36.651 1.00 87.56 386 ALA A N 1
ATOM 2805 C CA . ALA A 1 386 ? 14.852 -5.741 -36.120 1.00 87.56 386 ALA A CA 1
ATOM 2806 C C . ALA A 1 386 ? 15.017 -5.059 -34.751 1.00 87.56 386 ALA A C 1
ATOM 2808 O O . ALA A 1 386 ? 14.449 -3.990 -34.538 1.00 87.56 386 ALA A O 1
ATOM 2809 N N . ALA A 1 387 ? 15.846 -5.633 -33.876 1.00 83.38 387 ALA A N 1
ATOM 2810 C CA . ALA A 1 387 ? 16.132 -5.109 -32.542 1.00 83.38 387 ALA A CA 1
ATOM 2811 C C . ALA A 1 387 ? 16.996 -3.833 -32.556 1.00 83.38 387 ALA A C 1
ATOM 2813 O O . ALA A 1 387 ? 16.992 -3.086 -31.584 1.00 83.38 387 ALA A O 1
ATOM 2814 N N . ARG A 1 388 ? 17.705 -3.554 -33.663 1.00 85.19 388 ARG A N 1
ATOM 2815 C CA . ARG A 1 388 ? 18.617 -2.409 -33.841 1.00 85.19 388 ARG A CA 1
ATOM 2816 C C . ARG A 1 388 ? 19.682 -2.362 -32.732 1.00 85.19 388 ARG A C 1
ATOM 2818 O O . ARG A 1 388 ? 19.522 -1.600 -31.779 1.00 85.19 388 ARG A O 1
ATOM 2825 N N . PRO A 1 389 ? 20.754 -3.171 -32.820 1.00 89.69 389 PRO A N 1
ATOM 2826 C CA . PRO A 1 389 ? 21.808 -3.168 -31.816 1.00 89.69 389 PRO A CA 1
ATOM 2827 C C . PRO A 1 389 ? 22.464 -1.792 -31.731 1.00 89.69 389 PRO A C 1
ATOM 2829 O O . PRO A 1 389 ? 22.898 -1.226 -32.734 1.00 89.69 389 PRO A O 1
ATOM 2832 N N . GLU A 1 390 ? 22.549 -1.278 -30.514 1.00 84.81 390 GLU A N 1
ATOM 2833 C CA . GLU A 1 390 ? 23.187 -0.003 -30.194 1.00 84.81 390 GLU A CA 1
ATOM 2834 C C . GLU A 1 390 ? 24.625 -0.216 -29.712 1.00 84.81 390 GLU A C 1
ATOM 2836 O O . GLU A 1 390 ? 25.494 0.620 -29.971 1.00 84.81 390 GLU A O 1
ATOM 2841 N N . GLY A 1 391 ? 24.907 -1.375 -29.104 1.00 89.75 391 GLY A N 1
ATOM 2842 C CA . GLY A 1 391 ? 26.272 -1.820 -28.869 1.00 89.75 391 GLY A CA 1
ATOM 2843 C C . GLY A 1 391 ? 26.440 -3.023 -27.958 1.00 89.75 391 GLY A C 1
ATOM 2844 O O . GLY A 1 391 ? 25.491 -3.734 -27.654 1.00 89.75 391 GLY A O 1
ATOM 2845 N N . VAL A 1 392 ? 27.681 -3.260 -27.550 1.00 89.94 392 VAL A N 1
ATOM 2846 C CA . VAL A 1 392 ? 28.125 -4.355 -26.694 1.00 89.94 392 VAL A CA 1
ATOM 2847 C C . VAL A 1 392 ? 28.785 -3.756 -25.464 1.00 89.94 392 VAL A C 1
ATOM 2849 O O . VAL A 1 392 ? 29.761 -3.015 -25.579 1.00 89.94 392 VAL A O 1
ATOM 2852 N N . THR A 1 393 ? 28.266 -4.094 -24.288 1.00 87.69 393 THR A N 1
ATOM 2853 C CA . THR A 1 393 ? 28.829 -3.681 -23.001 1.00 87.69 393 THR A CA 1
ATOM 2854 C C . THR A 1 393 ? 29.265 -4.889 -22.176 1.00 87.69 393 THR A C 1
ATOM 2856 O O . THR A 1 393 ? 28.956 -6.037 -22.498 1.00 87.69 393 THR A O 1
ATOM 2859 N N . MET A 1 394 ? 30.023 -4.619 -21.120 1.00 86.88 394 MET A N 1
ATOM 2860 C CA . MET A 1 394 ? 30.599 -5.609 -20.217 1.00 86.88 394 MET A CA 1
ATOM 2861 C C . MET A 1 394 ? 30.256 -5.221 -18.785 1.00 86.88 394 MET A C 1
ATOM 2863 O O . MET A 1 394 ? 30.708 -4.177 -18.313 1.00 86.88 394 MET A O 1
ATOM 2867 N N . LEU A 1 395 ? 29.470 -6.054 -18.109 1.00 82.56 395 LEU A N 1
ATOM 2868 C CA . LEU A 1 395 ? 29.041 -5.833 -16.732 1.00 82.56 395 LEU A CA 1
ATOM 2869 C C . LEU A 1 395 ? 29.865 -6.717 -15.797 1.00 82.56 395 LEU A C 1
ATOM 2871 O O . LEU A 1 395 ? 29.861 -7.936 -15.937 1.00 82.56 395 LEU A O 1
ATOM 2875 N N . GLU A 1 396 ? 30.580 -6.104 -14.858 1.00 82.62 396 GLU A N 1
ATOM 2876 C CA . GLU A 1 396 ? 31.354 -6.827 -13.847 1.00 82.62 396 GLU A CA 1
ATOM 2877 C C . GLU A 1 396 ? 30.483 -7.171 -12.639 1.00 82.62 396 GLU A C 1
ATOM 2879 O O . GLU A 1 396 ? 29.882 -6.289 -12.023 1.00 82.62 396 GLU A O 1
ATOM 2884 N N . HIS A 1 397 ? 30.451 -8.449 -12.264 1.00 76.50 397 HIS A N 1
ATOM 2885 C CA . HIS A 1 397 ? 29.799 -8.910 -11.045 1.00 76.50 397 HIS A CA 1
ATOM 2886 C C . HIS A 1 397 ? 30.515 -10.142 -10.486 1.00 76.50 397 HIS A C 1
ATOM 2888 O O . HIS A 1 397 ? 30.759 -11.106 -11.201 1.00 76.50 397 HIS A O 1
ATOM 2894 N N . GLY A 1 398 ? 30.868 -10.125 -9.197 1.00 74.44 398 GLY A N 1
ATOM 2895 C CA . GLY A 1 398 ? 31.365 -11.323 -8.508 1.00 74.44 398 GLY A CA 1
ATOM 2896 C C . GLY A 1 398 ? 32.673 -11.927 -9.046 1.00 74.44 398 GLY A C 1
ATOM 2897 O O . GLY A 1 398 ? 32.938 -13.094 -8.782 1.00 74.44 398 GLY A O 1
ATOM 2898 N N . GLY A 1 399 ? 33.498 -11.162 -9.773 1.00 82.06 399 GLY A N 1
ATOM 2899 C CA . GLY A 1 399 ? 34.723 -11.668 -10.417 1.00 82.06 399 GLY A CA 1
ATOM 2900 C C . GLY A 1 399 ? 34.511 -12.221 -11.831 1.00 82.06 399 GLY A C 1
ATOM 2901 O O . GLY A 1 399 ? 35.455 -12.712 -12.451 1.00 82.06 399 GLY A O 1
ATOM 2902 N N . GLU A 1 400 ? 33.297 -12.096 -12.358 1.00 85.38 400 GLU A N 1
ATOM 2903 C CA . GLU A 1 400 ? 32.940 -12.435 -13.727 1.00 85.38 400 GLU A CA 1
ATOM 2904 C C . GLU A 1 400 ? 32.496 -11.187 -14.498 1.00 85.38 400 GLU A C 1
ATOM 2906 O O . GLU A 1 400 ? 32.113 -10.162 -13.925 1.00 85.38 400 GLU A O 1
ATOM 2911 N N . VAL A 1 401 ? 32.569 -11.274 -15.821 1.00 84.38 401 VAL A N 1
ATOM 2912 C CA . VAL A 1 401 ? 32.151 -10.250 -16.770 1.00 84.38 401 VAL A CA 1
ATOM 2913 C C . VAL A 1 401 ? 31.066 -10.831 -17.657 1.00 84.38 401 VAL A C 1
ATOM 2915 O O . VAL A 1 401 ? 31.323 -11.715 -18.475 1.00 84.38 401 VAL A O 1
ATOM 2918 N N . LEU A 1 402 ? 29.860 -10.293 -17.523 1.00 88.31 402 LEU A N 1
ATOM 2919 C CA . LEU A 1 402 ? 28.744 -10.578 -18.409 1.00 88.31 402 LEU A CA 1
ATOM 2920 C C . LEU A 1 402 ? 28.847 -9.688 -19.651 1.00 88.31 402 LEU A C 1
ATOM 2922 O O . LEU A 1 402 ? 28.803 -8.458 -19.561 1.00 88.31 402 LEU A O 1
ATOM 2926 N N . VAL A 1 403 ? 28.986 -10.310 -20.818 1.00 88.50 403 VAL A N 1
ATOM 2927 C CA . VAL A 1 403 ? 28.936 -9.632 -22.116 1.00 88.50 403 VAL A CA 1
ATOM 2928 C C . VAL A 1 403 ? 27.474 -9.470 -22.513 1.00 88.50 403 VAL A C 1
ATOM 2930 O O . VAL A 1 403 ? 26.729 -10.449 -22.554 1.00 88.50 403 VAL A O 1
ATOM 2933 N N . VAL A 1 404 ? 27.069 -8.239 -22.818 1.00 90.06 404 VAL A N 1
ATOM 2934 C CA . VAL A 1 404 ? 25.673 -7.886 -23.100 1.00 90.06 404 VAL A CA 1
ATOM 2935 C C . VAL A 1 404 ? 25.577 -7.146 -24.426 1.00 90.06 404 VAL A C 1
ATOM 2937 O O . VAL A 1 404 ? 26.314 -6.186 -24.650 1.00 90.06 404 VAL A O 1
ATOM 2940 N N . ILE A 1 405 ? 24.642 -7.551 -25.286 1.00 91.62 405 ILE A N 1
ATOM 2941 C CA . ILE A 1 405 ? 24.223 -6.760 -26.449 1.00 91.62 405 ILE A CA 1
ATOM 2942 C C . ILE A 1 405 ? 23.081 -5.839 -26.020 1.00 91.62 405 ILE A C 1
ATOM 2944 O O . ILE A 1 405 ? 22.041 -6.291 -25.542 1.00 91.62 405 ILE A O 1
ATOM 2948 N N . ILE A 1 406 ? 23.276 -4.542 -26.226 1.00 87.75 406 ILE A N 1
ATOM 2949 C CA . ILE A 1 406 ? 22.279 -3.492 -26.049 1.00 87.75 406 ILE A CA 1
ATOM 2950 C C . ILE A 1 406 ? 21.569 -3.296 -27.383 1.00 87.75 406 ILE A C 1
ATOM 2952 O O . ILE A 1 406 ? 22.206 -3.084 -28.417 1.00 87.75 406 ILE A O 1
ATOM 2956 N N . THR A 1 407 ? 20.247 -3.352 -27.359 1.00 86.25 407 THR A N 1
ATOM 2957 C CA . THR A 1 407 ? 19.378 -3.113 -28.512 1.00 86.25 407 THR A CA 1
ATOM 2958 C C . THR A 1 407 ? 18.356 -2.040 -28.165 1.00 86.25 407 THR A C 1
ATOM 2960 O O . THR A 1 407 ? 18.123 -1.772 -26.988 1.00 86.25 407 THR A O 1
ATOM 2963 N N . ALA A 1 408 ? 17.677 -1.482 -29.168 1.00 75.19 408 ALA A N 1
ATOM 2964 C CA . ALA A 1 408 ? 16.576 -0.547 -28.931 1.00 75.19 408 ALA A CA 1
ATOM 2965 C C . ALA A 1 408 ? 15.419 -1.164 -28.117 1.00 75.19 408 ALA A C 1
ATOM 2967 O O . ALA A 1 408 ? 14.586 -0.437 -27.582 1.00 75.19 408 ALA A O 1
ATOM 2968 N N . THR A 1 409 ? 15.352 -2.496 -28.037 1.00 74.31 409 THR A N 1
ATOM 2969 C CA . THR A 1 409 ? 14.284 -3.252 -27.368 1.00 74.31 409 THR A CA 1
ATOM 2970 C C . THR A 1 409 ? 14.697 -3.873 -26.031 1.00 74.31 409 THR A C 1
ATOM 2972 O O . THR A 1 409 ? 13.856 -4.489 -25.379 1.00 74.31 409 THR A O 1
ATOM 2975 N N . GLY A 1 410 ? 15.962 -3.747 -25.612 1.00 77.00 410 GLY A N 1
ATOM 2976 C CA . GLY A 1 410 ? 16.431 -4.293 -24.335 1.00 77.00 410 GLY A CA 1
ATOM 2977 C C . GLY A 1 410 ? 17.878 -4.791 -24.325 1.00 77.00 410 GLY A C 1
ATOM 2978 O O . GLY A 1 410 ? 18.649 -4.569 -25.263 1.00 77.00 410 GLY A O 1
ATOM 2979 N N . LEU A 1 411 ? 18.226 -5.468 -23.226 1.00 82.62 411 LEU A N 1
ATOM 2980 C CA . LEU A 1 411 ? 19.553 -6.004 -22.921 1.00 82.62 411 LEU A CA 1
ATOM 2981 C C . LEU A 1 411 ? 19.561 -7.529 -23.074 1.00 82.62 411 LEU A C 1
ATOM 2983 O O . LEU A 1 411 ? 18.751 -8.217 -22.452 1.00 82.62 411 LEU A O 1
ATOM 2987 N N . HIS A 1 412 ? 20.497 -8.058 -23.861 1.00 84.00 412 HIS A N 1
ATOM 2988 C CA . HIS A 1 412 ? 20.613 -9.494 -24.110 1.00 84.00 412 HIS A CA 1
ATOM 2989 C C . HIS A 1 412 ? 21.956 -10.033 -23.627 1.00 84.00 412 HIS A C 1
ATOM 2991 O O . HIS A 1 412 ? 23.010 -9.590 -24.092 1.00 84.00 412 HIS A O 1
ATOM 2997 N N . GLY A 1 413 ? 21.905 -10.983 -22.697 1.00 86.25 413 GLY A N 1
ATOM 2998 C CA . GLY A 1 413 ? 23.058 -11.706 -22.189 1.00 86.25 413 GLY A CA 1
ATOM 2999 C C . GLY A 1 413 ? 23.622 -12.592 -23.287 1.00 86.25 413 GLY A C 1
ATOM 3000 O O . GLY A 1 413 ? 22.889 -13.283 -23.992 1.00 86.25 413 GLY A O 1
ATOM 3001 N N . VAL A 1 414 ? 24.933 -12.508 -23.487 1.00 87.69 414 VAL A N 1
ATOM 3002 C CA . VAL A 1 414 ? 25.633 -13.259 -24.532 1.00 87.69 414 VAL A CA 1
ATOM 3003 C C . VAL A 1 414 ? 26.444 -14.379 -23.911 1.00 87.69 414 VAL A C 1
ATOM 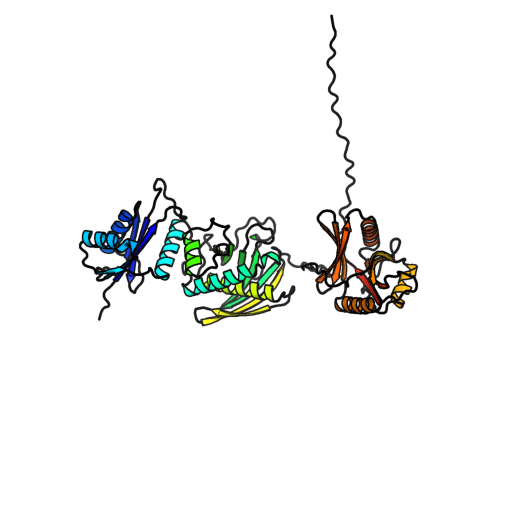3005 O O . VAL A 1 414 ? 26.286 -15.541 -24.269 1.00 87.69 414 VAL A O 1
ATOM 3008 N N . THR A 1 415 ? 27.343 -14.028 -22.995 1.00 86.62 415 THR A N 1
ATOM 3009 C CA . THR A 1 415 ? 28.202 -14.985 -22.300 1.00 86.62 415 THR A CA 1
ATOM 3010 C C . THR A 1 415 ? 28.773 -14.367 -21.037 1.00 86.62 415 THR A C 1
ATOM 3012 O O . THR A 1 415 ? 28.866 -13.141 -20.931 1.00 86.62 415 THR A O 1
ATOM 3015 N N . THR A 1 416 ? 29.223 -15.220 -20.127 1.00 86.88 416 THR A N 1
ATOM 3016 C CA . THR A 1 416 ? 29.952 -14.834 -18.925 1.00 86.88 416 THR A CA 1
ATOM 3017 C C . THR A 1 416 ? 31.399 -15.295 -19.049 1.00 86.88 416 THR A C 1
ATOM 3019 O O . THR A 1 416 ? 31.673 -16.445 -19.391 1.00 86.88 416 THR A O 1
ATOM 3022 N N . LEU A 1 417 ? 32.337 -14.386 -18.795 1.00 82.62 417 LEU A N 1
ATOM 3023 C CA . LEU A 1 417 ? 33.775 -14.635 -18.866 1.00 82.62 417 LEU A CA 1
ATOM 3024 C C . LEU A 1 417 ? 34.438 -14.305 -17.520 1.00 82.62 417 LEU A C 1
ATOM 3026 O O . LEU A 1 417 ? 33.992 -13.382 -16.844 1.00 82.62 417 LEU A O 1
ATOM 3030 N N . PRO A 1 418 ? 35.530 -14.983 -17.133 1.00 79.50 418 PRO A N 1
ATOM 3031 C CA . PRO A 1 418 ? 36.334 -14.569 -15.983 1.00 79.50 418 PRO A CA 1
ATOM 3032 C C . PRO A 1 418 ? 36.869 -13.145 -16.170 1.00 79.50 418 PRO A C 1
ATOM 3034 O O . PRO A 1 418 ? 37.294 -12.798 -17.273 1.00 79.50 418 PRO A O 1
ATOM 3037 N N . VAL A 1 419 ? 36.891 -12.326 -15.113 1.00 76.12 419 VAL A N 1
ATOM 3038 C CA . VAL A 1 419 ? 37.343 -10.919 -15.192 1.00 76.12 419 VAL A CA 1
ATOM 3039 C C . VAL A 1 419 ? 38.791 -10.761 -15.677 1.00 76.12 419 VAL A C 1
ATOM 3041 O O . VAL A 1 419 ? 39.135 -9.740 -16.263 1.00 76.12 419 VAL A O 1
ATOM 3044 N N . ASP A 1 420 ? 39.634 -11.774 -15.473 1.00 75.62 420 ASP A N 1
ATOM 3045 C CA . ASP A 1 420 ? 41.044 -11.814 -15.875 1.00 75.62 420 ASP A CA 1
ATOM 3046 C C . ASP A 1 420 ? 41.271 -12.423 -17.271 1.00 75.62 420 ASP A C 1
ATOM 3048 O O . ASP A 1 420 ? 42.413 -12.619 -17.702 1.00 75.62 420 ASP A O 1
ATOM 3052 N N . ALA A 1 421 ? 40.200 -12.714 -18.015 1.00 78.06 421 ALA A N 1
ATOM 3053 C CA . ALA A 1 421 ? 40.319 -13.186 -19.382 1.00 78.06 421 ALA A CA 1
ATOM 3054 C C . ALA A 1 421 ? 40.938 -12.087 -20.261 1.00 78.06 421 ALA A C 1
ATOM 3056 O O . ALA A 1 421 ? 40.297 -11.084 -20.569 1.00 78.06 421 ALA A O 1
ATOM 3057 N N . GLY A 1 422 ? 42.162 -12.303 -20.757 1.00 76.94 422 GLY A N 1
ATOM 3058 C CA . GLY A 1 422 ? 42.888 -11.307 -21.563 1.00 76.94 422 GLY A CA 1
ATOM 3059 C C . GLY A 1 422 ? 42.153 -10.819 -22.826 1.00 76.94 422 GLY A C 1
ATOM 3060 O O . GLY A 1 422 ? 42.476 -9.758 -23.359 1.00 76.94 422 GLY A O 1
ATOM 3061 N N . ALA A 1 423 ? 41.136 -11.551 -23.294 1.00 77.06 423 ALA A N 1
ATOM 3062 C CA . ALA A 1 423 ? 40.244 -11.112 -24.367 1.00 77.06 423 ALA A CA 1
ATOM 3063 C C . ALA A 1 423 ? 39.379 -9.893 -23.978 1.00 77.06 423 ALA A C 1
ATOM 3065 O O . ALA A 1 423 ? 39.103 -9.055 -24.835 1.00 77.06 423 ALA A O 1
ATOM 3066 N N . ILE A 1 424 ? 38.992 -9.766 -22.704 1.00 81.38 424 ILE A N 1
ATOM 3067 C CA . ILE A 1 424 ? 38.217 -8.639 -22.159 1.00 81.38 424 ILE A CA 1
ATOM 3068 C C . ILE A 1 424 ? 39.070 -7.375 -22.157 1.00 81.38 424 ILE A C 1
ATOM 3070 O O . ILE A 1 424 ? 38.659 -6.355 -22.708 1.00 81.38 424 ILE A O 1
ATOM 3074 N N . ASP A 1 425 ? 40.280 -7.456 -21.601 1.00 80.31 425 ASP A N 1
ATOM 3075 C CA . ASP A 1 425 ? 41.218 -6.332 -21.555 1.00 80.31 425 ASP A CA 1
ATOM 3076 C C . ASP A 1 425 ? 41.556 -5.832 -22.957 1.00 80.31 425 ASP A C 1
ATOM 3078 O O . ASP A 1 425 ? 41.534 -4.629 -23.225 1.00 80.31 425 ASP A O 1
ATOM 3082 N N . LEU A 1 426 ? 41.813 -6.759 -23.882 1.00 78.44 426 LEU A N 1
ATOM 3083 C CA . LEU A 1 426 ? 42.126 -6.416 -25.261 1.00 78.44 426 LEU A CA 1
ATOM 3084 C C . LEU A 1 426 ? 40.927 -5.782 -25.982 1.00 78.44 426 LEU A C 1
ATOM 3086 O O . LEU A 1 426 ? 41.102 -4.835 -26.750 1.00 78.44 426 LEU A O 1
ATOM 3090 N N . PHE A 1 427 ? 39.708 -6.267 -25.731 1.00 84.62 427 PHE A N 1
ATOM 3091 C CA . PHE A 1 427 ? 38.493 -5.672 -26.283 1.00 84.62 427 PHE A CA 1
ATOM 3092 C C . PHE A 1 427 ? 38.247 -4.265 -25.724 1.00 84.62 427 PHE A C 1
ATOM 3094 O O . PHE A 1 427 ? 38.002 -3.343 -26.500 1.00 84.62 427 PHE A O 1
ATOM 3101 N N . ARG A 1 428 ? 38.389 -4.063 -24.407 1.00 84.69 428 ARG A N 1
ATOM 3102 C CA . ARG A 1 428 ? 38.275 -2.747 -23.750 1.00 84.69 428 ARG A CA 1
ATOM 3103 C C . ARG A 1 428 ? 39.318 -1.759 -24.258 1.00 84.69 428 ARG A C 1
ATOM 3105 O O . ARG A 1 428 ? 38.983 -0.611 -24.544 1.00 84.69 428 ARG A O 1
ATOM 3112 N N . LEU A 1 429 ? 40.562 -2.210 -24.422 1.00 77.25 429 LEU A N 1
ATOM 3113 C CA . LEU A 1 429 ? 41.647 -1.401 -24.973 1.00 77.25 429 LEU A CA 1
ATOM 3114 C C . LEU A 1 429 ? 41.313 -0.916 -26.389 1.00 77.25 429 LEU A C 1
ATOM 3116 O O . LEU A 1 429 ? 41.480 0.265 -26.693 1.00 77.25 429 LEU A O 1
ATOM 3120 N N . ARG A 1 430 ? 40.805 -1.812 -27.243 1.00 81.12 430 ARG A N 1
ATOM 3121 C CA . ARG A 1 430 ? 40.361 -1.460 -28.597 1.00 81.12 430 ARG A CA 1
ATOM 3122 C C . ARG A 1 430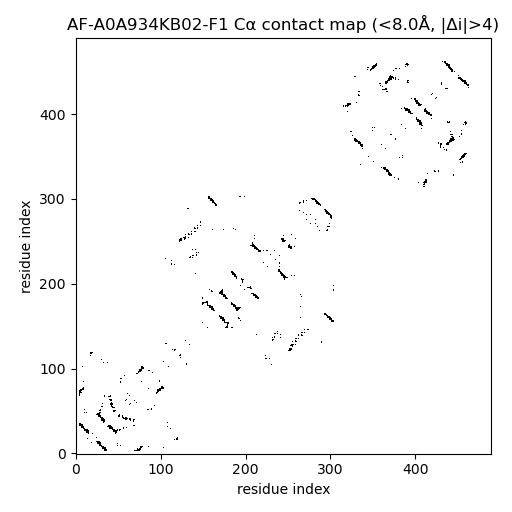 ? 39.165 -0.521 -28.580 1.00 81.12 430 ARG A C 1
ATOM 3124 O O . ARG A 1 430 ? 39.188 0.462 -29.306 1.00 81.12 430 ARG A O 1
ATOM 3131 N N . LEU A 1 431 ? 38.173 -0.779 -27.728 1.00 84.12 431 LEU A N 1
ATOM 3132 C CA . LEU A 1 431 ? 36.979 0.057 -27.591 1.00 84.12 431 LEU A CA 1
ATOM 3133 C C . LEU A 1 431 ? 37.340 1.489 -27.175 1.00 84.12 431 LEU A C 1
ATOM 3135 O O . LEU A 1 431 ? 36.819 2.448 -27.738 1.00 84.12 431 LEU A O 1
ATOM 3139 N N . ALA A 1 432 ? 38.282 1.647 -26.242 1.00 80.19 432 ALA A N 1
ATOM 3140 C CA . ALA A 1 432 ? 38.817 2.954 -25.875 1.00 80.19 432 ALA A CA 1
ATOM 3141 C C . ALA A 1 432 ? 39.561 3.611 -27.051 1.00 80.19 432 ALA A C 1
ATOM 3143 O O . ALA A 1 432 ? 39.332 4.783 -27.354 1.00 80.19 432 ALA A O 1
ATOM 3144 N N . ALA A 1 433 ? 40.410 2.853 -27.757 1.00 76.62 433 ALA A N 1
ATOM 3145 C CA . ALA A 1 433 ? 41.157 3.355 -28.909 1.00 76.62 433 ALA A CA 1
ATOM 3146 C C . ALA A 1 433 ? 40.239 3.830 -30.044 1.00 76.62 433 ALA A C 1
ATOM 3148 O O . ALA A 1 433 ? 40.564 4.808 -30.714 1.00 76.62 433 ALA A O 1
ATOM 3149 N N . THR A 1 434 ? 39.089 3.187 -30.240 1.00 78.06 434 THR A N 1
ATOM 3150 C CA . THR A 1 434 ? 38.092 3.529 -31.260 1.00 78.06 434 THR A CA 1
ATOM 3151 C C . THR A 1 434 ? 36.997 4.463 -30.747 1.00 78.06 434 THR A C 1
ATOM 3153 O O . THR A 1 434 ? 36.000 4.661 -31.435 1.00 78.06 434 THR A O 1
ATOM 3156 N N . SER A 1 435 ? 37.159 5.074 -29.565 1.00 78.50 435 SER A N 1
ATOM 3157 C CA . SER A 1 435 ? 36.168 5.996 -28.980 1.00 78.50 435 SER A CA 1
ATOM 3158 C C . SER A 1 435 ? 34.759 5.388 -28.896 1.00 78.50 435 SER A C 1
ATOM 3160 O O . SER A 1 435 ? 33.774 6.021 -29.274 1.00 78.50 435 SER A O 1
ATOM 3162 N N . GLY A 1 436 ? 34.674 4.130 -28.462 1.00 81.38 436 GLY A N 1
ATOM 3163 C CA . GLY A 1 436 ? 33.417 3.408 -28.284 1.00 81.38 436 GLY A CA 1
ATOM 3164 C C . GLY A 1 436 ? 32.873 2.733 -29.545 1.00 81.38 436 GLY A C 1
ATOM 3165 O O . GLY A 1 436 ? 31.872 2.020 -29.460 1.00 81.38 436 GLY A O 1
ATOM 3166 N N . TRP A 1 437 ? 33.514 2.906 -30.706 1.00 86.00 437 TRP A N 1
ATOM 3167 C CA . TRP A 1 437 ? 33.110 2.228 -31.938 1.00 86.00 437 TRP A CA 1
ATOM 3168 C C . TRP A 1 437 ? 33.494 0.755 -31.930 1.00 86.00 437 TRP A C 1
ATOM 3170 O O . TRP A 1 437 ? 34.648 0.406 -31.689 1.00 86.00 437 TRP A O 1
ATOM 3180 N N . HIS A 1 438 ? 32.546 -0.108 -32.261 1.00 92.81 438 HIS A N 1
ATOM 3181 C CA . HIS A 1 438 ? 32.740 -1.552 -32.334 1.00 92.81 438 HIS A CA 1
ATOM 3182 C C . HIS A 1 438 ? 31.730 -2.167 -33.308 1.00 92.81 438 HIS A C 1
ATOM 3184 O O . HIS A 1 438 ? 30.901 -1.462 -33.886 1.00 92.81 438 HIS A O 1
ATOM 3190 N N . GLY A 1 439 ? 31.808 -3.478 -33.520 1.00 93.00 439 GLY A N 1
ATOM 3191 C CA . GLY A 1 439 ? 30.836 -4.195 -34.335 1.00 93.00 439 GLY A CA 1
ATOM 3192 C C . GLY A 1 439 ? 30.351 -5.499 -33.718 1.00 93.00 439 GLY A C 1
ATOM 3193 O O . GLY A 1 439 ? 31.020 -6.099 -32.880 1.00 93.00 439 GLY A O 1
ATOM 3194 N N . ILE A 1 440 ? 29.194 -5.960 -34.176 1.00 96.50 440 ILE A N 1
ATOM 3195 C CA . ILE A 1 440 ? 28.694 -7.317 -33.951 1.00 96.50 440 ILE A CA 1
ATOM 3196 C C . ILE A 1 440 ? 28.757 -8.041 -35.293 1.00 96.50 440 ILE A C 1
ATOM 3198 O O . ILE A 1 440 ? 28.159 -7.594 -36.274 1.00 96.50 440 ILE A O 1
ATOM 3202 N N . LEU A 1 441 ? 29.506 -9.138 -35.347 1.00 95.25 441 LEU A N 1
ATOM 3203 C CA . LEU A 1 441 ? 29.692 -9.969 -36.528 1.00 95.25 441 LEU A CA 1
ATOM 3204 C C . LEU A 1 441 ? 28.974 -11.304 -36.328 1.00 95.25 441 LEU A C 1
ATOM 3206 O O . LEU A 1 441 ? 29.341 -12.074 -35.446 1.00 95.25 441 LEU A O 1
ATOM 3210 N N . VAL A 1 442 ? 27.989 -11.589 -37.177 1.00 95.75 442 VAL A N 1
ATOM 3211 C CA . VAL A 1 442 ? 27.301 -12.882 -37.241 1.00 95.75 442 VAL A CA 1
ATOM 3212 C C . VAL A 1 442 ? 27.829 -13.645 -38.451 1.00 95.75 442 VAL A C 1
ATOM 3214 O O . VAL A 1 442 ? 27.602 -13.243 -39.597 1.00 95.75 442 VAL A O 1
ATOM 3217 N N . SER A 1 443 ? 28.541 -14.738 -38.206 1.00 93.12 443 SER A N 1
ATOM 3218 C CA . SER A 1 443 ? 29.174 -15.563 -39.241 1.00 93.12 443 SER A CA 1
ATOM 3219 C C . SER A 1 443 ? 28.983 -17.047 -38.955 1.00 93.12 443 SER A C 1
ATOM 3221 O O . SER A 1 443 ? 28.391 -17.425 -37.944 1.00 93.12 443 SER A O 1
ATOM 3223 N N . THR A 1 444 ? 29.510 -17.907 -39.825 1.00 88.44 444 THR A N 1
ATOM 3224 C CA . THR A 1 444 ? 29.561 -19.334 -39.506 1.00 88.44 444 THR A CA 1
ATOM 3225 C C . THR A 1 444 ? 30.588 -19.640 -38.416 1.00 88.44 444 THR A C 1
ATOM 3227 O O . THR A 1 444 ? 31.603 -18.948 -38.285 1.00 88.44 444 THR A O 1
ATOM 3230 N N . SER A 1 445 ? 30.340 -20.698 -37.645 1.00 79.75 445 SER A N 1
ATOM 3231 C CA . SER A 1 445 ? 31.199 -21.180 -36.548 1.00 79.75 445 SER A CA 1
ATOM 3232 C C . SER A 1 445 ? 32.618 -21.587 -36.988 1.00 79.75 445 SER A C 1
ATOM 3234 O O . SER A 1 445 ? 33.542 -21.574 -36.177 1.00 79.75 445 SER A O 1
ATOM 3236 N N . ALA A 1 446 ? 32.820 -21.899 -38.275 1.00 74.69 446 ALA A N 1
ATOM 3237 C CA . ALA A 1 446 ? 34.111 -22.314 -38.831 1.00 74.69 446 ALA A CA 1
ATOM 3238 C C . ALA A 1 446 ? 35.167 -21.189 -38.915 1.00 74.69 446 ALA A C 1
ATOM 3240 O O . ALA A 1 446 ? 36.359 -21.492 -39.025 1.00 74.69 446 ALA A O 1
ATOM 3241 N N . GLY A 1 447 ? 34.755 -19.916 -38.848 1.00 66.56 447 GLY A N 1
ATOM 3242 C CA . GLY A 1 447 ? 35.643 -18.752 -38.749 1.00 66.56 447 GLY A CA 1
ATOM 3243 C C . GLY A 1 447 ? 36.647 -18.581 -39.898 1.00 66.56 447 GLY A C 1
ATOM 3244 O O . GLY A 1 447 ? 37.695 -17.956 -39.710 1.00 66.56 447 GLY A O 1
ATOM 3245 N N . ARG A 1 448 ? 36.391 -19.147 -41.083 1.00 77.44 448 ARG A N 1
ATOM 3246 C CA . ARG A 1 448 ? 37.296 -19.029 -42.235 1.00 77.44 448 ARG A CA 1
ATOM 3247 C C . ARG A 1 448 ? 37.090 -17.690 -42.931 1.00 77.44 448 ARG A C 1
ATOM 3249 O O . ARG A 1 448 ? 35.997 -17.142 -42.983 1.00 77.44 448 ARG A O 1
ATOM 3256 N N . ARG A 1 449 ? 38.153 -17.182 -43.559 1.00 71.44 449 ARG A N 1
ATOM 3257 C CA . ARG A 1 449 ? 38.156 -15.875 -44.246 1.00 71.44 449 ARG A CA 1
ATOM 3258 C C . ARG A 1 449 ? 37.084 -15.738 -45.340 1.00 71.44 449 ARG A C 1
ATOM 3260 O O . ARG A 1 449 ? 36.719 -14.617 -45.692 1.00 71.44 449 ARG A O 1
ATOM 3267 N N . ASP A 1 450 ? 36.614 -16.858 -45.886 1.00 79.56 450 ASP A N 1
ATOM 3268 C CA . ASP A 1 450 ? 35.612 -16.896 -46.952 1.00 79.56 450 ASP A CA 1
ATOM 3269 C C . ASP A 1 450 ? 34.250 -17.426 -46.529 1.00 79.56 450 ASP A C 1
ATOM 3271 O O . ASP A 1 450 ? 33.380 -17.597 -47.383 1.00 79.56 450 ASP A O 1
ATOM 3275 N N . ASP A 1 451 ? 34.040 -17.587 -45.231 1.00 83.69 451 ASP A N 1
ATOM 3276 C CA . ASP A 1 451 ? 32.757 -17.995 -44.698 1.00 83.69 451 ASP A CA 1
ATOM 3277 C C . ASP A 1 451 ? 31.653 -16.956 -44.979 1.00 83.69 451 ASP A C 1
ATOM 3279 O O . ASP A 1 451 ? 31.928 -15.755 -45.149 1.00 83.69 451 ASP A O 1
ATOM 3283 N N . PRO A 1 452 ? 30.385 -17.398 -45.060 1.00 88.25 452 PRO A N 1
ATOM 3284 C CA . PRO A 1 452 ? 29.245 -16.497 -45.104 1.00 88.25 452 PRO A CA 1
ATOM 3285 C C . PRO A 1 452 ? 29.226 -15.553 -43.896 1.00 88.25 452 PRO A C 1
ATOM 3287 O O . PRO A 1 452 ? 29.422 -15.964 -42.750 1.00 88.25 452 PRO A O 1
ATOM 3290 N N . ILE A 1 453 ? 28.951 -14.276 -44.166 1.00 94.88 453 ILE A N 1
ATOM 3291 C CA . ILE A 1 453 ? 28.695 -13.266 -43.140 1.00 94.88 453 ILE A CA 1
ATOM 3292 C C . ILE A 1 453 ? 27.203 -12.965 -43.196 1.00 94.88 453 ILE A C 1
ATOM 3294 O O . ILE A 1 453 ? 26.721 -12.308 -44.119 1.00 94.88 453 ILE A O 1
ATOM 3298 N N . HIS A 1 454 ? 26.461 -13.479 -42.224 1.00 95.38 454 HIS A N 1
ATOM 3299 C CA . HIS A 1 454 ? 25.011 -13.321 -42.169 1.00 95.38 454 HIS A CA 1
ATOM 3300 C C . HIS A 1 454 ? 24.626 -11.903 -41.737 1.00 95.38 454 HIS A C 1
ATOM 3302 O O . HIS A 1 454 ? 23.658 -11.339 -42.243 1.00 95.38 454 HIS A O 1
ATOM 3308 N N . GLY A 1 455 ? 25.416 -11.291 -40.851 1.00 96.19 455 GLY A N 1
ATOM 3309 C CA . GLY A 1 455 ? 25.171 -9.936 -40.375 1.00 96.19 455 GLY A CA 1
ATOM 3310 C C . GLY A 1 455 ? 26.435 -9.231 -39.899 1.00 96.19 455 GLY A C 1
ATOM 3311 O O . GLY A 1 455 ? 27.307 -9.843 -39.288 1.00 96.19 455 GLY A O 1
ATOM 3312 N N . PHE A 1 456 ? 26.516 -7.931 -40.159 1.00 96.75 456 PHE A N 1
ATOM 3313 C CA . PHE A 1 456 ? 27.501 -7.038 -39.568 1.00 96.75 456 PHE A CA 1
ATOM 3314 C C . PHE A 1 456 ? 26.809 -5.755 -39.108 1.00 96.75 456 PHE A C 1
ATOM 3316 O O . PHE A 1 456 ? 26.153 -5.067 -39.890 1.00 96.75 456 PHE A O 1
ATOM 3323 N N . PHE A 1 457 ? 26.941 -5.438 -37.827 1.00 95.62 457 PHE A N 1
ATOM 3324 C CA . PHE A 1 457 ? 26.274 -4.300 -37.205 1.00 95.62 457 PHE A CA 1
ATOM 3325 C C . PHE A 1 457 ? 27.331 -3.406 -36.583 1.00 95.62 457 PHE A C 1
ATOM 3327 O O . PHE A 1 457 ? 28.020 -3.836 -35.664 1.00 95.62 457 PHE A O 1
ATOM 3334 N N . GLU A 1 458 ? 27.495 -2.195 -37.101 1.00 92.38 458 GLU A N 1
ATOM 3335 C CA . GLU A 1 458 ? 28.369 -1.200 -36.485 1.00 92.38 458 GLU A CA 1
ATOM 3336 C C . GLU A 1 458 ? 27.617 -0.484 -35.374 1.00 92.38 458 GLU A C 1
ATOM 3338 O O . GLU A 1 458 ? 26.455 -0.109 -35.536 1.00 92.38 458 GLU A O 1
ATOM 3343 N N . CYS A 1 459 ? 28.306 -0.281 -34.259 1.00 90.31 459 CYS A N 1
ATOM 3344 C CA . CYS A 1 459 ? 27.737 0.219 -33.023 1.00 90.31 459 CYS A CA 1
ATOM 3345 C C . CYS A 1 459 ? 28.670 1.255 -32.389 1.00 90.31 459 CYS A C 1
ATOM 3347 O O . CYS A 1 459 ? 29.888 1.232 -32.600 1.00 90.31 459 CYS A O 1
ATOM 3349 N N . VAL A 1 460 ? 28.099 2.154 -31.588 1.00 85.25 460 VAL A N 1
ATOM 3350 C CA . VAL A 1 460 ? 28.848 3.171 -30.842 1.00 85.25 460 VAL A CA 1
ATOM 3351 C C . VAL A 1 460 ? 28.215 3.330 -29.475 1.00 85.25 460 VAL A C 1
ATOM 3353 O O . VAL A 1 460 ? 27.099 3.828 -29.371 1.00 85.25 460 VAL A O 1
ATOM 3356 N N . LEU A 1 461 ? 28.948 2.962 -28.427 1.00 73.12 461 LEU A N 1
ATOM 3357 C CA . LEU A 1 461 ? 28.566 3.306 -27.059 1.00 73.12 461 LEU A CA 1
ATOM 3358 C C . LEU A 1 461 ? 29.370 4.524 -26.617 1.00 73.12 461 LEU A C 1
ATOM 3360 O O . LEU A 1 461 ? 30.588 4.557 -26.786 1.00 73.12 461 LEU A O 1
ATOM 3364 N N . ALA A 1 462 ? 28.702 5.528 -26.049 1.00 56.41 462 ALA A N 1
ATOM 3365 C CA . ALA A 1 462 ? 29.384 6.634 -25.392 1.00 56.41 462 ALA A CA 1
ATOM 3366 C C . ALA A 1 462 ? 30.078 6.092 -24.135 1.00 56.41 462 ALA A C 1
ATOM 3368 O O . ALA A 1 462 ? 29.468 5.953 -23.079 1.00 56.41 462 ALA A O 1
ATOM 3369 N N . THR A 1 463 ? 31.352 5.724 -24.242 1.00 49.34 463 THR A N 1
ATOM 3370 C CA . THR A 1 463 ? 32.151 5.395 -23.060 1.00 49.34 463 THR A CA 1
ATOM 3371 C C . THR A 1 463 ? 32.292 6.647 -22.203 1.00 49.34 463 THR A C 1
ATOM 3373 O O . THR A 1 463 ? 32.828 7.654 -22.669 1.00 49.34 463 THR A O 1
ATOM 3376 N N . ALA A 1 464 ? 31.855 6.577 -20.942 1.00 35.91 4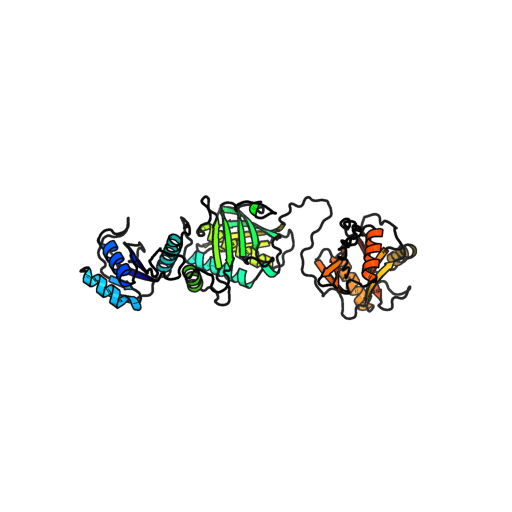64 ALA A N 1
ATOM 3377 C CA . ALA A 1 464 ? 32.301 7.528 -19.933 1.00 35.91 464 ALA A CA 1
ATOM 3378 C C . ALA A 1 464 ? 33.844 7.537 -19.914 1.00 35.91 464 ALA A C 1
ATOM 3380 O O . ALA A 1 464 ? 34.456 6.475 -20.082 1.00 35.91 464 ALA A O 1
ATOM 3381 N N . PRO A 1 465 ? 34.496 8.700 -19.737 1.00 29.38 465 PRO A N 1
ATOM 3382 C CA . PRO A 1 465 ? 35.942 8.743 -19.607 1.00 29.38 465 PRO A CA 1
ATOM 3383 C C . PRO A 1 465 ? 36.332 7.876 -18.412 1.00 29.38 465 PRO A C 1
ATOM 3385 O O . PRO A 1 465 ? 35.880 8.110 -17.291 1.00 29.38 465 PRO A O 1
ATOM 3388 N N . THR A 1 466 ? 37.150 6.852 -18.648 1.00 32.09 466 THR A N 1
ATOM 3389 C CA . THR A 1 466 ? 37.717 6.039 -17.574 1.00 32.09 466 THR A CA 1
ATOM 3390 C C . THR A 1 466 ? 38.391 6.992 -16.582 1.00 32.09 466 THR A C 1
ATOM 3392 O O . THR A 1 466 ? 39.225 7.796 -17.018 1.00 32.09 466 THR A O 1
ATOM 3395 N N . PRO A 1 467 ? 38.091 6.952 -15.268 1.00 30.44 467 PRO A N 1
ATOM 3396 C CA . PRO A 1 467 ? 38.954 7.624 -14.317 1.00 30.44 467 PRO A CA 1
ATOM 3397 C C . PRO A 1 467 ? 40.328 6.993 -14.501 1.00 30.44 467 PRO A C 1
ATOM 3399 O O . PRO A 1 467 ? 40.473 5.772 -14.410 1.00 30.44 467 PRO A O 1
ATOM 3402 N N . ALA A 1 468 ? 41.313 7.821 -14.854 1.00 30.14 468 ALA A N 1
ATOM 3403 C CA . ALA A 1 468 ? 42.693 7.396 -14.954 1.00 30.14 468 ALA A CA 1
ATOM 3404 C C . ALA A 1 468 ? 42.998 6.569 -13.706 1.00 30.14 468 ALA A C 1
ATOM 3406 O O . ALA A 1 468 ? 42.898 7.083 -12.590 1.00 30.14 468 ALA A O 1
ATOM 3407 N N . SER A 1 469 ? 43.308 5.287 -13.899 1.00 33.56 469 SER A N 1
AT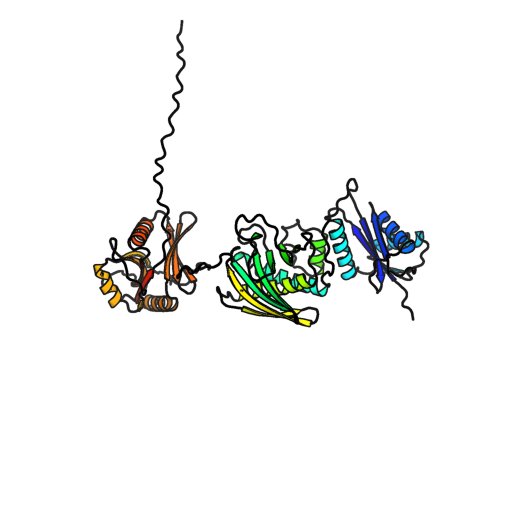OM 3408 C CA . SER A 1 469 ? 43.836 4.422 -12.860 1.00 33.56 469 SER A CA 1
ATOM 3409 C C . SER A 1 469 ? 45.081 5.116 -12.330 1.00 33.56 469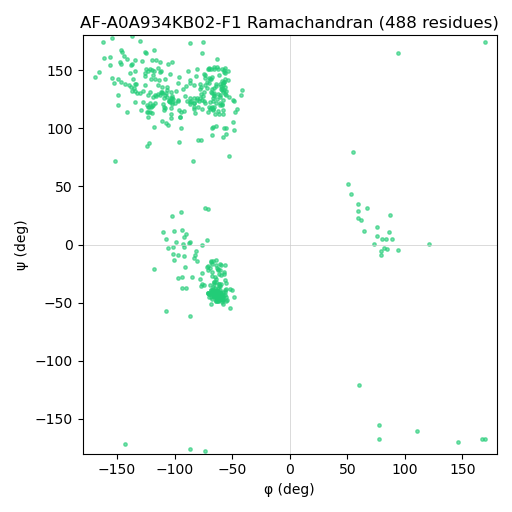 SER A C 1
ATOM 3411 O O . SER A 1 469 ? 46.161 5.061 -12.928 1.00 33.56 469 SER A O 1
ATOM 3413 N N . GLY A 1 470 ? 44.888 5.872 -11.254 1.00 30.44 470 GLY A N 1
ATOM 3414 C CA . GLY A 1 470 ? 45.937 6.574 -10.566 1.00 30.44 470 GLY A CA 1
ATOM 3415 C C . GLY A 1 470 ? 46.943 5.528 -10.146 1.00 30.44 470 GLY A C 1
ATOM 3416 O O . GLY A 1 470 ? 46.668 4.690 -9.289 1.00 30.44 470 GLY A O 1
ATOM 3417 N N . LEU A 1 471 ? 48.115 5.600 -10.765 1.00 39.34 471 LEU A N 1
ATOM 3418 C CA . LEU A 1 471 ? 49.373 5.128 -10.223 1.00 39.34 471 LEU A CA 1
ATOM 3419 C C . LEU A 1 471 ? 49.571 5.761 -8.837 1.00 39.34 471 LEU A C 1
ATOM 3421 O O . LEU A 1 471 ? 50.373 6.675 -8.661 1.00 39.34 471 LEU A O 1
ATOM 3425 N N . SER A 1 472 ? 48.862 5.265 -7.826 1.00 30.41 472 SER A N 1
ATOM 3426 C CA . SER A 1 472 ? 49.312 5.383 -6.453 1.00 30.41 472 SER A CA 1
ATOM 3427 C C . SER A 1 472 ? 50.396 4.333 -6.291 1.00 30.41 472 SER A C 1
ATOM 3429 O O . SER A 1 472 ? 50.155 3.171 -5.968 1.00 30.41 472 SER A O 1
ATOM 3431 N N . ARG A 1 473 ? 51.628 4.760 -6.584 1.00 36.44 473 ARG A N 1
ATOM 3432 C CA . ARG A 1 473 ? 52.825 4.169 -5.997 1.00 36.44 473 ARG A CA 1
ATOM 3433 C C . ARG A 1 473 ? 52.579 4.088 -4.493 1.00 36.44 473 ARG A C 1
ATOM 3435 O O . ARG A 1 473 ? 52.766 5.073 -3.783 1.00 36.44 473 ARG A O 1
ATOM 3442 N N . GLY A 1 474 ? 52.175 2.910 -4.027 1.00 29.17 474 GLY A N 1
ATOM 3443 C CA . GLY A 1 474 ? 52.204 2.553 -2.622 1.00 29.17 474 GLY A CA 1
ATOM 3444 C C . GLY A 1 474 ? 53.629 2.740 -2.126 1.00 29.17 474 GLY A C 1
ATOM 3445 O O . GLY A 1 474 ? 54.514 1.925 -2.384 1.00 29.17 474 GLY A O 1
ATOM 3446 N N . ALA A 1 475 ? 53.86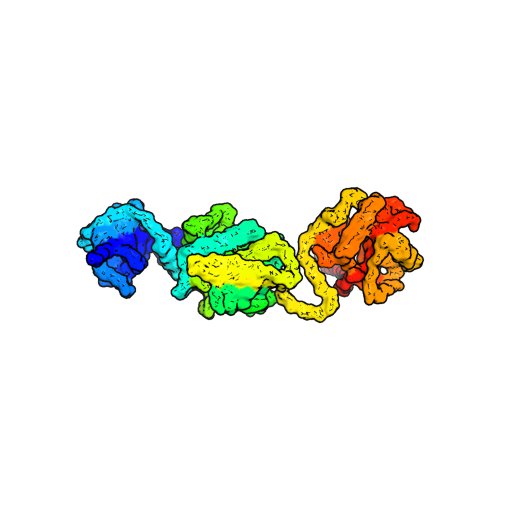3 3.867 -1.461 1.00 31.84 475 ALA A N 1
ATOM 3447 C CA . ALA A 1 475 ? 55.058 4.093 -0.688 1.00 31.84 475 ALA A CA 1
ATOM 3448 C C . ALA A 1 475 ? 55.136 2.976 0.357 1.00 31.84 475 ALA A C 1
ATOM 3450 O O . ALA A 1 475 ? 54.272 2.852 1.225 1.00 31.84 475 ALA A O 1
ATOM 3451 N N . LEU A 1 476 ? 56.175 2.151 0.236 1.00 32.56 476 LEU A N 1
ATOM 3452 C CA . LEU A 1 476 ? 56.569 1.157 1.227 1.00 32.56 476 LEU A CA 1
ATOM 3453 C C . LEU A 1 476 ? 56.458 1.747 2.644 1.00 32.56 476 LEU A C 1
ATOM 3455 O O . LEU A 1 476 ? 56.984 2.842 2.885 1.00 32.56 476 LEU A O 1
ATOM 3459 N N . PRO A 1 477 ? 55.855 1.035 3.613 1.00 33.00 477 PRO A N 1
ATOM 3460 C CA . PRO A 1 477 ? 55.848 1.494 4.988 1.00 33.00 477 PRO A CA 1
ATOM 3461 C C . PRO A 1 477 ? 57.293 1.557 5.494 1.00 33.00 477 PRO A C 1
ATOM 3463 O O . PRO A 1 477 ? 57.996 0.550 5.615 1.00 33.00 477 PRO A O 1
ATOM 3466 N N . ARG A 1 478 ? 57.752 2.780 5.788 1.00 33.50 478 ARG A N 1
ATOM 3467 C CA . ARG A 1 478 ? 59.021 3.053 6.468 1.00 33.50 478 ARG A CA 1
ATOM 3468 C C . ARG A 1 478 ? 59.028 2.322 7.811 1.00 33.50 478 ARG A C 1
ATOM 3470 O O . ARG A 1 478 ? 58.475 2.790 8.803 1.00 33.50 478 ARG A O 1
ATOM 3477 N N . ARG A 1 479 ? 59.716 1.180 7.837 1.00 32.12 479 ARG A N 1
ATOM 3478 C CA . ARG A 1 479 ? 60.124 0.439 9.034 1.00 32.12 479 ARG A CA 1
ATOM 3479 C C . ARG A 1 479 ? 60.788 1.411 10.022 1.00 32.12 479 ARG A C 1
ATOM 3481 O O . ARG A 1 479 ? 61.925 1.844 9.817 1.00 32.12 479 ARG A O 1
ATOM 3488 N N . ARG A 1 480 ? 60.084 1.769 11.101 1.00 32.16 480 ARG A N 1
ATOM 3489 C CA . ARG A 1 480 ? 60.676 2.435 12.270 1.00 32.16 480 ARG A CA 1
ATOM 3490 C C . ARG A 1 480 ? 61.729 1.490 12.855 1.00 32.16 480 ARG A C 1
ATOM 3492 O O . ARG A 1 480 ? 61.401 0.424 13.362 1.00 32.16 480 ARG A O 1
ATOM 3499 N N . LYS A 1 481 ? 63.004 1.878 12.760 1.00 34.00 481 LYS A N 1
ATOM 3500 C CA . LYS A 1 481 ? 64.125 1.204 13.426 1.00 34.00 481 LYS A CA 1
ATOM 3501 C C . LYS A 1 481 ? 63.951 1.327 14.945 1.00 34.00 481 LYS A C 1
ATOM 3503 O O . LYS A 1 481 ? 64.262 2.368 15.518 1.00 34.00 481 LYS A O 1
ATOM 3508 N N . SER A 1 482 ? 63.484 0.270 15.601 1.00 34.03 482 SER A N 1
ATOM 3509 C CA . SER A 1 482 ? 63.676 0.084 17.040 1.00 34.03 482 SER A CA 1
ATOM 3510 C C . SER A 1 482 ? 65.151 -0.245 17.293 1.00 34.03 482 SER A C 1
ATOM 3512 O O . SER A 1 482 ? 65.651 -1.276 16.842 1.00 34.03 482 SER A O 1
ATOM 3514 N N . LYS A 1 483 ? 65.865 0.657 17.976 1.00 36.81 483 LYS A N 1
ATOM 3515 C CA . LYS A 1 483 ? 67.231 0.427 18.469 1.00 36.81 483 LYS A CA 1
ATOM 3516 C C . LYS A 1 483 ? 67.245 -0.772 19.437 1.00 36.81 483 LYS A C 1
ATOM 3518 O O . LYS A 1 483 ? 66.419 -0.787 20.350 1.00 36.81 483 LYS A O 1
ATOM 3523 N N . PRO A 1 484 ? 68.186 -1.723 19.322 1.00 35.97 484 PRO A N 1
ATOM 3524 C CA . PRO A 1 484 ? 68.415 -2.706 20.370 1.00 35.97 484 PRO A CA 1
ATOM 3525 C C . PRO A 1 484 ? 69.169 -2.047 21.534 1.00 35.97 484 PRO A C 1
ATOM 3527 O O . PRO A 1 484 ? 70.206 -1.412 21.337 1.00 35.97 484 PRO A O 1
ATOM 3530 N N . LYS A 1 485 ? 68.642 -2.191 22.757 1.00 38.94 485 LYS A N 1
ATOM 3531 C CA . LYS A 1 485 ? 69.384 -1.909 23.992 1.00 38.94 485 LYS A CA 1
ATOM 3532 C C . LYS A 1 485 ? 70.506 -2.939 24.122 1.00 38.94 485 LYS A C 1
ATOM 3534 O O . LYS A 1 485 ? 70.254 -4.132 24.262 1.00 38.94 485 LYS A O 1
ATOM 3539 N N . SER A 1 486 ? 71.736 -2.449 24.089 1.00 40.12 486 SER A N 1
ATOM 3540 C CA . SER A 1 486 ? 72.947 -3.167 24.463 1.00 40.12 486 SER A CA 1
ATOM 3541 C C . SER A 1 486 ? 72.888 -3.595 25.933 1.00 40.12 486 SER A C 1
ATOM 3543 O O . SER A 1 486 ? 72.822 -2.753 26.827 1.00 40.12 486 SER A O 1
ATOM 3545 N N . ARG A 1 487 ? 72.960 -4.906 26.175 1.00 41.34 487 ARG A N 1
ATOM 3546 C CA . ARG A 1 487 ? 73.488 -5.483 27.415 1.00 41.34 487 ARG A CA 1
ATOM 3547 C C . ARG A 1 487 ? 75.014 -5.380 27.343 1.00 41.34 487 ARG A C 1
ATOM 3549 O O . ARG A 1 487 ? 75.614 -6.003 26.473 1.00 41.34 487 ARG A O 1
ATOM 3556 N N . GLN A 1 488 ? 75.630 -4.616 28.239 1.00 42.16 488 GLN A N 1
ATOM 3557 C CA . GLN A 1 488 ? 77.012 -4.856 28.651 1.00 42.16 488 GLN A CA 1
ATOM 3558 C C . GLN A 1 488 ? 76.959 -5.653 29.950 1.00 42.16 488 GLN A C 1
ATOM 3560 O O . GLN A 1 488 ? 76.285 -5.260 30.899 1.00 42.16 488 GLN A O 1
ATOM 3565 N N . ALA A 1 489 ? 77.629 -6.800 29.946 1.00 47.19 489 ALA A N 1
ATOM 3566 C CA . ALA A 1 489 ? 77.992 -7.518 31.148 1.00 47.19 489 ALA A CA 1
ATOM 3567 C C . ALA A 1 489 ? 79.279 -6.898 31.701 1.00 47.19 489 ALA A C 1
ATOM 3569 O O . ALA A 1 489 ? 80.290 -6.878 30.994 1.00 47.19 489 ALA A O 1
ATOM 3570 N N . ARG A 1 490 ? 79.224 -6.415 32.940 1.00 42.91 490 ARG A N 1
ATOM 3571 C CA . ARG A 1 490 ? 80.217 -6.639 33.994 1.00 42.91 490 ARG A CA 1
ATOM 3572 C C . ARG A 1 490 ? 79.663 -6.162 35.323 1.00 42.91 490 ARG A C 1
ATOM 3574 O O . ARG A 1 490 ? 79.062 -5.067 35.329 1.00 42.91 490 ARG A O 1
#

Radius of gyration: 34.45 Å; Cα contacts (8 Å, |Δi|>4): 952; chains: 1; bounding box: 123×44×89 Å

Organism: NCBI:txid3127014

Nearest PDB structures (foldseek):
  4jkc-assembly1_A  TM=5.696E-01  e=8.141E-02  Homo sapiens
  6in9-assembly2_B  TM=2.106E-01  e=3.355E-03  Pseudomonas aeruginosa PAO1
  6jau-assembly1_A  TM=2.033E-01  e=8.684E-03  Pseudomonas aeruginosa PAO1
  6in8-assembly1_A  TM=2.143E-01  e=2.248E-02  Pseudomonas aeruginosa PAO1
  8dzg-assembly1_A  TM=4.428E-01  e=2.471E+00  Escherichia coli

Solvent-accessible surface area (backbone atoms only — not comparable to full-atom values): 27297 Å² total; per-residue (Å²): 131,83,78,77,48,25,32,38,48,48,74,45,78,38,57,88,42,70,45,81,55,90,97,44,90,38,39,13,40,17,43,29,26,34,42,91,79,63,41,56,24,14,61,22,75,22,73,36,70,67,52,4,45,46,43,11,56,49,31,30,71,76,60,36,35,91,93,35,75,79,71,78,47,55,33,32,37,22,39,72,93,41,49,66,60,49,53,52,45,35,53,74,70,73,50,83,46,51,78,45,76,38,82,83,52,69,72,62,52,51,54,48,40,52,49,47,37,43,68,41,70,42,41,75,40,94,51,59,49,49,73,60,49,48,36,50,29,49,52,28,49,50,52,33,61,72,64,42,55,29,83,79,38,53,64,58,43,32,31,32,31,46,38,31,52,69,91,49,74,46,48,23,21,40,34,42,30,29,46,90,68,81,55,45,39,38,38,38,36,63,36,71,54,79,58,61,43,78,50,83,94,38,89,51,76,76,59,60,65,22,36,36,41,37,50,32,58,90,92,66,56,51,59,57,54,49,50,52,40,51,76,52,67,50,60,88,91,53,63,49,74,42,70,36,22,26,44,93,92,39,72,23,42,48,28,39,69,53,43,51,51,50,28,53,48,34,48,50,51,43,52,45,56,74,67,62,62,53,83,68,48,72,48,73,53,73,50,74,46,84,87,67,43,56,30,40,40,37,38,28,45,46,53,78,61,75,75,75,75,64,88,88,76,80,88,85,88,64,76,69,35,71,79,75,62,65,90,86,56,41,78,44,68,44,64,46,43,67,90,49,47,68,57,51,56,72,54,19,77,38,65,47,77,61,102,63,88,80,63,93,35,75,85,23,44,18,27,43,35,42,16,28,58,70,74,58,20,46,54,44,30,53,49,44,63,73,38,42,59,44,33,76,51,73,47,79,54,98,67,29,28,40,34,29,43,35,30,80,80,45,36,30,44,73,49,75,41,59,64,83,41,66,53,56,60,53,35,51,52,29,22,60,49,22,69,26,32,31,34,43,37,26,25,37,59,82,74,51,99,82,53,64,32,32,16,34,37,41,24,59,41,88,68,72,82,73,78,74,81,71,83,70,77,77,73,74,82,79,77,79,81,77,78,80,82,80,84,79,90,128

pLDDT: mean 82.19, std 17.0, range [29.17, 98.31]

Mean predicted aligned error: 17.14 Å

Secondary structure (DSSP, 8-state):
-PPPPEEEEEEEE-TTSS--BTTBS--EEEEEEEETT--EEEEEEESSHHHHHHHHHHHHHHSPPTTS--SPPSEEEE-GGGHHHHHHHHHHTT---EEEE-PPPHHHHHHHHHHHHHHTTPBPPSSPPPHHHHHHHHHHHHHHHHH-GGGTS-TTEEEEEEEEETTEEEEEEEEEE-TTSS--EEEEEESSS--GGGSSS---PPPTT-EEEEEEPTTTS-HHHHHHHHHTT--TTSPEEEEEEEETTEEEPPPHHHHHHHHHHHHHHHHHHHHT--TTPPEEEEEE-TTS-EEEEEEEEEESS-----TT------PPBS-SSPTT-EEEEEEE-HHHHHHHHHHEEEEE--SSPPP--SSSEEEEEEEE-HHHHHHHHHHHHHH-EEEEEEEEETTEEEEEEEETTEEEEEEEEETT-HHHHHHHHHHHHTTTEEEEEEEETT--TTS-EEEEEEEE--PPPPP---------------PPPPPPP-

=== Feature glossary ===
Annotated list of the representations used here:

Nearest PDB structures. The Foldseek neighbor list gives the closest experimentally determined structures in the PDB, ranked by structural alignment. TM-score near 1 means near-identical fold; near 0.3 means only rough topology match. This is how one finds what a novel AlphaFold prediction most resembles in the solved-structure universe.

Foldseek 3Di. Foldseek's 3Di representation compresses backbone geometry into a per-residue letter drawn from a learned twenty-state alphabet. It captures the tertiary interaction pattern around each residue — which residues are packed against it in space, regardless of where they are in sequence.

Radius of gyration, Cα contacts, bounding box. Radius of gyration (Rg) is the root-mean-square distance of Cα atoms from their centroid — a single number for overall size and compactness. A globular domain of N residues has Rg ≈ 2.2·N^0.38 Å; an extended or disordered chain has a much larger Rg. The Cα contact count is the number of residue pairs whose Cα atoms are within 8 Å and are more than four positions apart in sequence — a standard proxy for tertiary packing density. The bounding box is the smallest axis-aligned box enclosing all Cα atoms.

InterPro / GO / CATH / organism. The annotation block draws on four external resources. InterPro: which protein families and domains the sequence belongs to. GO: standardized terms for what the protein does, what process it participates in, and where in the cell it acts. CATH: which structural fold it has in the CATH hierarchy. Organism: the species of origin.

mmCIF coordinates. The mmCIF block holds the 3D Cartesian coordinates of each backbone atom (N, Cα, C, O) in ångströms. mmCIF is the PDB's canonical archive format — a tagged-loop text representation of the atomic model.

pLDDT. pLDDT is the predicted lDDT-Cα score: AlphaFold's confidence that the local environment of each residue (all inter-atomic distances within 15 Å) is correctly placed. It is a per-residue number between 0 and 100, with higher meaning more reliable.

Backbone torsions (φ/ψ). φ (phi) and ψ (psi) are the two rotatable backbone dihedrals per residue: φ is the C(i-1)–N–Cα–C torsion, ψ is the N–Cα–C–N(i+1) torsion, both in degrees on (−180°, 180°]. α-helical residues cluster near (−60°, −45°); β-strand residues near (−120°, +130°). A Ramachandran plot is simply a scatter of (φ, ψ) for every residue.

B-factor. For experimental (PDB) structures, the B-factor (temperature factor) quantifies the positional spread of each atom in the crystal — a combination of thermal vibration and static disorder — in units of Å². High B-factors mark flexible loops or poorly resolved regions; low B-factors mark the rigid, well-ordered core.

Secondary structure (3-state, P-SEA). SS3 is a coarse helix/strand/coil call (letters a/b/c) made by the P-SEA algorithm from inter-Cα distances and dihedrals. It is less detailed than DSSP but needs only Cα positions.

Predicted aligned error. Predicted aligned error is AlphaFold's pairwise confidence. Unlike pLDDT (per-residue), PAE is per-residue-pair and captures whether two parts of the structure are correctly placed relative to each other. Units are ångströms of expected positional error.

Solvent-accessible surface area. Solvent-accessible surface area (SASA) is the area in Å² traced out by the centre of a 1.4 Å probe sphere (a water molecule) rolled over the protein's van der Waals surface (Shrake–Rupley / Lee–Richards construction). Buried residues have near-zero SASA; fully exposed residues can exceed 200 Å². The total SASA scales roughly with the number of surface residues.

Secondary structure (8-state, DSSP). The SS8 string is DSSP's per-residue secondary-structure call. α-helix (H) means an i→i+4 H-bond ladder; β-strand (E) means the residue participates in a β-sheet; 3₁₀ (G) and π (I) are tighter and wider helices; T/S are turns/bends; '-' is loop.

Re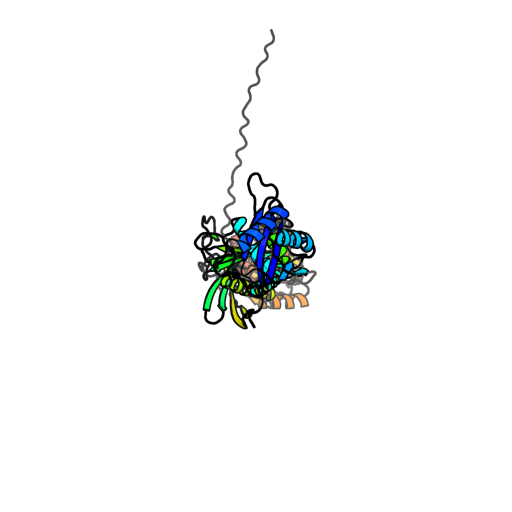ndered structure images. Structure images are PyMOL renders from six orthogonal camera directions. Cartoon representation draws helices as coils and strands as arrows; sticks shows the backbone as bonds; surface shows the solvent-excluded envelope. Rainbow coloring maps sequence position to hue (blue→red, N→C); chain coloring assigns a distinct color per polypeptide.

Sequence. The amino-acid sequence is the protein's primary structure: the linear order of residues from the N-terminus to the C-terminus, written in one-letter code. Everything else here — the 3D coordinates, the secondary structure, the domain annotations — is ultimately a consequence of this string.

Contact-map, Ramachandran, and PAE plots. Three diagnostic plots accompany the record. The Cα contact map visualizes the tertiary structure as a 2D adjacency matrix (8 Å cutoff, sequence-local contacts suppressed). The Ramachandran plot shows the distribution of backbone (φ, ψ) torsions, with points in the α and β basins reflecting secondary structure content. The PAE plot shows AlphaFold's inter-residue confidence as a color matrix.